Protein AF-A0A2I8A3Y3-F1 (afdb_monomer_lite)

Foldseek 3Di:
DKWADQFQQWIFDDDPPFTETFLDDQDQAPPVNFKGFALGKFFAPVQRDDGQAYEQFADDCSSDPLVRVLPHDQAHAYEYAPAVVSVVSNVVSNRPHYHHDDAQDWDDDDQKIKHWHAAPDPGTGTWIWIDHQQFIETEGRPGQDALVSLVVCCVVHNQHQEYAWEAWQQPQQLVCVVVVVAQDGDLVSNQGGLQSNVSSVYLAYFYDRDRMATDDPNNVSLLRRGADDRVLVLVVNCVLNVHNNRYDYAFRQWMWDTGHPDHIDIDHNPRPRMDGDDDDDGHNNRDDCPPQAADPDPVLLVVLVVLVCCQQVVCLLLVVVLVQLVDPLAPNVCCLVLQAKEWEWECNDPNDIWIWIFGSVDSSSHIDTDDDPNHFKYKYARNVLSSCLLVVVDALCCVPPVVRMDIDGDGWGQDPSGIDDDDADPDPLRGRDDSVSVCSNPANSDGRDDPPDDRDDDDDADPVRQVVCVVVVHHPVNVVVLVVLLVVLVVVCVVVVVDDDPVQLVVLVVVVCVVVVVPDPVSVVVVCVVVVHDPVRSSVVSSSVSSNVVVCVVCVVVCVVVVVVVVVVVVVVVCVVPVPPPDDD

pLDDT: mean 89.08, std 13.19, range [29.06, 98.81]

Radius of gyration: 30.87 Å; chains: 1; bounding box: 95×59×70 Å

Sequence (585 aa):
MRVTICGHAALYIETIDQRILLDPCFADELVGGTLTYYPGRVFNLDKLPDLTAIVVTHGHFDHFHRPTLEKLPRELPVITADEPELLAQLQQMGFADVRVCQPWQAIALGQTHLLPTPSDHEEPEFGLVVRDVTGTFWHMADAEVTVEIGDRLTQAYGAIDLISTKYQPVVRASMGYQHGMGATFDREGVVSWLETACACNPALIFPYASGLCFSGRHAWFNRYAFPLSAEETVRLLQRRLGSPERATTVRPGDVIELQARQHPQRHEQAADFVQVKPSPVLRWQPVDISTLTGLPTPQARRTLQTQLEALLLTGKFVSWLQSIVKHTDTIWAKFPSEQVVWQLVVHAGDGELLNYAIDFRSQDLAVVSGEHPEANFFTHIAGQALAEVMTGAKPGLIFWLAGEVRSYEKVICIRNGRFAAPQWPSIPEDFPSDPLTYYLRHFGAGNIPSEQVETAPNSLASPDDIQILTRLGENTGVISKKVLLAYLAVKEAERLGLNISDAEIQAMSDSFREQFNLQDSQATEQWLKAAGLSLEAYSAVMRDFTAVLKLEQHYTSVIEPWLANHRRVATARYARSHPDSTDNE

Secondary structure (DSSP, 8-state):
-EEEEEETTEEEEE-SS-EEEES----SEETTTTEEESS-EEE-GGGSPPPSEEEE--S-TTT--HHHHTTS-TTS-EEE-S-HHHHHHHHHTT-S-EEE--TT--EEETTEEEEEE---SSS---EEEEE-SS-EEEE-TT----HHHHHHHHHHHSS-SEEEE----HHHHHHHHHTT--S---HHHHHHHHHHHHHT--SEEEE-S--EEE-GGGGGGHHHH----HHHHHHHHHHHHT-GGGB----TT-EEE--TTS--EEETT--SSEEEPP-PPP----S--TTSPPPSSHHHHHHHHHHHHHHHHSSHHHHHHHHHTTSTTSTTTTTTTTT-EEEEEEEEETTEEEEEEEETTSSS-PEEES--TT--EEEEEEHHHHHHHHTTSS-TTHHHHTS-EEEEE---EEETTEEE-----SSGGGS---HHHHHHHHHTTTPPPPS--------S--HHHHHHHHHTT--HHHHHHHHHHHHHHHHHHHHTT----HHHHHHHHHHHHHHTT--SHHHHHHHHHHTT--HHHHHHHHHHHHHHHHHHHHTHHHHHHHHHHHHHHHHHHHHHH-TT-----

Structure (mmCIF, N/CA/C/O backbone):
data_AF-A0A2I8A3Y3-F1
#
_entry.id   AF-A0A2I8A3Y3-F1
#
loop_
_atom_site.group_PDB
_atom_site.id
_atom_site.type_symbol
_atom_site.label_atom_id
_atom_site.label_alt_id
_atom_site.label_comp_id
_atom_site.label_asym_id
_atom_site.label_entity_id
_atom_site.label_seq_id
_atom_site.pdbx_PDB_ins_code
_atom_site.Cartn_x
_atom_site.Cartn_y
_atom_site.Cartn_z
_atom_site.occupancy
_atom_site.B_iso_or_equiv
_atom_site.auth_seq_id
_atom_site.auth_comp_id
_atom_site.auth_asym_id
_atom_site.auth_atom_id
_atom_site.pdbx_PDB_model_num
ATOM 1 N N . MET A 1 1 ? 19.421 -12.262 -14.920 1.00 98.44 1 MET A N 1
ATOM 2 C CA . MET A 1 1 ? 18.933 -10.871 -14.882 1.00 98.44 1 MET A CA 1
ATOM 3 C C . MET A 1 1 ? 19.119 -10.364 -13.466 1.00 98.44 1 MET A C 1
ATOM 5 O O . MET A 1 1 ? 18.943 -11.143 -12.538 1.00 98.44 1 MET A O 1
ATOM 9 N N . ARG A 1 2 ? 19.506 -9.105 -13.278 1.00 98.69 2 ARG A N 1
ATOM 10 C CA . ARG A 1 2 ? 19.653 -8.465 -11.965 1.00 98.69 2 ARG A CA 1
ATOM 11 C C . ARG A 1 2 ? 18.857 -7.169 -11.964 1.00 98.69 2 ARG A C 1
ATOM 13 O O . ARG A 1 2 ? 19.016 -6.358 -12.869 1.00 98.69 2 ARG A O 1
ATOM 20 N N . VAL A 1 3 ? 18.002 -6.985 -10.967 1.00 98.75 3 VAL A N 1
ATOM 21 C CA . VAL A 1 3 ? 17.180 -5.783 -10.789 1.00 98.75 3 VAL A CA 1
ATOM 22 C C . VAL A 1 3 ? 17.681 -5.054 -9.552 1.00 98.75 3 VAL A C 1
ATOM 24 O O . VAL A 1 3 ? 17.505 -5.527 -8.431 1.00 98.75 3 VAL A O 1
ATOM 27 N N . THR A 1 4 ? 18.337 -3.918 -9.757 1.00 98.69 4 THR A N 1
ATOM 28 C CA . THR A 1 4 ? 18.859 -3.064 -8.689 1.00 98.69 4 THR A CA 1
ATOM 29 C C . THR A 1 4 ? 17.853 -1.972 -8.360 1.00 98.69 4 THR A C 1
ATOM 31 O O . THR A 1 4 ? 17.411 -1.232 -9.241 1.00 98.69 4 THR A O 1
ATOM 34 N N . ILE A 1 5 ? 17.524 -1.842 -7.079 1.00 98.00 5 ILE A N 1
ATOM 35 C CA . ILE A 1 5 ? 16.576 -0.846 -6.587 1.00 98.00 5 ILE A CA 1
ATOM 36 C C . ILE A 1 5 ? 17.313 0.474 -6.383 1.00 98.00 5 ILE A C 1
ATOM 38 O O . ILE A 1 5 ? 18.140 0.593 -5.477 1.00 98.00 5 ILE A O 1
ATOM 42 N N . CYS A 1 6 ? 17.016 1.489 -7.196 1.00 96.62 6 CYS A N 1
ATOM 43 C CA . CYS A 1 6 ? 17.648 2.800 -7.043 1.00 96.62 6 CYS A CA 1
ATOM 44 C C . CYS A 1 6 ? 16.855 3.714 -6.099 1.00 96.62 6 CYS A C 1
ATOM 46 O O . CYS A 1 6 ? 17.442 4.609 -5.499 1.00 96.62 6 CYS A O 1
ATOM 48 N N . GLY A 1 7 ? 15.556 3.473 -5.909 1.00 93.44 7 GLY A N 1
ATOM 49 C CA . GLY A 1 7 ? 14.682 4.215 -4.990 1.00 93.44 7 GLY A CA 1
ATOM 50 C C . GLY A 1 7 ? 13.547 4.947 -5.707 1.00 93.44 7 GLY A C 1
ATOM 51 O O . GLY A 1 7 ? 13.701 5.357 -6.850 1.00 93.44 7 GLY A O 1
ATOM 52 N N . HIS A 1 8 ? 12.412 5.095 -5.020 1.00 93.50 8 HIS A N 1
ATOM 53 C CA . HIS A 1 8 ? 11.134 5.540 -5.590 1.00 93.50 8 HIS A CA 1
ATOM 54 C C . HIS A 1 8 ? 10.686 4.734 -6.820 1.00 93.50 8 HIS A C 1
ATOM 56 O O . HIS A 1 8 ? 10.155 3.656 -6.588 1.00 93.50 8 HIS A O 1
ATOM 62 N N . ALA A 1 9 ? 10.891 5.223 -8.046 1.00 93.25 9 ALA A N 1
ATOM 63 C CA . ALA A 1 9 ? 10.527 4.562 -9.305 1.00 93.25 9 ALA A CA 1
ATOM 64 C C . ALA A 1 9 ? 11.749 4.052 -10.090 1.00 93.25 9 ALA A C 1
ATOM 66 O O . ALA A 1 9 ? 11.633 3.162 -10.928 1.00 93.25 9 ALA A O 1
ATOM 67 N N . ALA A 1 10 ? 12.941 4.568 -9.775 1.00 97.06 10 ALA A N 1
ATOM 68 C CA . ALA A 1 10 ? 14.147 4.275 -10.529 1.00 97.06 10 ALA A CA 1
ATOM 69 C C . ALA A 1 10 ? 14.654 2.838 -10.302 1.00 97.06 10 ALA A C 1
ATOM 71 O O . ALA A 1 10 ? 14.988 2.446 -9.173 1.00 97.06 10 ALA A O 1
ATOM 72 N N . LEU A 1 11 ? 14.825 2.095 -11.397 1.00 98.31 11 LEU A N 1
ATOM 73 C CA . LEU A 1 11 ? 15.418 0.756 -11.417 1.00 98.31 11 LEU A CA 1
ATOM 74 C C . LEU A 1 11 ? 16.599 0.697 -12.386 1.00 98.31 11 LEU A C 1
ATOM 76 O O . LEU A 1 11 ? 16.567 1.278 -13.470 1.00 98.31 11 LEU A O 1
ATOM 80 N N . TYR A 1 12 ? 17.625 -0.067 -12.022 1.00 98.62 12 TYR A N 1
ATOM 81 C CA . TYR A 1 12 ? 18.706 -0.438 -12.933 1.00 98.62 12 TYR A CA 1
ATOM 82 C C . TYR A 1 12 ? 18.660 -1.945 -13.188 1.00 98.62 12 TYR A C 1
ATOM 84 O O . TYR A 1 12 ? 18.754 -2.739 -12.250 1.00 98.62 12 TYR A O 1
ATOM 92 N N . ILE A 1 13 ? 18.468 -2.336 -14.447 1.00 98.81 13 ILE A N 1
ATOM 93 C CA . ILE A 1 13 ? 18.180 -3.714 -14.846 1.00 98.81 13 ILE A CA 1
ATOM 94 C C . ILE A 1 13 ? 19.294 -4.229 -15.753 1.00 98.81 13 ILE A C 1
ATOM 96 O O . ILE A 1 13 ? 19.496 -3.739 -16.864 1.00 98.81 13 ILE A O 1
ATOM 100 N N . GLU A 1 14 ? 19.982 -5.265 -15.291 1.00 98.69 14 GLU A N 1
ATOM 101 C CA . GLU A 1 14 ? 20.979 -5.998 -16.061 1.00 98.69 14 GLU A CA 1
ATOM 102 C C . GLU A 1 14 ? 20.359 -7.291 -16.588 1.00 98.69 14 GLU A C 1
ATOM 104 O O . GLU A 1 14 ? 19.845 -8.123 -15.839 1.00 98.69 14 GLU A O 1
ATOM 109 N N . THR A 1 15 ? 20.434 -7.484 -17.891 1.00 98.44 15 THR A N 1
ATOM 110 C CA . THR A 1 15 ? 20.009 -8.705 -18.585 1.00 98.44 15 THR A CA 1
ATOM 111 C C . THR A 1 15 ? 21.230 -9.376 -19.204 1.00 98.44 15 THR A C 1
ATOM 113 O O . THR A 1 15 ? 22.361 -8.948 -18.971 1.00 98.44 15 THR A O 1
ATOM 116 N N . ILE A 1 16 ? 21.026 -10.437 -19.983 1.00 96.69 16 ILE A N 1
ATOM 117 C CA . ILE A 1 16 ? 22.119 -11.145 -20.660 1.00 96.69 16 ILE A CA 1
ATOM 118 C C . ILE A 1 16 ? 23.012 -10.225 -21.516 1.00 96.69 16 ILE A C 1
ATOM 120 O O . ILE A 1 16 ? 24.207 -10.489 -21.647 1.00 96.69 16 ILE A O 1
ATOM 124 N N . ASP A 1 17 ? 22.452 -9.152 -22.084 1.00 97.12 17 ASP A N 1
ATOM 125 C CA . ASP A 1 17 ? 23.158 -8.256 -23.002 1.00 97.12 17 ASP A CA 1
ATOM 126 C C . ASP A 1 17 ? 22.777 -6.767 -22.898 1.00 97.12 17 ASP A C 1
ATOM 128 O O . ASP A 1 17 ? 23.399 -5.942 -23.568 1.00 97.12 17 ASP A O 1
ATOM 132 N N . GLN A 1 18 ? 21.805 -6.398 -22.054 1.00 98.44 18 GLN A N 1
ATOM 133 C CA . GLN A 1 18 ? 21.384 -5.008 -21.837 1.00 98.44 18 GLN A CA 1
ATOM 134 C C . GLN A 1 18 ? 21.597 -4.539 -20.395 1.00 98.44 18 GLN A C 1
ATOM 136 O O . GLN A 1 18 ? 21.462 -5.311 -19.445 1.00 98.44 18 GLN A O 1
ATOM 141 N N . ARG A 1 19 ? 21.860 -3.237 -20.252 1.00 98.50 19 ARG A N 1
ATOM 142 C CA . ARG A 1 19 ? 21.952 -2.489 -18.992 1.00 98.50 19 ARG A CA 1
ATOM 143 C C . ARG A 1 19 ? 20.994 -1.306 -19.083 1.00 98.50 19 ARG A C 1
ATOM 145 O O . ARG A 1 19 ? 21.324 -0.267 -19.655 1.00 98.50 19 ARG A O 1
ATOM 152 N N . ILE A 1 20 ? 19.775 -1.519 -18.604 1.00 98.75 20 ILE A N 1
ATOM 153 C CA . ILE A 1 20 ? 18.636 -0.623 -18.796 1.00 98.75 20 ILE A CA 1
ATOM 154 C C . ILE A 1 20 ? 18.447 0.212 -17.537 1.00 98.75 20 ILE A C 1
ATOM 156 O O . ILE A 1 20 ? 18.351 -0.331 -16.437 1.00 98.75 20 ILE A O 1
ATOM 160 N N . LEU A 1 21 ? 18.357 1.526 -17.706 1.00 98.62 21 LEU A N 1
ATOM 161 C CA . LEU A 1 21 ? 17.988 2.442 -16.635 1.00 98.62 21 LEU A CA 1
ATOM 162 C C . LEU A 1 21 ? 16.535 2.888 -16.829 1.00 98.62 21 LEU A C 1
ATOM 164 O O . LEU A 1 21 ? 16.214 3.509 -17.840 1.00 98.62 21 LEU A O 1
ATOM 168 N N . LEU A 1 22 ? 15.672 2.549 -15.875 1.00 98.50 22 LEU A N 1
ATOM 169 C CA . LEU A 1 22 ? 14.238 2.834 -15.898 1.00 98.50 22 LEU A CA 1
ATOM 170 C C . LEU A 1 22 ? 13.917 3.985 -14.938 1.00 98.50 22 LEU A C 1
ATOM 172 O O . LEU A 1 22 ? 14.429 3.990 -13.818 1.00 98.50 22 LEU A O 1
ATOM 176 N N . ASP A 1 23 ? 13.103 4.937 -15.396 1.00 97.88 23 ASP A N 1
ATOM 177 C CA . ASP A 1 23 ? 12.610 6.121 -14.672 1.00 97.88 23 ASP A CA 1
ATOM 178 C C . ASP A 1 23 ? 13.697 6.848 -13.862 1.00 97.88 23 ASP A C 1
ATOM 180 O O . ASP A 1 23 ? 13.644 6.945 -12.630 1.00 97.88 23 ASP A O 1
ATOM 184 N N . PRO A 1 24 ? 14.769 7.318 -14.529 1.00 96.12 24 PRO A N 1
ATOM 185 C CA . PRO A 1 24 ? 15.936 7.823 -13.836 1.00 96.12 24 PRO A CA 1
ATOM 186 C C . PRO A 1 24 ? 15.680 9.170 -13.164 1.00 96.12 24 PRO A C 1
ATOM 188 O O . PRO A 1 24 ? 15.676 10.226 -13.798 1.00 96.12 24 PRO A O 1
ATOM 191 N N . CYS A 1 25 ? 15.636 9.145 -11.836 1.00 94.56 25 CYS A N 1
ATOM 192 C CA . CYS A 1 25 ? 15.734 10.329 -10.999 1.00 94.56 25 CYS A CA 1
ATOM 193 C C . CYS A 1 25 ? 16.871 10.164 -9.986 1.00 94.56 25 CYS A C 1
ATOM 195 O O . CYS A 1 25 ? 16.859 9.238 -9.178 1.00 94.56 25 CYS A O 1
ATOM 197 N N . PHE A 1 26 ? 17.852 11.072 -10.002 1.00 89.38 26 PHE A N 1
ATOM 198 C CA . PHE A 1 26 ? 19.042 11.055 -9.126 1.00 89.38 26 PHE A CA 1
ATOM 199 C C . PHE A 1 26 ? 19.127 12.267 -8.197 1.00 89.38 26 PHE A C 1
ATOM 201 O O . PHE A 1 26 ? 20.151 12.472 -7.550 1.00 89.38 26 PHE A O 1
ATOM 208 N N . ALA A 1 27 ? 18.082 13.092 -8.142 1.00 90.94 27 ALA A N 1
ATOM 209 C CA . ALA A 1 27 ? 18.003 14.130 -7.128 1.00 90.94 27 ALA A CA 1
ATOM 210 C C . ALA A 1 27 ? 17.853 13.504 -5.732 1.00 90.94 27 ALA A C 1
ATOM 212 O O . ALA A 1 27 ? 17.227 12.449 -5.580 1.00 90.94 27 ALA A O 1
ATOM 213 N N . ASP A 1 28 ? 18.416 14.171 -4.724 1.00 89.25 28 ASP A N 1
ATOM 214 C CA . ASP A 1 28 ? 18.179 13.846 -3.313 1.00 89.25 28 ASP A CA 1
ATOM 215 C C . ASP A 1 28 ? 16.817 14.382 -2.838 1.00 89.25 28 ASP A C 1
ATOM 217 O O . ASP A 1 28 ? 16.172 13.785 -1.972 1.00 89.25 28 ASP A O 1
ATOM 221 N N . GLU A 1 29 ? 16.359 15.481 -3.444 1.00 92.88 29 GLU A N 1
ATOM 222 C CA . GLU A 1 29 ? 15.107 16.158 -3.124 1.00 92.88 29 GLU A CA 1
ATOM 223 C C . GLU A 1 29 ? 14.351 16.549 -4.399 1.00 92.88 29 GLU A C 1
ATOM 225 O O . GLU A 1 29 ? 14.953 16.876 -5.423 1.00 92.88 29 GLU A O 1
ATOM 230 N N . LEU A 1 30 ? 13.023 16.553 -4.323 1.00 93.88 30 LEU A N 1
ATOM 231 C CA . LEU A 1 30 ? 12.109 16.896 -5.408 1.00 93.88 30 LEU A CA 1
ATOM 232 C C . LEU A 1 30 ? 11.217 18.073 -5.007 1.00 93.88 30 LEU A C 1
ATOM 234 O O . LEU A 1 30 ? 11.009 18.351 -3.822 1.00 93.88 30 LEU A O 1
ATOM 238 N N . VAL A 1 31 ? 10.685 18.776 -6.012 1.00 93.75 31 VAL A N 1
ATOM 239 C CA . VAL A 1 31 ? 9.741 19.896 -5.829 1.00 93.75 31 VAL A CA 1
ATOM 240 C C . VAL A 1 31 ? 10.292 20.940 -4.839 1.00 93.75 31 VAL A C 1
ATOM 242 O O . VAL A 1 31 ? 9.671 21.296 -3.835 1.00 93.75 31 VAL A O 1
ATOM 245 N N . GLY A 1 32 ? 11.529 21.386 -5.086 1.00 91.38 32 GLY A N 1
ATOM 246 C CA . GLY A 1 32 ? 12.193 22.421 -4.284 1.00 91.38 32 GLY A CA 1
ATOM 247 C C . GLY A 1 32 ? 12.433 22.039 -2.819 1.00 91.38 32 GLY A C 1
ATOM 248 O O . GLY A 1 32 ? 12.309 22.898 -1.950 1.00 91.38 32 GLY A O 1
ATOM 249 N N . GLY A 1 33 ? 12.712 20.763 -2.537 1.00 92.81 33 GLY A N 1
ATOM 250 C CA . GLY A 1 33 ? 12.935 20.265 -1.175 1.00 92.81 33 GLY A CA 1
ATOM 251 C C . GLY A 1 33 ? 11.675 19.761 -0.472 1.00 92.81 33 GLY A C 1
ATOM 252 O O . GLY A 1 33 ? 11.749 19.244 0.639 1.00 92.81 33 GLY A O 1
ATOM 253 N N . THR A 1 34 ? 10.501 19.886 -1.100 1.00 94.94 34 THR A N 1
ATOM 254 C CA . THR A 1 34 ? 9.220 19.496 -0.489 1.00 94.94 34 THR A CA 1
ATOM 255 C C . THR A 1 34 ? 9.107 17.985 -0.308 1.00 94.94 34 THR A C 1
ATOM 257 O O . THR A 1 34 ? 8.556 17.529 0.696 1.00 94.94 34 THR A O 1
ATOM 260 N N . LEU A 1 35 ? 9.637 17.223 -1.265 1.00 95.38 35 LEU A N 1
ATOM 261 C CA . LEU A 1 35 ? 9.639 15.766 -1.266 1.00 95.38 35 LEU A CA 1
ATOM 262 C C . LEU A 1 35 ? 11.074 15.245 -1.168 1.00 95.38 35 LEU A C 1
ATOM 264 O O . LEU A 1 35 ? 11.970 15.744 -1.847 1.00 95.38 35 LEU A O 1
ATOM 268 N N . THR A 1 36 ? 11.290 14.220 -0.352 1.00 94.94 36 THR A N 1
ATOM 269 C CA . THR A 1 36 ? 12.571 13.510 -0.234 1.00 94.94 36 THR A CA 1
ATOM 270 C C . THR A 1 36 ? 12.351 12.006 -0.314 1.00 94.94 36 THR A C 1
ATOM 272 O O . THR A 1 36 ? 11.235 11.523 -0.139 1.00 94.94 36 THR A O 1
ATOM 275 N N . TYR A 1 37 ? 13.413 11.244 -0.557 1.00 94.31 37 TYR A N 1
ATOM 276 C CA . TYR A 1 37 ? 13.320 9.786 -0.643 1.00 94.31 37 TYR A CA 1
ATOM 277 C C . TYR A 1 37 ? 13.039 9.145 0.720 1.00 94.31 37 TYR A C 1
ATOM 279 O O . TYR A 1 37 ? 13.629 9.531 1.732 1.00 94.31 37 TYR A O 1
ATOM 287 N N . TYR A 1 38 ? 12.165 8.138 0.726 1.00 93.00 38 TYR A N 1
ATOM 288 C CA . TYR A 1 38 ? 11.836 7.324 1.890 1.00 93.00 38 TYR A CA 1
ATOM 289 C C . TYR A 1 38 ? 11.785 5.825 1.532 1.00 93.00 38 TYR A C 1
ATOM 291 O O . TYR A 1 38 ? 10.929 5.414 0.751 1.00 93.00 38 TYR A O 1
ATOM 299 N N . PRO A 1 39 ? 12.665 4.983 2.103 1.00 92.69 39 PRO A N 1
ATOM 300 C CA . PRO A 1 39 ? 13.806 5.376 2.925 1.00 92.69 39 PRO A CA 1
ATOM 301 C C . PRO A 1 39 ? 14.779 6.243 2.114 1.00 92.69 39 PRO A C 1
ATOM 303 O O . PRO A 1 39 ? 14.872 6.130 0.890 1.00 92.69 39 PRO A O 1
ATOM 306 N N . GLY A 1 40 ? 15.493 7.123 2.807 1.00 94.06 40 GLY A N 1
ATOM 307 C CA . GLY A 1 40 ? 16.512 7.969 2.204 1.00 94.06 40 GLY A CA 1
ATOM 308 C C . GLY A 1 40 ? 17.578 7.133 1.501 1.00 94.06 40 GLY A C 1
ATOM 309 O O . GLY A 1 40 ? 17.748 5.943 1.772 1.00 94.06 40 GLY A O 1
ATOM 310 N N . ARG A 1 41 ? 18.333 7.761 0.603 1.00 94.88 41 ARG A N 1
ATOM 311 C CA . ARG A 1 41 ? 19.397 7.088 -0.149 1.00 94.88 41 ARG A CA 1
ATOM 312 C C . ARG A 1 41 ? 20.613 7.981 -0.369 1.00 94.88 41 ARG A C 1
ATOM 314 O O . ARG A 1 41 ? 20.558 9.196 -0.180 1.00 94.88 41 ARG A O 1
ATOM 321 N N . VAL A 1 42 ? 21.726 7.365 -0.740 1.00 94.31 42 VAL A N 1
ATOM 322 C CA . VAL A 1 42 ? 22.877 8.000 -1.389 1.00 94.31 42 VAL A CA 1
ATOM 323 C C . VAL A 1 42 ? 22.961 7.412 -2.781 1.00 94.31 42 VAL A C 1
ATOM 325 O O . VAL A 1 42 ? 22.963 6.191 -2.909 1.00 94.31 42 VAL A O 1
ATOM 328 N N . PHE A 1 43 ? 23.056 8.259 -3.799 1.00 93.50 43 PHE A N 1
ATOM 329 C CA . PHE A 1 43 ? 23.302 7.830 -5.169 1.00 93.50 43 PHE A CA 1
ATOM 330 C C . PHE A 1 43 ? 24.648 8.385 -5.645 1.00 93.50 43 PHE A C 1
ATOM 332 O O . PHE A 1 43 ? 24.931 9.568 -5.466 1.00 93.50 43 PHE A O 1
ATOM 339 N N . ASN A 1 44 ? 25.485 7.538 -6.237 1.00 93.88 44 ASN A N 1
ATOM 340 C CA . ASN A 1 44 ? 26.777 7.905 -6.802 1.00 93.88 44 ASN A CA 1
ATOM 341 C C . ASN A 1 44 ? 26.775 7.617 -8.305 1.00 93.88 44 ASN A C 1
ATOM 343 O O . ASN A 1 44 ? 26.999 6.485 -8.730 1.00 93.88 44 ASN A O 1
ATOM 347 N N . LEU A 1 45 ? 26.538 8.665 -9.095 1.00 91.00 45 LEU A N 1
ATOM 348 C CA . LEU A 1 45 ? 26.452 8.571 -10.550 1.00 91.00 45 LEU A CA 1
ATOM 349 C C . LEU A 1 45 ? 27.749 8.067 -11.197 1.00 91.00 45 LEU A C 1
ATOM 351 O O . LEU A 1 45 ? 27.674 7.310 -12.154 1.00 91.00 45 LEU A O 1
ATOM 355 N N . ASP A 1 46 ? 28.917 8.408 -10.649 1.00 92.19 46 ASP A N 1
ATOM 356 C CA . ASP A 1 46 ? 30.216 8.020 -11.221 1.00 92.19 46 ASP A CA 1
ATOM 357 C C . ASP A 1 46 ? 30.480 6.509 -11.132 1.00 92.19 46 ASP A C 1
ATOM 359 O O . ASP A 1 46 ? 31.370 5.981 -11.795 1.00 92.19 46 ASP A O 1
ATOM 363 N N . LYS A 1 47 ? 29.722 5.808 -10.283 1.00 95.88 47 LYS A N 1
ATOM 364 C CA . LYS A 1 47 ? 29.773 4.351 -10.135 1.00 95.88 47 LYS A CA 1
ATOM 365 C C . LYS A 1 47 ? 28.658 3.629 -10.889 1.00 95.88 47 LYS A C 1
ATOM 367 O O . LYS A 1 47 ? 28.618 2.400 -10.848 1.00 95.88 47 LYS A O 1
ATOM 372 N N . LEU A 1 48 ? 27.734 4.360 -11.517 1.00 95.56 48 LEU A N 1
ATOM 373 C CA . LEU A 1 48 ? 26.682 3.753 -12.324 1.00 95.56 48 LEU A CA 1
ATOM 374 C C . LEU A 1 48 ? 27.344 3.035 -13.513 1.00 95.56 48 LEU A C 1
ATOM 376 O O . LEU A 1 48 ? 28.108 3.676 -14.236 1.00 95.56 48 LEU A O 1
ATOM 380 N N . PRO A 1 49 ? 27.095 1.733 -13.730 1.00 94.69 49 PRO A N 1
ATOM 381 C CA . PRO A 1 49 ? 27.707 1.041 -14.855 1.00 94.69 49 PRO A CA 1
ATOM 382 C C . PRO A 1 49 ? 27.155 1.547 -16.193 1.00 94.69 49 PRO A C 1
ATOM 384 O O . PRO A 1 49 ? 26.058 2.106 -16.254 1.00 94.69 49 PRO A O 1
ATOM 387 N N . ASP A 1 50 ? 27.895 1.292 -17.274 1.00 94.81 50 ASP A N 1
ATOM 388 C CA . ASP A 1 50 ? 27.520 1.733 -18.619 1.00 94.81 50 ASP A CA 1
ATOM 389 C C . ASP A 1 50 ? 26.105 1.290 -19.000 1.00 94.81 50 ASP A C 1
ATOM 391 O O . ASP A 1 50 ? 25.714 0.135 -18.813 1.00 94.81 50 ASP A O 1
ATOM 395 N N . LEU A 1 51 ? 25.351 2.204 -19.598 1.00 98.00 51 LEU A N 1
ATOM 396 C CA . LEU A 1 51 ? 23.976 1.966 -20.018 1.00 98.00 51 LEU A CA 1
ATOM 397 C C . LEU A 1 51 ? 23.928 1.518 -21.478 1.00 98.00 51 LEU A C 1
ATOM 399 O O . LEU A 1 51 ? 24.782 1.883 -22.283 1.00 98.00 51 LEU A O 1
ATOM 403 N N . THR A 1 52 ? 22.902 0.750 -21.829 1.00 98.12 52 THR A N 1
ATOM 404 C CA . THR A 1 52 ? 22.594 0.412 -23.228 1.00 98.12 52 THR A CA 1
ATOM 405 C C . THR A 1 52 ? 21.248 0.962 -23.685 1.00 98.12 52 THR A C 1
ATOM 407 O O . THR A 1 52 ? 21.035 1.106 -24.885 1.00 98.12 52 THR A O 1
ATOM 410 N N . ALA A 1 53 ? 20.353 1.295 -22.752 1.00 98.31 53 ALA A N 1
ATOM 411 C CA . ALA A 1 53 ? 19.073 1.927 -23.035 1.00 98.31 53 ALA A CA 1
ATOM 412 C C . ALA A 1 53 ? 18.536 2.665 -21.803 1.00 98.31 53 ALA A C 1
ATOM 414 O O . ALA A 1 53 ? 18.890 2.350 -20.662 1.00 98.31 53 ALA A O 1
ATOM 415 N N . ILE A 1 54 ? 17.638 3.612 -22.054 1.00 98.62 54 ILE A N 1
ATOM 416 C CA . ILE A 1 54 ? 16.849 4.299 -21.034 1.00 98.62 54 ILE A CA 1
ATOM 417 C C . ILE A 1 54 ? 15.376 3.978 -21.289 1.00 98.62 54 ILE A C 1
ATOM 419 O O . ILE A 1 54 ? 14.933 3.954 -22.438 1.00 98.62 54 ILE A O 1
ATOM 423 N N . VAL A 1 55 ? 14.615 3.742 -20.226 1.00 98.69 55 VAL A N 1
ATOM 424 C CA . VAL A 1 55 ? 13.152 3.664 -20.279 1.00 98.69 55 VAL A CA 1
ATOM 425 C C . VAL A 1 55 ? 12.581 4.772 -19.405 1.00 98.69 55 VAL A C 1
ATOM 427 O O . VAL A 1 55 ? 13.020 4.933 -18.269 1.00 98.69 55 VAL A O 1
ATOM 430 N N . VAL A 1 56 ? 11.620 5.523 -19.936 1.00 98.31 56 VAL A N 1
ATOM 431 C CA . VAL A 1 56 ? 10.811 6.485 -19.180 1.00 98.31 56 VAL A CA 1
ATOM 432 C C . VAL A 1 56 ? 9.351 6.078 -19.333 1.00 98.31 56 VAL A C 1
ATOM 434 O O . VAL A 1 56 ? 8.837 6.051 -20.447 1.00 98.31 56 VAL A O 1
ATOM 437 N N . THR A 1 57 ? 8.692 5.711 -18.241 1.00 97.31 57 THR A N 1
ATOM 438 C CA . THR A 1 57 ? 7.318 5.197 -18.276 1.00 97.31 57 THR A CA 1
ATOM 439 C C . THR A 1 57 ? 6.298 6.279 -18.615 1.00 97.31 57 THR A C 1
ATOM 441 O O . THR A 1 57 ? 5.358 5.988 -19.348 1.00 97.31 57 THR A O 1
ATOM 444 N N . HIS A 1 58 ? 6.495 7.509 -18.127 1.00 95.88 58 HIS A N 1
ATOM 445 C CA . HIS A 1 58 ? 5.646 8.681 -18.385 1.00 95.88 58 HIS A CA 1
ATOM 446 C C . HIS A 1 58 ? 6.312 9.992 -17.905 1.00 95.88 58 HIS A C 1
ATOM 448 O O . HIS A 1 58 ? 7.397 9.969 -17.316 1.00 95.88 58 HIS A O 1
ATOM 454 N N . GLY A 1 59 ? 5.687 11.142 -18.184 1.00 95.06 59 GLY A N 1
ATOM 455 C CA . GLY A 1 59 ? 6.256 12.483 -18.005 1.00 95.06 59 GLY A CA 1
ATOM 456 C C . GLY A 1 59 ? 6.234 13.085 -16.594 1.00 95.06 59 GLY A C 1
ATOM 457 O O . GLY A 1 59 ? 6.696 14.219 -16.428 1.00 95.06 59 GLY A O 1
ATOM 458 N N . HIS A 1 60 ? 5.743 12.383 -15.566 1.00 94.19 60 HIS A N 1
ATOM 459 C CA . HIS A 1 60 ? 5.718 12.930 -14.203 1.00 94.19 60 HIS A CA 1
ATOM 460 C C . HIS A 1 60 ? 7.115 13.180 -13.633 1.00 94.19 60 HIS A C 1
ATOM 462 O O . HIS A 1 60 ? 8.072 12.473 -13.926 1.00 94.19 60 HIS A O 1
ATOM 468 N N . PHE A 1 61 ? 7.243 14.206 -12.790 1.00 93.25 61 PHE A N 1
ATOM 469 C CA . PHE A 1 61 ? 8.532 14.747 -12.336 1.00 93.25 61 PHE A CA 1
ATOM 470 C C . PHE A 1 61 ? 9.411 13.753 -11.554 1.00 93.25 61 PHE A C 1
ATOM 472 O O . PHE A 1 61 ? 10.624 13.954 -11.445 1.00 93.25 61 PHE A O 1
ATOM 479 N N . ASP A 1 62 ? 8.805 12.728 -10.962 1.00 93.38 62 ASP A N 1
ATOM 480 C CA . ASP A 1 62 ? 9.432 11.673 -10.170 1.00 93.38 62 ASP A CA 1
ATOM 481 C C . ASP A 1 62 ? 9.796 10.418 -10.987 1.00 93.38 62 ASP A C 1
ATOM 483 O O . ASP A 1 62 ? 10.593 9.605 -10.507 1.00 93.38 62 ASP A O 1
ATOM 487 N N . HIS A 1 63 ? 9.351 10.344 -12.248 1.00 95.62 63 HIS A N 1
ATOM 488 C CA . HIS A 1 63 ? 9.732 9.329 -13.245 1.00 95.62 63 HIS A CA 1
ATOM 489 C C . HIS A 1 63 ? 10.610 9.910 -14.369 1.00 95.62 63 HIS A C 1
ATOM 491 O O . HIS A 1 63 ? 11.593 9.309 -14.810 1.00 95.62 63 HIS A O 1
ATOM 497 N N . PHE A 1 64 ? 10.301 11.137 -14.781 1.00 96.44 64 PHE A N 1
ATOM 498 C CA . PHE A 1 64 ? 10.990 11.932 -15.781 1.00 96.44 64 PHE A CA 1
ATOM 499 C C . PHE A 1 64 ? 11.699 13.124 -15.123 1.00 96.44 64 PHE A C 1
ATOM 501 O O . PHE A 1 64 ? 11.174 14.231 -14.983 1.00 96.44 64 PHE A O 1
ATOM 508 N N . HIS A 1 65 ? 12.957 12.911 -14.737 1.00 95.44 65 HIS A N 1
ATOM 509 C CA . HIS A 1 65 ? 13.768 13.953 -14.117 1.00 95.44 65 HIS A CA 1
ATOM 510 C C . HIS A 1 65 ? 14.802 14.517 -15.097 1.00 95.44 65 HIS A C 1
ATOM 512 O O . HIS A 1 65 ? 15.919 14.007 -15.242 1.00 95.44 65 HIS A O 1
ATOM 518 N N . ARG A 1 66 ? 14.453 15.631 -15.749 1.00 95.25 66 ARG A N 1
ATOM 519 C CA . ARG A 1 66 ? 15.300 16.303 -16.749 1.00 95.25 66 ARG A CA 1
ATOM 520 C C . ARG A 1 66 ? 16.760 16.527 -16.306 1.00 95.25 66 ARG A C 1
ATOM 522 O O . ARG A 1 66 ? 17.647 16.119 -17.054 1.00 95.25 66 ARG A O 1
ATOM 529 N N . PRO A 1 67 ? 17.072 17.076 -15.111 1.00 94.62 67 PRO A N 1
ATOM 530 C CA . PRO A 1 67 ? 18.467 17.266 -14.690 1.00 94.62 67 PRO A CA 1
ATOM 531 C C . PRO A 1 67 ? 19.265 15.963 -14.551 1.00 94.62 67 PRO A C 1
ATOM 533 O O . PRO A 1 67 ? 20.496 15.984 -14.573 1.00 94.62 67 PRO A O 1
ATOM 536 N N . THR A 1 68 ? 18.586 14.829 -14.359 1.00 95.12 68 THR A N 1
ATOM 537 C CA . THR A 1 68 ? 19.222 13.510 -14.377 1.00 95.12 68 THR A CA 1
ATOM 538 C C . THR A 1 68 ? 19.486 13.064 -15.804 1.00 95.12 68 THR A C 1
ATOM 540 O O . THR A 1 68 ? 20.626 12.735 -16.125 1.00 95.12 68 THR A O 1
ATOM 543 N N . LEU A 1 69 ? 18.464 13.097 -16.660 1.00 96.56 69 LEU A N 1
ATOM 544 C CA . LEU A 1 69 ? 18.582 12.709 -18.064 1.00 96.56 69 LEU A CA 1
ATOM 545 C C . LEU A 1 69 ? 19.656 13.526 -18.785 1.00 96.56 69 LEU A C 1
ATOM 547 O O . LEU A 1 69 ? 20.433 12.973 -19.558 1.00 96.56 69 LEU A O 1
ATOM 551 N N . GLU A 1 70 ? 19.795 14.814 -18.464 1.00 95.81 70 GLU A N 1
ATOM 552 C CA . GLU A 1 70 ? 20.813 15.684 -19.051 1.00 95.81 70 GLU A CA 1
ATOM 553 C C . GLU A 1 70 ? 22.263 15.226 -18.782 1.00 95.81 70 GLU A C 1
ATOM 555 O O . GLU A 1 70 ? 23.168 15.627 -19.513 1.00 95.81 70 GLU A O 1
ATOM 560 N N . LYS A 1 71 ? 22.495 14.347 -17.804 1.00 95.00 71 LYS A N 1
ATOM 561 C CA . LYS A 1 71 ? 23.820 13.788 -17.487 1.00 95.00 71 LYS A CA 1
ATOM 562 C C . LYS A 1 71 ? 24.103 12.452 -18.183 1.00 95.00 71 LYS A C 1
ATOM 564 O O . LYS A 1 71 ? 25.211 11.942 -18.060 1.00 95.00 71 LYS A O 1
ATOM 569 N N . LEU A 1 72 ? 23.118 11.874 -18.873 1.00 95.75 72 LEU A N 1
ATOM 570 C CA . LEU A 1 72 ? 23.232 10.569 -19.528 1.00 95.75 72 LEU A CA 1
ATOM 571 C C . LEU A 1 72 ? 23.673 10.692 -21.002 1.00 95.75 72 LEU A C 1
ATOM 573 O O . LEU A 1 72 ? 23.390 11.713 -21.634 1.00 95.75 72 LEU A O 1
ATOM 577 N N . PRO A 1 73 ? 24.328 9.671 -21.584 1.00 95.62 73 PRO A N 1
ATOM 578 C CA . PRO A 1 73 ? 24.739 9.700 -22.990 1.00 95.62 73 PRO A CA 1
ATOM 579 C C . PRO A 1 73 ? 23.548 9.838 -23.959 1.00 95.62 73 PRO A C 1
ATOM 581 O O . PRO A 1 73 ? 22.490 9.248 -23.746 1.00 95.62 73 PRO A O 1
ATOM 584 N N . ARG A 1 74 ? 23.703 10.642 -25.018 1.00 97.06 74 ARG A N 1
ATOM 585 C CA . ARG A 1 74 ? 22.615 11.067 -25.934 1.00 97.06 74 ARG A CA 1
ATOM 586 C C . ARG A 1 74 ? 22.332 10.091 -27.069 1.00 97.06 74 ARG A C 1
ATOM 588 O O . ARG A 1 74 ? 21.278 10.146 -27.698 1.00 97.06 74 ARG A O 1
ATOM 595 N N . GLU A 1 75 ? 23.292 9.222 -27.328 1.00 96.25 75 GLU A N 1
ATOM 596 C CA . GLU A 1 75 ? 23.250 8.143 -28.302 1.00 96.25 75 GLU A CA 1
ATOM 597 C C . GLU A 1 75 ? 22.451 6.928 -27.815 1.00 96.25 75 GLU A C 1
ATOM 599 O O . GLU A 1 75 ? 22.155 6.038 -28.611 1.00 96.25 75 GLU A O 1
ATOM 604 N N . LEU A 1 76 ? 22.108 6.878 -26.521 1.00 97.19 76 LEU A N 1
ATOM 605 C CA . LEU A 1 76 ? 21.305 5.794 -25.968 1.00 97.19 76 LEU A CA 1
ATOM 606 C C . LEU A 1 76 ? 19.881 5.842 -26.535 1.00 97.19 76 LEU A C 1
ATOM 608 O O . LEU A 1 76 ? 19.277 6.919 -26.557 1.00 97.19 76 LEU A O 1
ATOM 612 N N . PRO A 1 77 ? 19.306 4.690 -26.925 1.00 97.44 77 PRO A N 1
ATOM 613 C CA . PRO A 1 77 ? 17.889 4.615 -27.226 1.00 97.44 77 PRO A CA 1
ATOM 614 C C . PRO A 1 77 ? 17.074 4.906 -25.962 1.00 97.44 77 PRO A C 1
ATOM 616 O O . PRO A 1 77 ? 17.311 4.310 -24.906 1.00 97.44 77 PRO A O 1
ATOM 619 N N . VAL A 1 78 ? 16.090 5.793 -26.091 1.00 98.44 78 VAL A N 1
ATOM 620 C CA . VAL A 1 78 ? 15.106 6.100 -25.050 1.00 98.44 78 VAL A CA 1
ATOM 621 C C . VAL A 1 78 ? 13.767 5.511 -25.459 1.00 98.44 78 VAL A C 1
ATOM 623 O O . VAL A 1 78 ? 13.213 5.885 -26.489 1.00 98.44 78 VAL A O 1
ATOM 626 N N . ILE A 1 79 ? 13.239 4.589 -24.663 1.00 98.12 79 ILE A N 1
ATOM 627 C CA . ILE A 1 79 ? 11.912 4.000 -24.863 1.00 98.12 79 ILE A CA 1
ATOM 628 C C . ILE A 1 79 ? 10.934 4.713 -23.941 1.00 98.12 79 ILE A C 1
ATOM 630 O O . ILE A 1 79 ? 11.209 4.848 -22.750 1.00 98.12 79 ILE A O 1
ATOM 634 N N . THR A 1 80 ? 9.815 5.183 -24.486 1.00 97.94 80 THR A N 1
ATOM 635 C CA . THR A 1 80 ? 8.912 6.067 -23.745 1.00 97.94 80 THR A CA 1
ATOM 636 C C . THR A 1 80 ? 7.452 5.939 -24.172 1.00 97.94 80 THR A C 1
ATOM 638 O O . THR A 1 80 ? 7.148 5.300 -25.186 1.00 97.94 80 THR A O 1
ATOM 641 N N . ALA A 1 81 ? 6.549 6.529 -23.390 1.00 95.31 81 ALA A N 1
ATOM 642 C CA . ALA A 1 81 ? 5.124 6.605 -23.695 1.00 95.31 81 ALA A CA 1
ATOM 643 C C . ALA A 1 81 ? 4.850 7.577 -24.851 1.00 95.31 81 ALA A C 1
ATOM 645 O O . ALA A 1 81 ? 5.674 8.438 -25.175 1.00 95.31 81 ALA A O 1
ATOM 646 N N . ASP A 1 82 ? 3.676 7.441 -25.465 1.00 93.75 82 ASP A N 1
ATOM 647 C CA . ASP A 1 82 ? 3.198 8.340 -26.518 1.00 93.75 82 ASP A CA 1
ATOM 648 C C . ASP A 1 82 ? 2.628 9.639 -25.924 1.00 93.75 82 ASP A C 1
ATOM 650 O O . ASP A 1 82 ? 1.433 9.918 -25.995 1.00 93.75 82 ASP A O 1
ATOM 654 N N . GLU A 1 83 ? 3.493 10.410 -25.264 1.00 93.81 83 GLU A N 1
ATOM 655 C CA . GLU A 1 83 ? 3.135 11.665 -24.605 1.00 93.81 83 GLU A CA 1
ATOM 656 C C . GLU A 1 83 ? 3.859 12.845 -25.290 1.00 93.81 83 GLU A C 1
ATOM 658 O O . GLU A 1 83 ? 5.091 12.942 -25.227 1.00 93.81 83 GLU A O 1
ATOM 663 N N . PRO A 1 84 ? 3.135 13.765 -25.960 1.00 93.50 84 PRO A N 1
ATOM 664 C CA . PRO A 1 84 ? 3.751 14.811 -26.779 1.00 93.50 84 PRO A CA 1
ATOM 665 C C . PRO A 1 84 ? 4.751 15.710 -26.042 1.00 93.50 84 PRO A C 1
ATOM 667 O O . PRO A 1 84 ? 5.787 16.069 -26.610 1.00 93.50 84 PRO A O 1
ATOM 670 N N . GLU A 1 85 ? 4.465 16.080 -24.792 1.00 94.38 85 GLU A N 1
ATOM 671 C CA . GLU A 1 85 ? 5.335 16.960 -24.006 1.00 94.38 85 GLU A CA 1
ATOM 672 C C . GLU A 1 85 ? 6.637 16.258 -23.612 1.00 94.38 85 GLU A C 1
ATOM 674 O O . GLU A 1 85 ? 7.722 16.814 -23.811 1.00 94.38 85 GLU A O 1
ATOM 679 N N . LEU A 1 86 ? 6.548 15.014 -23.141 1.00 95.94 86 LEU A N 1
ATOM 680 C CA . LEU A 1 86 ? 7.698 14.158 -22.858 1.00 95.94 86 LEU A CA 1
ATOM 681 C C . LEU A 1 86 ? 8.589 13.971 -24.094 1.00 95.94 86 LEU A C 1
ATOM 683 O O . LEU A 1 86 ? 9.805 14.173 -24.027 1.00 95.94 86 LEU A O 1
ATOM 687 N N . LEU A 1 87 ? 7.992 13.657 -25.248 1.00 96.69 87 LEU A N 1
ATOM 688 C CA . LEU A 1 87 ? 8.718 13.483 -26.509 1.00 96.69 87 LEU A CA 1
ATOM 689 C C . LEU A 1 87 ? 9.450 14.759 -26.930 1.00 96.69 87 LEU A C 1
ATOM 691 O O . LEU A 1 87 ? 10.636 14.709 -27.274 1.00 96.69 87 LEU A O 1
ATOM 695 N N . ALA A 1 88 ? 8.774 15.908 -26.862 1.00 95.94 88 ALA A N 1
ATOM 696 C CA . ALA A 1 88 ? 9.378 17.195 -27.180 1.00 95.94 88 ALA A CA 1
ATOM 697 C C . ALA A 1 88 ? 10.563 17.503 -26.253 1.00 95.94 88 ALA A C 1
ATOM 699 O O . ALA A 1 88 ? 11.605 17.966 -26.719 1.00 95.94 88 ALA A O 1
ATOM 700 N N . GLN A 1 89 ? 10.447 17.214 -24.955 1.00 97.19 89 GLN A N 1
ATOM 701 C CA . GLN A 1 89 ? 11.531 17.448 -24.002 1.00 97.19 89 GLN A CA 1
ATOM 702 C C . GLN A 1 89 ? 12.726 16.506 -24.214 1.00 97.19 89 GLN A C 1
ATOM 704 O O . GLN A 1 89 ? 13.870 16.962 -24.166 1.00 97.19 89 GLN A O 1
ATOM 709 N N . LEU A 1 90 ? 12.497 15.221 -24.503 1.00 97.44 90 LEU A N 1
ATOM 710 C CA . LEU A 1 90 ? 13.562 14.265 -24.844 1.00 97.44 90 LEU A CA 1
ATOM 711 C C . LEU A 1 90 ? 14.333 14.694 -26.100 1.00 97.44 90 LEU A C 1
ATOM 713 O O . LEU A 1 90 ? 15.567 14.680 -26.111 1.00 97.44 90 LEU A O 1
ATOM 717 N N . GLN A 1 91 ? 13.623 15.163 -27.126 1.00 95.44 91 GLN A N 1
ATOM 718 C CA . GLN A 1 91 ? 14.238 15.714 -28.334 1.00 95.44 91 GLN A CA 1
ATOM 719 C C . GLN A 1 91 ? 15.022 17.002 -28.046 1.00 95.44 91 GLN A C 1
ATOM 721 O O . GLN A 1 91 ? 16.148 17.153 -28.517 1.00 95.44 91 GLN A O 1
ATOM 726 N N . GLN A 1 92 ? 14.474 17.912 -27.233 1.00 96.44 92 GLN A N 1
ATOM 727 C CA . GLN A 1 92 ? 15.164 19.143 -26.821 1.00 96.44 92 GLN A CA 1
ATOM 728 C C . GLN A 1 92 ? 16.449 18.868 -26.028 1.00 96.44 92 GLN A C 1
ATOM 730 O O . GLN A 1 92 ? 17.408 19.631 -26.140 1.00 96.44 92 GLN A O 1
ATOM 735 N N . MET A 1 93 ? 16.495 17.782 -25.252 1.00 96.88 93 MET A N 1
ATOM 736 C CA . MET A 1 93 ? 17.710 17.335 -24.560 1.00 96.88 93 MET A CA 1
ATOM 737 C C . MET A 1 93 ? 18.769 16.753 -25.509 1.00 96.88 93 MET A C 1
ATOM 739 O O . MET A 1 93 ? 19.931 16.623 -25.115 1.00 96.88 93 MET A O 1
ATOM 743 N N . GLY A 1 94 ? 18.401 16.441 -26.755 1.00 97.06 94 GLY A N 1
ATOM 744 C CA . GLY A 1 94 ? 19.302 15.950 -27.795 1.00 97.06 94 GLY A CA 1
ATOM 745 C C . GLY A 1 94 ? 19.407 14.429 -27.887 1.00 97.06 94 GLY A C 1
ATOM 746 O O . GLY A 1 94 ? 20.369 13.945 -28.478 1.00 97.06 94 GLY A O 1
ATOM 747 N N . PHE A 1 95 ? 18.465 13.669 -27.314 1.00 97.88 95 PHE A N 1
ATOM 748 C CA . PHE A 1 95 ? 18.407 12.221 -27.534 1.00 97.88 95 PHE A CA 1
ATOM 749 C C . PHE A 1 95 ? 18.059 11.925 -28.996 1.00 97.88 95 PHE A C 1
ATOM 751 O O . PHE A 1 95 ? 17.041 12.392 -29.508 1.00 97.88 95 PHE A O 1
ATOM 758 N N . ALA A 1 96 ? 18.926 11.171 -29.675 1.00 90.62 96 ALA A N 1
ATOM 759 C CA . ALA A 1 96 ? 18.827 10.952 -31.120 1.00 90.62 96 ALA A CA 1
ATOM 760 C C . ALA A 1 96 ? 17.883 9.799 -31.509 1.00 90.62 96 ALA A C 1
ATOM 762 O O . ALA A 1 96 ? 17.384 9.771 -32.633 1.00 90.62 96 ALA A O 1
ATOM 763 N N . ASP A 1 97 ? 17.642 8.858 -30.594 1.00 95.94 97 ASP A N 1
ATOM 764 C CA . ASP A 1 97 ? 16.823 7.661 -30.807 1.00 95.94 97 ASP A CA 1
ATOM 765 C C . ASP A 1 97 ? 15.754 7.570 -29.710 1.00 95.94 97 ASP A C 1
ATOM 767 O O . ASP A 1 97 ? 15.961 6.958 -28.665 1.00 95.94 97 ASP A O 1
ATOM 771 N N . VAL A 1 98 ? 14.619 8.239 -29.930 1.00 97.38 98 VAL A N 1
ATOM 772 C CA . VAL A 1 98 ? 13.451 8.193 -29.037 1.00 97.38 98 VAL A CA 1
ATOM 773 C C . VAL A 1 98 ? 12.388 7.299 -29.667 1.00 97.38 98 VAL A C 1
ATOM 775 O O . VAL A 1 98 ? 11.891 7.580 -30.758 1.00 97.38 98 VAL A O 1
ATOM 778 N N . ARG A 1 99 ? 12.038 6.215 -28.977 1.00 95.88 99 ARG A N 1
ATOM 779 C CA . ARG A 1 99 ? 11.127 5.172 -29.447 1.00 95.88 99 ARG A CA 1
ATOM 780 C C . ARG A 1 99 ? 9.856 5.185 -28.612 1.00 95.88 99 ARG A C 1
ATOM 782 O O . ARG A 1 99 ? 9.860 4.768 -27.455 1.00 95.88 99 ARG A O 1
ATOM 789 N N . VAL A 1 100 ? 8.765 5.627 -29.225 1.00 96.44 100 VAL A N 1
ATOM 790 C CA . VAL A 1 100 ? 7.426 5.504 -28.644 1.00 96.44 100 VAL A CA 1
ATOM 791 C C . VAL A 1 100 ? 7.038 4.033 -28.610 1.00 96.44 100 VAL A C 1
ATOM 793 O O . VAL A 1 100 ? 7.146 3.328 -29.618 1.00 96.44 100 VAL A O 1
ATOM 796 N N . CYS A 1 101 ? 6.591 3.570 -27.452 1.00 93.44 101 CYS A N 1
ATOM 797 C CA . CYS A 1 101 ? 6.093 2.219 -27.281 1.00 93.44 101 CYS A CA 1
ATOM 798 C C . CYS A 1 101 ? 4.561 2.192 -27.260 1.00 93.44 101 CYS A C 1
ATOM 800 O O . CYS A 1 101 ? 3.907 3.182 -26.944 1.00 93.44 101 CYS A O 1
ATOM 802 N N . GLN A 1 102 ? 3.992 1.050 -27.638 1.00 93.12 102 GLN A N 1
ATOM 803 C CA . GLN A 1 102 ? 2.554 0.812 -27.596 1.00 93.12 102 GLN A CA 1
ATOM 804 C C . GLN A 1 102 ? 2.282 -0.373 -26.667 1.00 93.12 102 GLN A C 1
ATOM 806 O O . GLN A 1 102 ? 3.062 -1.338 -26.675 1.00 93.12 102 GLN A O 1
ATOM 811 N N . PRO A 1 103 ? 1.188 -0.349 -25.886 1.00 94.00 103 PRO A N 1
ATOM 812 C CA . PRO A 1 103 ? 0.813 -1.479 -25.054 1.00 94.00 103 PRO A CA 1
ATOM 813 C C . PRO A 1 103 ? 0.756 -2.774 -25.863 1.00 94.00 103 PRO A C 1
ATOM 815 O O . PRO A 1 103 ? 0.207 -2.825 -26.965 1.00 94.00 103 PRO A O 1
ATOM 818 N N . TRP A 1 104 ? 1.321 -3.837 -25.300 1.00 95.94 104 TRP A N 1
ATOM 819 C CA . TRP A 1 104 ? 1.406 -5.168 -25.901 1.00 95.94 104 TRP A CA 1
ATOM 820 C C . TRP A 1 104 ? 2.282 -5.296 -27.155 1.00 95.94 104 TRP A C 1
ATOM 822 O O . TRP A 1 104 ? 2.344 -6.384 -27.736 1.00 95.94 104 TRP A O 1
ATOM 832 N N . GLN A 1 105 ? 2.991 -4.243 -27.560 1.00 95.62 105 GLN A N 1
ATOM 833 C CA . GLN A 1 105 ? 3.955 -4.306 -28.651 1.00 95.62 105 GLN A CA 1
ATOM 834 C C . GLN A 1 105 ? 5.359 -4.569 -28.101 1.00 95.62 105 GLN A C 1
ATOM 836 O O . GLN A 1 105 ? 5.998 -3.690 -27.527 1.00 95.62 105 GLN A O 1
ATOM 841 N N . ALA A 1 106 ? 5.852 -5.793 -28.292 1.00 94.50 106 ALA A N 1
ATOM 842 C CA . ALA A 1 106 ? 7.183 -6.168 -27.831 1.00 94.50 106 ALA A CA 1
ATOM 843 C C . ALA A 1 106 ? 8.289 -5.413 -28.591 1.00 94.50 106 ALA A C 1
ATOM 845 O O . ALA A 1 106 ? 8.269 -5.312 -29.819 1.00 94.50 106 ALA A O 1
ATOM 846 N N . ILE A 1 107 ? 9.295 -4.955 -27.852 1.00 95.81 107 ILE A N 1
ATOM 847 C CA . ILE A 1 107 ? 10.513 -4.318 -28.346 1.00 95.81 107 ILE A CA 1
ATOM 848 C C . ILE A 1 107 ? 11.679 -5.257 -28.039 1.00 95.81 107 ILE A C 1
ATOM 850 O O . ILE A 1 107 ? 11.876 -5.667 -26.896 1.00 95.81 107 ILE A O 1
ATOM 854 N N . ALA A 1 108 ? 12.459 -5.607 -29.059 1.00 96.12 108 ALA A N 1
ATOM 855 C CA . ALA A 1 108 ? 13.679 -6.387 -28.886 1.00 96.12 108 ALA A CA 1
ATOM 856 C C . ALA A 1 108 ? 14.895 -5.454 -28.798 1.00 96.12 108 ALA A C 1
ATOM 858 O O . ALA A 1 108 ? 15.139 -4.653 -29.703 1.00 96.12 108 ALA A O 1
ATOM 859 N N . LEU A 1 109 ? 15.669 -5.584 -27.722 1.00 94.94 109 LEU A N 1
ATOM 860 C CA . LEU A 1 109 ? 16.984 -4.977 -27.546 1.00 94.94 109 LEU A CA 1
ATOM 861 C C . LEU A 1 109 ? 18.007 -6.109 -27.433 1.00 94.94 109 LEU A C 1
ATOM 863 O O . LEU A 1 109 ? 18.185 -6.696 -26.368 1.00 94.94 109 LEU A O 1
ATOM 867 N N . GLY A 1 110 ? 18.627 -6.465 -28.560 1.00 95.00 110 GLY A N 1
ATOM 868 C CA . GLY A 1 110 ? 19.473 -7.656 -28.635 1.00 95.00 110 GLY A CA 1
ATOM 869 C C . GLY A 1 110 ? 18.683 -8.928 -28.297 1.00 95.00 110 GLY A C 1
ATOM 870 O O . GLY A 1 110 ? 17.725 -9.255 -28.995 1.00 95.00 110 GLY A O 1
ATOM 871 N N . GLN A 1 111 ? 19.080 -9.639 -27.241 1.00 96.88 111 GLN A N 1
ATOM 872 C CA . GLN A 1 111 ? 18.415 -10.844 -26.719 1.00 96.88 111 GLN A CA 1
ATOM 873 C C . GLN A 1 111 ? 17.389 -10.548 -25.614 1.00 96.88 111 GLN A C 1
ATOM 875 O O . GLN A 1 111 ? 16.760 -11.469 -25.087 1.00 96.88 111 GLN A O 1
ATOM 880 N N . THR A 1 112 ? 17.209 -9.276 -25.267 1.00 98.00 112 THR A N 1
ATOM 881 C CA . THR A 1 112 ? 16.267 -8.825 -24.246 1.00 98.00 112 THR A CA 1
ATOM 882 C C . THR A 1 112 ? 14.963 -8.364 -24.883 1.00 98.00 112 THR A C 1
ATOM 884 O O . THR A 1 112 ? 14.956 -7.578 -25.831 1.00 98.00 112 THR A O 1
ATOM 887 N N . HIS A 1 113 ? 13.843 -8.833 -24.343 1.00 97.81 113 HIS A N 1
ATOM 888 C CA . HIS A 1 113 ? 12.503 -8.442 -24.761 1.00 97.81 113 HIS A CA 1
ATOM 889 C C . HIS A 1 113 ? 11.868 -7.525 -23.724 1.00 97.81 113 HIS A C 1
ATOM 891 O O . HIS A 1 113 ? 11.781 -7.866 -22.545 1.00 97.81 113 HIS A O 1
ATOM 897 N N . LEU A 1 114 ? 11.388 -6.383 -24.196 1.00 98.31 114 LEU A N 1
ATOM 898 C CA . LEU A 1 114 ? 10.618 -5.414 -23.435 1.00 98.31 114 LEU A CA 1
ATOM 899 C C . LEU A 1 114 ? 9.179 -5.440 -23.937 1.00 98.31 114 LEU A C 1
ATOM 901 O O . LEU A 1 114 ? 8.954 -5.404 -25.144 1.00 98.31 114 LEU A O 1
ATOM 905 N N . LEU A 1 115 ? 8.205 -5.512 -23.041 1.00 98.19 115 LEU A N 1
ATOM 906 C CA . LEU A 1 115 ? 6.788 -5.476 -23.387 1.00 98.19 115 LEU A CA 1
ATOM 907 C C . LEU A 1 115 ? 6.084 -4.454 -22.485 1.00 98.19 115 LEU A C 1
ATOM 909 O O . LEU A 1 115 ? 5.879 -4.739 -21.304 1.00 98.19 115 LEU A O 1
ATOM 913 N N . PRO A 1 116 ? 5.704 -3.285 -23.023 1.00 98.00 116 PRO A N 1
ATOM 914 C CA . PRO A 1 116 ? 4.848 -2.341 -22.317 1.00 98.00 116 PRO A CA 1
ATOM 915 C C . PRO A 1 116 ? 3.474 -2.964 -22.043 1.00 98.00 116 PRO A C 1
ATOM 917 O O . PRO A 1 116 ? 2.862 -3.563 -22.934 1.00 98.00 116 PRO A O 1
ATOM 920 N N . THR A 1 117 ? 2.978 -2.817 -20.822 1.00 97.44 117 THR A N 1
ATOM 921 C CA . THR A 1 117 ? 1.641 -3.225 -20.382 1.00 97.44 117 THR A CA 1
ATOM 922 C C . THR A 1 117 ? 0.769 -1.984 -20.198 1.00 97.44 117 THR A C 1
ATOM 924 O O . THR A 1 117 ? 1.280 -0.968 -19.730 1.00 97.44 117 THR A O 1
ATOM 927 N N . PRO A 1 118 ? -0.524 -2.040 -20.553 1.00 95.88 118 PRO A N 1
ATOM 928 C CA . PRO A 1 118 ? -1.406 -0.878 -20.492 1.00 95.88 118 PRO A CA 1
ATOM 929 C C . PRO A 1 118 ? -1.648 -0.408 -19.051 1.00 95.88 118 PRO A C 1
ATOM 931 O O . PRO A 1 118 ? -1.494 -1.188 -18.109 1.00 95.88 118 PRO A O 1
ATOM 934 N N . SER A 1 119 ? -2.081 0.846 -18.935 1.00 94.94 119 SER A N 1
ATOM 935 C CA . SER A 1 119 ? -2.659 1.466 -17.742 1.00 94.94 119 SER A CA 1
ATOM 936 C C . SER A 1 119 ? -4.066 1.974 -18.080 1.00 94.94 119 SER A C 1
ATOM 938 O O . SER A 1 119 ? -4.281 2.436 -19.200 1.00 94.94 119 SER A O 1
ATOM 940 N N . ASP A 1 120 ? -5.010 1.883 -17.142 1.00 90.38 120 ASP A N 1
ATOM 941 C CA . ASP A 1 120 ? -6.349 2.503 -17.225 1.00 90.38 120 ASP A CA 1
ATOM 942 C C . ASP A 1 120 ? -6.349 3.977 -16.761 1.00 90.38 120 ASP A C 1
ATOM 944 O O . ASP A 1 120 ? -7.375 4.541 -16.382 1.00 90.38 120 ASP A O 1
ATOM 948 N N . HIS A 1 121 ? -5.175 4.609 -16.740 1.00 88.38 121 HIS A N 1
ATOM 949 C CA . HIS A 1 121 ? -5.017 6.024 -16.430 1.00 88.38 121 HIS A CA 1
ATOM 950 C C . HIS A 1 121 ? -5.261 6.902 -17.672 1.00 88.38 121 HIS A C 1
ATOM 952 O O . HIS A 1 121 ? -5.025 6.481 -18.805 1.00 88.38 121 HIS A O 1
ATOM 958 N N . GLU A 1 122 ? -5.745 8.135 -17.470 1.00 85.50 122 GLU A N 1
ATOM 959 C CA . GLU A 1 122 ? -6.044 9.065 -18.574 1.00 85.50 122 GLU A CA 1
ATOM 960 C C . GLU A 1 122 ? -4.776 9.540 -19.299 1.00 85.50 122 GLU A C 1
ATOM 962 O O . GLU A 1 122 ? -4.791 9.767 -20.511 1.00 85.50 122 GLU A O 1
ATOM 967 N N . GLU A 1 123 ? -3.682 9.700 -18.556 1.00 88.06 123 GLU A N 1
ATOM 968 C CA . GLU A 1 123 ? -2.392 10.109 -19.107 1.00 88.06 123 GLU A CA 1
ATOM 969 C C . GLU A 1 123 ? -1.637 8.905 -19.690 1.00 88.06 123 GLU A C 1
ATOM 971 O O . GLU A 1 123 ? -1.689 7.815 -19.113 1.00 88.06 123 GLU A O 1
ATOM 976 N N . PRO A 1 124 ? -0.908 9.074 -20.813 1.00 92.12 124 PRO A N 1
ATOM 977 C CA . PRO A 1 124 ? -0.125 7.994 -21.397 1.00 92.12 124 PRO A CA 1
ATOM 978 C C . PRO A 1 124 ? 0.979 7.504 -20.451 1.00 92.12 124 PRO A C 1
ATOM 980 O O . PRO A 1 124 ? 2.034 8.120 -20.320 1.00 92.12 124 PRO A O 1
ATOM 983 N N . GLU A 1 125 ? 0.759 6.341 -19.849 1.00 94.75 125 GLU A N 1
ATOM 984 C CA . GLU A 1 125 ? 1.731 5.641 -19.011 1.00 94.75 125 GLU A CA 1
ATOM 985 C C . GLU A 1 125 ? 1.676 4.126 -19.257 1.00 94.75 125 GLU A C 1
ATOM 987 O O . GLU A 1 125 ? 0.718 3.591 -19.829 1.00 94.75 125 GLU A O 1
ATOM 992 N N . PHE A 1 126 ? 2.717 3.406 -18.837 1.00 97.12 126 PHE A N 1
ATOM 993 C CA . PHE A 1 126 ? 2.774 1.954 -18.982 1.00 97.12 126 PHE A CA 1
ATOM 994 C C . PHE A 1 126 ? 3.554 1.279 -17.853 1.00 97.12 126 PHE A C 1
ATOM 996 O O . PHE A 1 126 ? 4.557 1.792 -17.360 1.00 97.12 126 PHE A O 1
ATOM 1003 N N . GLY A 1 127 ? 3.131 0.061 -17.514 1.00 97.69 127 GLY A N 1
ATOM 1004 C CA . GLY A 1 127 ? 3.990 -0.904 -16.825 1.00 97.69 127 GLY A CA 1
ATOM 1005 C C . GLY A 1 127 ? 4.903 -1.613 -17.831 1.00 97.69 127 GLY A C 1
ATOM 1006 O O . GLY A 1 127 ? 4.656 -1.585 -19.033 1.00 97.69 127 GLY A O 1
ATOM 1007 N N . LEU A 1 128 ? 5.958 -2.285 -17.381 1.00 98.38 128 LEU A N 1
ATOM 1008 C CA . LEU A 1 128 ? 6.951 -2.900 -18.259 1.00 98.38 128 LEU A CA 1
ATOM 1009 C C . LEU A 1 128 ? 7.271 -4.333 -17.849 1.00 98.38 128 LEU A C 1
ATOM 1011 O O . LEU A 1 128 ? 7.728 -4.591 -16.737 1.00 98.38 128 LEU A O 1
ATOM 1015 N N . VAL A 1 129 ? 7.120 -5.269 -18.781 1.00 98.62 129 VAL A N 1
ATOM 1016 C CA . VAL A 1 129 ? 7.719 -6.600 -18.665 1.00 98.62 129 VAL A CA 1
ATOM 1017 C C . VAL A 1 129 ? 9.095 -6.596 -19.325 1.00 98.62 129 VAL A C 1
ATOM 1019 O O . VAL A 1 129 ? 9.235 -6.200 -20.481 1.00 98.62 129 VAL A O 1
ATOM 1022 N N . VAL A 1 130 ? 10.102 -7.079 -18.602 1.00 98.69 130 VAL A N 1
ATOM 1023 C CA . VAL A 1 130 ? 11.467 -7.317 -19.080 1.00 98.69 130 VAL A CA 1
ATOM 1024 C C . VAL A 1 130 ? 11.735 -8.814 -19.040 1.00 98.69 130 VAL A C 1
ATOM 1026 O O . VAL A 1 130 ? 11.525 -9.462 -18.014 1.00 98.69 130 VAL A O 1
ATOM 1029 N N . ARG A 1 131 ? 12.199 -9.383 -20.152 1.00 98.06 131 ARG A N 1
ATOM 1030 C CA . ARG A 1 131 ? 12.441 -10.822 -20.267 1.00 98.06 131 ARG A CA 1
ATOM 1031 C C . ARG A 1 131 ? 13.709 -11.127 -21.048 1.00 98.06 131 ARG A C 1
ATOM 1033 O O . ARG A 1 131 ? 13.916 -10.602 -22.138 1.00 98.06 131 ARG A O 1
ATOM 1040 N N . ASP A 1 132 ? 14.493 -12.062 -20.533 1.00 97.75 132 ASP A N 1
ATOM 1041 C CA . ASP A 1 132 ? 15.598 -12.704 -21.245 1.00 97.75 132 ASP A CA 1
ATOM 1042 C C . ASP A 1 132 ? 15.597 -14.222 -20.961 1.00 97.75 132 ASP A C 1
ATOM 1044 O O . ASP A 1 132 ? 14.602 -14.789 -20.503 1.00 97.75 132 ASP A O 1
ATOM 1048 N N . VAL A 1 133 ? 16.701 -14.912 -21.257 1.00 96.88 133 VAL A N 1
ATOM 1049 C CA . VAL A 1 133 ? 16.844 -16.357 -21.001 1.00 96.88 133 VAL A CA 1
ATOM 1050 C C . VAL A 1 133 ? 16.876 -16.729 -19.513 1.00 96.88 133 VAL A C 1
ATOM 1052 O O . VAL A 1 133 ? 16.753 -17.906 -19.179 1.00 96.88 133 VAL A O 1
ATOM 1055 N N . THR A 1 134 ? 17.072 -15.757 -18.622 1.00 97.88 134 THR A N 1
ATOM 1056 C CA . THR A 1 134 ? 17.214 -15.977 -17.179 1.00 97.88 134 THR A CA 1
ATOM 1057 C C . THR A 1 134 ? 15.899 -15.857 -16.417 1.00 97.88 134 THR A C 1
ATOM 1059 O O . THR A 1 134 ? 15.781 -16.478 -15.364 1.00 97.88 134 THR A O 1
ATOM 1062 N N . GLY A 1 135 ? 14.918 -15.113 -16.935 1.00 97.69 135 GLY A N 1
ATOM 1063 C CA . GLY A 1 135 ? 13.605 -14.978 -16.306 1.00 97.69 135 GLY A CA 1
ATOM 1064 C C . GLY A 1 135 ? 12.768 -13.816 -16.842 1.00 97.69 135 GLY A C 1
ATOM 1065 O O . GLY A 1 135 ? 13.160 -13.119 -17.782 1.00 97.69 135 GLY A O 1
ATOM 1066 N N . THR A 1 136 ? 11.602 -13.632 -16.224 1.00 98.50 136 THR A N 1
ATOM 1067 C CA . THR A 1 136 ? 10.599 -12.609 -16.542 1.00 98.50 136 THR A CA 1
ATOM 1068 C C . THR A 1 136 ? 10.353 -11.716 -15.327 1.00 98.50 136 THR A C 1
ATOM 1070 O O . THR A 1 136 ? 9.913 -12.184 -14.276 1.00 98.50 136 THR A O 1
ATOM 1073 N N . PHE A 1 137 ? 10.603 -10.420 -15.484 1.00 98.75 137 PHE A N 1
ATOM 1074 C CA . PHE A 1 137 ? 10.317 -9.390 -14.491 1.00 98.75 137 PHE A CA 1
ATOM 1075 C C . PHE A 1 137 ? 9.186 -8.493 -14.987 1.00 98.75 137 PHE A C 1
ATOM 1077 O O . PHE A 1 137 ? 9.269 -7.971 -16.094 1.00 98.75 137 PHE A O 1
ATOM 1084 N N . TRP A 1 138 ? 8.152 -8.282 -14.175 1.00 98.69 138 TRP A N 1
ATOM 1085 C CA . TRP A 1 138 ? 7.116 -7.289 -14.445 1.00 98.69 138 TRP A CA 1
ATOM 1086 C C . TRP A 1 138 ? 7.183 -6.136 -13.443 1.00 98.69 138 TRP A C 1
ATOM 1088 O O . TRP A 1 138 ? 7.029 -6.318 -12.233 1.00 98.69 138 TRP A O 1
ATOM 1098 N N . HIS A 1 139 ? 7.405 -4.933 -13.957 1.00 98.31 139 HIS A N 1
ATOM 1099 C CA . HIS A 1 139 ? 7.331 -3.689 -13.213 1.00 98.31 139 HIS A CA 1
ATOM 1100 C C . HIS A 1 139 ? 6.018 -2.979 -13.510 1.00 98.31 139 HIS A C 1
ATOM 1102 O O . HIS A 1 139 ? 5.786 -2.585 -14.647 1.00 98.31 139 HIS A O 1
ATOM 1108 N N . MET A 1 140 ? 5.155 -2.820 -12.507 1.00 97.50 140 MET A N 1
ATOM 1109 C CA . MET A 1 140 ? 3.885 -2.115 -12.698 1.00 97.50 140 MET A CA 1
ATOM 1110 C C . MET A 1 140 ? 4.058 -0.599 -12.830 1.00 97.50 140 MET A C 1
ATOM 1112 O O . MET A 1 140 ? 3.193 0.034 -13.421 1.00 97.50 140 MET A O 1
ATOM 1116 N N . ALA A 1 141 ? 5.164 -0.031 -12.330 1.00 95.00 141 ALA A N 1
ATOM 1117 C CA . ALA A 1 141 ? 5.343 1.417 -12.210 1.00 95.00 141 ALA A CA 1
ATOM 1118 C C . ALA A 1 141 ? 4.108 2.055 -11.543 1.00 95.00 141 ALA A C 1
ATOM 1120 O O . ALA A 1 141 ? 3.644 1.549 -10.514 1.00 95.00 141 ALA A O 1
ATOM 1121 N N . ASP A 1 142 ? 3.568 3.104 -12.157 1.00 94.31 142 ASP A N 1
ATOM 1122 C CA . ASP A 1 142 ? 2.360 3.797 -11.714 1.00 94.31 142 ASP A CA 1
ATOM 1123 C C . ASP A 1 142 ? 1.082 3.287 -12.395 1.00 94.31 142 ASP A C 1
ATOM 1125 O O . ASP A 1 142 ? -0.008 3.721 -12.029 1.00 94.31 142 ASP A O 1
ATOM 1129 N N . ALA A 1 143 ? 1.187 2.282 -13.274 1.00 94.75 143 ALA A N 1
ATOM 1130 C CA . ALA A 1 143 ? 0.069 1.804 -14.076 1.00 94.75 143 ALA A CA 1
ATOM 1131 C C . ALA A 1 143 ? -1.137 1.350 -13.234 1.00 94.75 143 ALA A C 1
ATOM 1133 O O . ALA A 1 143 ? -1.030 0.523 -12.320 1.00 94.75 143 ALA A O 1
ATOM 1134 N N . GLU A 1 144 ? -2.312 1.844 -13.612 1.00 94.00 144 GLU A N 1
ATOM 1135 C CA . GLU A 1 144 ? -3.615 1.373 -13.165 1.00 94.00 144 GLU A CA 1
ATOM 1136 C C . GLU A 1 144 ? -3.942 0.052 -13.867 1.00 94.00 144 GLU A C 1
ATOM 1138 O O . GLU A 1 144 ? -4.346 0.011 -15.030 1.00 94.00 144 GLU A O 1
ATOM 1143 N N . VAL A 1 145 ? -3.706 -1.055 -13.164 1.00 94.12 145 VAL A N 1
ATOM 1144 C CA . VAL A 1 145 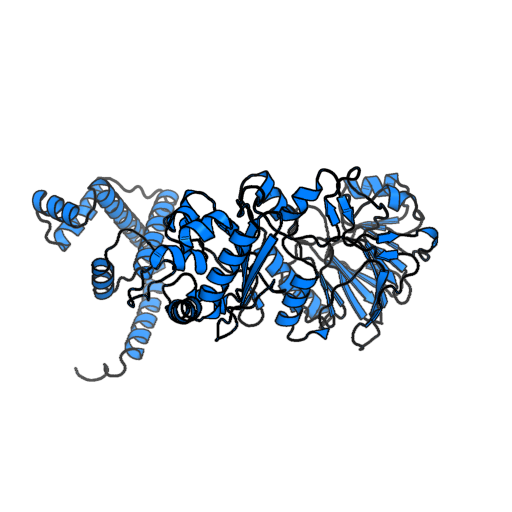? -3.823 -2.407 -13.722 1.00 94.12 145 VAL A CA 1
ATOM 1145 C C . VAL A 1 145 ? -5.086 -3.140 -13.270 1.00 94.12 145 VAL A C 1
ATOM 1147 O O . VAL A 1 145 ? -5.568 -2.970 -12.145 1.00 94.12 145 VAL A O 1
ATOM 1150 N N . THR A 1 146 ? -5.567 -4.030 -14.139 1.00 91.56 146 THR A N 1
ATOM 1151 C CA . THR A 1 146 ? -6.702 -4.924 -13.888 1.00 91.56 146 THR A CA 1
ATOM 1152 C C . THR A 1 146 ? -6.292 -6.394 -13.977 1.00 91.56 146 THR A C 1
ATOM 1154 O O . THR A 1 146 ? -5.274 -6.743 -14.586 1.00 91.56 146 THR A O 1
ATOM 1157 N N . VAL A 1 147 ? -7.113 -7.286 -13.414 1.00 88.88 147 VAL A N 1
ATOM 1158 C CA . VAL A 1 147 ? -6.838 -8.733 -13.385 1.00 88.88 147 VAL A CA 1
ATOM 1159 C C . VAL A 1 147 ? -6.692 -9.309 -14.797 1.00 88.88 147 VAL A C 1
ATOM 1161 O O . VAL A 1 147 ? -5.865 -10.190 -15.008 1.00 88.88 147 VAL A O 1
ATOM 1164 N N . GLU A 1 148 ? -7.396 -8.762 -15.789 1.00 92.06 148 GLU A N 1
ATOM 1165 C CA . GLU A 1 148 ? -7.309 -9.177 -17.193 1.00 92.06 148 GLU A CA 1
ATOM 1166 C C . GLU A 1 148 ? -5.902 -8.980 -17.783 1.00 92.06 148 GLU A C 1
ATOM 1168 O O . GLU A 1 148 ? -5.449 -9.783 -18.606 1.00 92.06 148 GLU A O 1
ATOM 1173 N N . ILE A 1 149 ? -5.180 -7.936 -17.354 1.00 94.19 149 ILE A N 1
ATOM 1174 C CA . ILE A 1 149 ? -3.776 -7.720 -17.732 1.00 94.19 149 ILE A CA 1
ATOM 1175 C C . ILE A 1 149 ? -2.920 -8.853 -17.159 1.00 94.19 149 ILE A C 1
ATOM 1177 O O . ILE A 1 149 ? -2.114 -9.442 -17.885 1.00 94.19 149 ILE A O 1
ATOM 1181 N N . GLY A 1 150 ? -3.127 -9.191 -15.883 1.00 93.31 150 GLY A N 1
ATOM 1182 C CA . GLY A 1 150 ? -2.431 -10.289 -15.214 1.00 93.31 150 GLY A CA 1
ATOM 1183 C C . GLY A 1 150 ? -2.717 -11.653 -15.851 1.00 93.31 150 GLY A C 1
ATOM 1184 O O . GLY A 1 150 ? -1.792 -12.423 -16.121 1.00 93.31 150 GLY A O 1
ATOM 1185 N N . ASP A 1 151 ? -3.976 -11.929 -16.191 1.00 93.38 151 ASP A N 1
ATOM 1186 C CA . ASP A 1 151 ? -4.390 -13.154 -16.881 1.00 93.38 151 ASP A CA 1
ATOM 1187 C C . ASP A 1 151 ? -3.717 -13.275 -18.252 1.00 93.38 151 ASP A C 1
ATOM 1189 O O . ASP A 1 151 ? -3.182 -14.332 -18.600 1.00 93.38 151 ASP A O 1
ATOM 1193 N N . ARG A 1 152 ? -3.663 -12.178 -19.020 1.00 95.62 152 ARG A N 1
ATOM 1194 C CA . ARG A 1 152 ? -2.992 -12.152 -20.325 1.00 95.62 152 ARG A CA 1
ATOM 1195 C C . ARG A 1 152 ? -1.490 -12.402 -20.208 1.00 95.62 152 ARG A C 1
ATOM 1197 O O . ARG A 1 152 ? -0.935 -13.149 -21.017 1.00 95.62 152 ARG A O 1
ATOM 1204 N N . LEU A 1 153 ? -0.828 -11.801 -19.219 1.00 96.12 153 LEU A N 1
ATOM 1205 C CA . LEU A 1 153 ? 0.592 -12.047 -18.954 1.00 96.12 153 LEU A CA 1
ATOM 1206 C C . LEU A 1 153 ? 0.842 -13.505 -18.571 1.00 96.12 153 LEU A C 1
ATOM 1208 O O . LEU A 1 153 ? 1.750 -14.136 -19.112 1.00 96.12 153 LEU A O 1
ATOM 1212 N N . THR A 1 154 ? -0.011 -14.059 -17.715 1.00 95.38 154 THR A N 1
ATOM 1213 C CA . THR A 1 154 ? 0.070 -15.459 -17.287 1.00 95.38 154 THR A CA 1
ATOM 1214 C C . THR A 1 154 ? -0.159 -16.417 -18.450 1.00 95.38 154 THR A C 1
ATOM 1216 O O . THR A 1 154 ? 0.532 -17.425 -18.579 1.00 95.38 154 THR A O 1
ATOM 1219 N N . GLN A 1 155 ? -1.089 -16.100 -19.350 1.00 95.88 155 GLN A N 1
ATOM 1220 C CA . GLN A 1 155 ? -1.319 -16.883 -20.560 1.00 95.88 155 GLN A CA 1
ATOM 1221 C C . GLN A 1 155 ? -0.107 -16.850 -21.504 1.00 95.88 155 GLN A C 1
ATOM 1223 O O . GLN A 1 155 ? 0.205 -17.860 -22.136 1.00 95.88 155 GLN A O 1
ATOM 1228 N N . ALA A 1 156 ? 0.572 -15.705 -21.609 1.00 94.50 156 ALA A N 1
ATOM 1229 C CA . ALA A 1 156 ? 1.717 -15.527 -22.498 1.00 94.50 156 ALA A CA 1
ATOM 1230 C C . ALA A 1 156 ? 3.015 -16.143 -21.949 1.00 94.50 156 ALA A C 1
ATOM 1232 O O . ALA A 1 156 ? 3.810 -16.684 -22.721 1.00 94.50 156 ALA A O 1
ATOM 1233 N N . TYR A 1 157 ? 3.241 -16.058 -20.636 1.00 94.75 157 TYR A N 1
ATOM 1234 C CA . TYR A 1 157 ? 4.538 -16.360 -20.018 1.00 94.75 157 TYR A CA 1
ATOM 1235 C C . TYR A 1 157 ? 4.488 -17.435 -18.928 1.00 94.75 157 TYR A C 1
ATOM 1237 O O . TYR A 1 157 ? 5.538 -17.908 -18.497 1.00 94.75 157 TYR A O 1
ATOM 1245 N N . GLY A 1 158 ? 3.298 -17.871 -18.518 1.00 95.19 158 GLY A N 1
ATOM 1246 C CA . GLY A 1 158 ? 3.116 -18.690 -17.324 1.00 95.19 158 GLY A CA 1
ATOM 1247 C C . GLY A 1 158 ? 3.259 -17.861 -16.047 1.00 95.19 158 GLY A C 1
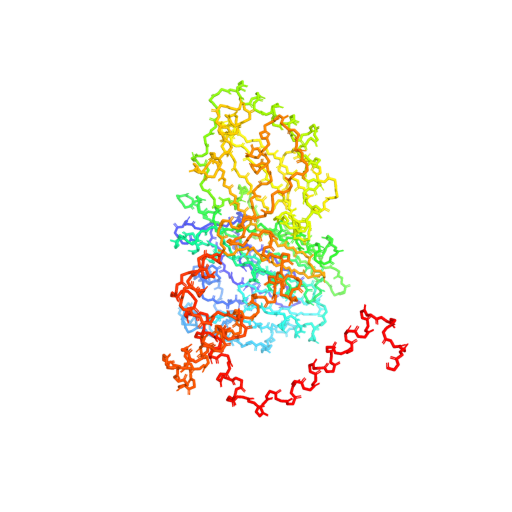ATOM 1248 O O . GLY A 1 158 ? 3.029 -16.655 -16.044 1.00 95.19 158 GLY A O 1
ATOM 1249 N N . ALA A 1 159 ? 3.634 -18.521 -14.951 1.00 95.75 159 ALA A N 1
ATOM 1250 C CA . ALA A 1 159 ? 3.942 -17.834 -13.700 1.00 95.75 159 ALA A CA 1
ATOM 1251 C C . ALA A 1 159 ? 5.108 -16.849 -13.897 1.00 95.75 159 ALA A C 1
ATOM 1253 O O . ALA A 1 159 ? 6.116 -17.202 -14.510 1.00 95.75 159 ALA A O 1
ATOM 1254 N N . ILE A 1 160 ? 4.973 -15.632 -13.371 1.00 98.00 160 ILE A N 1
ATOM 1255 C CA . ILE A 1 160 ? 5.996 -14.586 -13.505 1.00 98.00 160 ILE A CA 1
ATOM 1256 C C . ILE A 1 160 ? 7.071 -14.757 -12.422 1.00 98.00 160 ILE A C 1
ATOM 1258 O O . ILE A 1 160 ? 6.756 -15.012 -11.263 1.00 98.00 160 ILE A O 1
ATOM 1262 N N . ASP A 1 161 ? 8.353 -14.614 -12.760 1.00 98.50 161 ASP A N 1
ATOM 1263 C CA . ASP A 1 161 ? 9.429 -14.844 -11.786 1.00 98.50 161 ASP A CA 1
ATOM 1264 C C . ASP A 1 161 ? 9.494 -13.719 -10.740 1.00 98.50 161 ASP A C 1
ATOM 1266 O O . ASP A 1 161 ? 9.528 -13.980 -9.538 1.00 98.50 161 ASP A O 1
ATOM 1270 N N . LEU A 1 162 ? 9.467 -12.460 -11.182 1.00 98.81 162 LEU A N 1
ATOM 1271 C CA . LEU A 1 162 ? 9.549 -11.293 -10.304 1.00 98.81 162 LEU A CA 1
ATOM 1272 C C . LEU A 1 162 ? 8.482 -10.259 -10.663 1.00 98.81 162 LEU A C 1
ATOM 1274 O O . LEU A 1 162 ? 8.336 -9.903 -11.831 1.00 98.81 162 LEU A O 1
ATOM 1278 N N . ILE A 1 163 ? 7.783 -9.727 -9.661 1.00 98.75 163 ILE A N 1
ATOM 1279 C CA . ILE A 1 163 ? 6.863 -8.597 -9.833 1.00 98.75 163 ILE A CA 1
ATOM 1280 C C . ILE A 1 163 ? 7.212 -7.478 -8.860 1.00 98.75 163 ILE A C 1
ATOM 1282 O O . ILE A 1 163 ? 7.451 -7.714 -7.676 1.00 98.75 163 ILE A O 1
ATOM 1286 N N . SER A 1 164 ? 7.185 -6.246 -9.354 1.00 98.38 164 SER A N 1
ATOM 1287 C CA . SER A 1 164 ? 7.165 -5.054 -8.512 1.00 98.38 164 SER A CA 1
ATOM 1288 C C . SER A 1 164 ? 5.813 -4.360 -8.669 1.00 98.38 164 SER A C 1
ATOM 1290 O O . SER A 1 164 ? 5.428 -4.009 -9.786 1.00 98.38 164 SER A O 1
ATOM 1292 N N . THR A 1 165 ? 5.054 -4.290 -7.573 1.00 97.62 165 THR A N 1
ATOM 1293 C CA . THR A 1 165 ? 3.623 -3.948 -7.586 1.00 97.62 165 THR A CA 1
ATOM 1294 C C . THR A 1 165 ? 3.349 -2.570 -7.014 1.00 97.62 165 THR A C 1
ATOM 1296 O O . THR A 1 165 ? 3.793 -2.259 -5.904 1.00 97.62 165 THR A O 1
ATOM 1299 N N . LYS A 1 166 ? 2.514 -1.792 -7.708 1.00 95.38 166 LYS A N 1
ATOM 1300 C CA . LYS A 1 166 ? 1.908 -0.584 -7.147 1.00 95.38 166 LYS A CA 1
ATOM 1301 C C . LYS A 1 166 ? 1.146 -0.949 -5.872 1.00 95.38 166 LYS A C 1
ATOM 1303 O O . LYS A 1 166 ? 0.542 -2.021 -5.785 1.00 95.38 166 LYS A O 1
ATOM 1308 N N . TYR A 1 167 ? 1.224 -0.088 -4.860 1.00 94.88 167 TYR A N 1
ATOM 1309 C CA . TYR A 1 167 ? 0.602 -0.356 -3.558 1.00 94.88 167 TYR A CA 1
ATOM 1310 C C . TYR A 1 167 ? 0.123 0.884 -2.795 1.00 94.88 167 TYR A C 1
ATOM 1312 O O . TYR A 1 167 ? -0.563 0.739 -1.786 1.00 94.88 167 TYR A O 1
ATOM 1320 N N . GLN A 1 168 ? 0.479 2.093 -3.240 1.00 92.75 168 GLN A N 1
ATOM 1321 C CA . GLN A 1 168 ? 0.202 3.329 -2.507 1.00 92.75 168 GLN A CA 1
ATOM 1322 C C . GLN A 1 168 ? -0.763 4.237 -3.269 1.00 92.75 168 GLN A C 1
ATOM 1324 O O . GLN A 1 168 ? -0.416 4.737 -4.336 1.00 92.75 168 GLN A O 1
ATOM 1329 N N . PRO A 1 169 ? -1.944 4.533 -2.707 1.00 93.50 169 PRO A N 1
ATOM 1330 C CA . PRO A 1 169 ? -2.926 5.430 -3.309 1.00 93.50 169 PRO A CA 1
ATOM 1331 C C . PRO A 1 169 ? -2.714 6.886 -2.850 1.00 93.50 169 PRO A C 1
ATOM 1333 O O . PRO A 1 169 ? -3.630 7.523 -2.319 1.00 93.50 169 PRO A O 1
ATOM 1336 N N . VAL A 1 170 ? -1.491 7.410 -3.018 1.00 91.31 170 VAL A N 1
ATOM 1337 C CA . VAL A 1 170 ? -1.052 8.695 -2.431 1.00 91.31 170 VAL A CA 1
ATOM 1338 C C . VAL A 1 170 ? -1.927 9.863 -2.874 1.00 91.31 170 VAL A C 1
ATOM 1340 O O . VAL A 1 170 ? -2.313 10.692 -2.046 1.00 91.31 170 VAL A O 1
ATOM 1343 N N . VAL A 1 171 ? -2.274 9.920 -4.163 1.00 89.06 171 VAL A N 1
ATOM 1344 C CA . VAL A 1 171 ? -3.067 11.012 -4.744 1.00 89.06 171 VAL A CA 1
ATOM 1345 C C . VAL A 1 171 ? -4.455 11.065 -4.112 1.00 89.06 171 VAL A C 1
ATOM 1347 O O . VAL A 1 171 ? -4.823 12.092 -3.545 1.00 89.06 171 VAL A O 1
ATOM 1350 N N . ARG A 1 172 ? -5.211 9.956 -4.123 1.00 87.88 172 ARG A N 1
ATOM 1351 C CA . ARG A 1 172 ? -6.571 9.930 -3.554 1.00 87.88 172 ARG A CA 1
ATOM 1352 C C . ARG A 1 172 ? -6.574 10.206 -2.049 1.00 87.88 172 ARG A C 1
ATOM 1354 O O . ARG A 1 172 ? -7.426 10.960 -1.584 1.00 87.88 172 ARG A O 1
ATOM 1361 N N . ALA A 1 173 ? -5.604 9.672 -1.304 1.00 91.69 173 ALA A N 1
ATOM 1362 C CA . ALA A 1 173 ? -5.473 9.946 0.129 1.00 91.69 173 ALA A CA 1
ATOM 1363 C C . ALA A 1 173 ? -5.178 11.434 0.411 1.00 91.69 173 ALA A C 1
ATOM 1365 O O . ALA A 1 173 ? -5.809 12.062 1.264 1.00 91.69 173 ALA A O 1
ATOM 1366 N N . SER A 1 174 ? -4.251 12.022 -0.349 1.00 91.75 174 SER A N 1
ATOM 1367 C CA . SER A 1 174 ? -3.846 13.424 -0.206 1.00 91.75 174 SER A CA 1
ATOM 1368 C C . SER A 1 174 ? -4.966 14.395 -0.589 1.00 91.75 174 SER A C 1
ATOM 1370 O O . SER A 1 174 ? -5.256 15.328 0.163 1.00 91.75 174 SER A O 1
ATOM 1372 N N . MET A 1 175 ? -5.628 14.153 -1.723 1.00 90.75 175 MET A N 1
ATOM 1373 C CA . MET A 1 175 ? -6.733 14.979 -2.220 1.00 90.75 175 MET A CA 1
ATOM 1374 C C . MET A 1 175 ? -7.948 14.900 -1.291 1.00 90.75 175 MET A C 1
ATOM 1376 O O . MET A 1 175 ? -8.573 15.923 -1.014 1.00 90.75 175 MET A O 1
ATOM 1380 N N . GLY A 1 176 ? -8.243 13.720 -0.729 1.00 89.75 176 GLY A N 1
ATOM 1381 C CA . GLY A 1 176 ? -9.314 13.553 0.257 1.00 89.75 176 GLY A CA 1
ATOM 1382 C C . GLY A 1 176 ? -9.144 14.477 1.466 1.00 89.75 176 GLY A C 1
ATOM 1383 O O . GLY A 1 176 ? -10.086 15.165 1.862 1.00 89.75 176 GLY A O 1
ATOM 1384 N N . TYR A 1 177 ? -7.920 14.591 1.991 1.00 90.31 177 TYR A N 1
ATOM 1385 C CA . TYR A 1 177 ? -7.615 15.557 3.046 1.00 90.31 177 TYR A CA 1
ATOM 1386 C C . TYR A 1 177 ? -7.751 17.010 2.566 1.00 90.31 177 TYR A C 1
ATOM 1388 O O . TYR A 1 177 ? -8.402 17.818 3.227 1.00 90.31 177 TYR A O 1
ATOM 1396 N N . GLN A 1 178 ? -7.156 17.353 1.419 1.00 91.12 178 GLN A N 1
ATOM 1397 C CA . GLN A 1 178 ? -7.145 18.727 0.897 1.00 91.12 178 GLN A CA 1
ATOM 1398 C C . GLN A 1 178 ? -8.550 19.275 0.617 1.00 91.12 178 GLN A C 1
ATOM 1400 O O . GLN A 1 178 ? -8.796 20.464 0.814 1.00 91.12 178 GLN A O 1
ATOM 1405 N N . HIS A 1 179 ? -9.477 18.410 0.208 1.00 91.94 179 HIS A N 1
ATOM 1406 C CA . HIS A 1 179 ? -10.871 18.762 -0.056 1.00 91.94 179 HIS A CA 1
ATOM 1407 C C . HIS A 1 179 ? -11.797 18.580 1.155 1.00 91.94 179 HIS A C 1
ATOM 1409 O O . HIS A 1 179 ? -13.004 18.779 1.032 1.00 91.94 179 HIS A O 1
ATOM 1415 N N . GLY A 1 180 ? -11.265 18.209 2.325 1.00 87.62 180 GLY A N 1
ATOM 1416 C CA . GLY A 1 180 ? -12.068 18.013 3.534 1.00 87.62 180 GLY A CA 1
ATOM 1417 C C . GLY A 1 180 ? -13.024 16.817 3.460 1.00 87.62 180 GLY A C 1
ATOM 1418 O O . GLY A 1 180 ? -13.998 16.772 4.205 1.00 87.62 180 GLY A O 1
ATOM 1419 N N . MET A 1 181 ? -12.750 15.835 2.597 1.00 84.38 181 MET A N 1
ATOM 1420 C CA . MET A 1 181 ? -13.550 14.611 2.433 1.00 84.38 181 MET A CA 1
ATOM 1421 C C . MET A 1 181 ? -13.257 13.554 3.511 1.00 84.38 181 MET A C 1
ATOM 1423 O O . MET A 1 181 ? -13.771 12.437 3.462 1.00 84.38 181 MET A O 1
ATOM 1427 N N . GLY A 1 182 ? -12.426 13.902 4.493 1.00 78.06 182 GLY A N 1
ATOM 1428 C CA . GLY A 1 182 ? -12.012 13.016 5.568 1.00 78.06 182 GLY A CA 1
ATOM 1429 C C . GLY A 1 182 ? -10.842 12.107 5.192 1.00 78.06 182 GLY A C 1
ATOM 1430 O O . GLY A 1 182 ? -10.271 12.155 4.104 1.00 78.06 182 GLY A O 1
ATOM 1431 N N . ALA A 1 183 ? -10.461 11.286 6.162 1.00 78.19 183 ALA A N 1
ATOM 1432 C CA . ALA A 1 183 ? -9.302 10.414 6.114 1.00 78.19 183 ALA A CA 1
ATOM 1433 C C . ALA A 1 183 ? -9.637 9.057 5.484 1.00 78.19 183 ALA A C 1
ATOM 1435 O O . ALA A 1 183 ? -9.820 8.063 6.185 1.00 78.19 183 ALA A O 1
ATOM 1436 N N . THR A 1 184 ? -9.733 9.010 4.159 1.00 86.25 184 THR A N 1
ATOM 1437 C CA . THR A 1 184 ? -9.930 7.759 3.415 1.00 86.25 184 THR A CA 1
ATOM 1438 C C . THR A 1 184 ? -8.909 7.636 2.292 1.00 86.25 184 THR A C 1
ATOM 1440 O O . THR A 1 184 ? -8.183 8.581 1.987 1.00 86.25 184 THR A O 1
ATOM 1443 N N . PHE A 1 185 ? -8.815 6.450 1.702 1.00 92.06 185 PHE A N 1
ATOM 1444 C CA . PHE A 1 185 ? -7.957 6.194 0.555 1.00 92.06 185 PHE A CA 1
ATOM 1445 C C . PHE A 1 185 ? -8.612 5.196 -0.397 1.00 92.06 185 PHE A C 1
ATOM 1447 O O . PHE A 1 185 ? -9.614 4.560 -0.058 1.00 92.06 185 PHE A O 1
ATOM 1454 N N . ASP A 1 186 ? -8.021 5.054 -1.580 1.00 92.88 186 ASP A N 1
ATOM 1455 C CA . ASP A 1 186 ? -8.504 4.158 -2.626 1.00 92.88 186 ASP A CA 1
ATOM 1456 C C . ASP A 1 186 ? -8.227 2.681 -2.314 1.00 92.88 186 ASP A C 1
ATOM 1458 O O . ASP A 1 186 ? -7.255 2.093 -2.786 1.00 92.88 186 ASP A O 1
ATOM 1462 N N . ARG A 1 187 ? -9.061 2.080 -1.460 1.00 92.81 187 ARG A N 1
ATOM 1463 C CA . ARG A 1 187 ? -8.940 0.658 -1.104 1.00 92.81 187 ARG A CA 1
ATOM 1464 C C . ARG A 1 187 ? -9.182 -0.253 -2.304 1.00 92.81 187 ARG A C 1
ATOM 1466 O O . ARG A 1 187 ? -8.492 -1.258 -2.428 1.00 92.81 187 ARG A O 1
ATOM 1473 N N . GLU A 1 188 ? -10.132 0.097 -3.166 1.00 92.62 188 GLU A N 1
ATOM 1474 C CA . GLU A 1 188 ? -10.479 -0.715 -4.336 1.00 92.62 188 GLU A CA 1
ATOM 1475 C C . GLU A 1 188 ? -9.331 -0.737 -5.349 1.00 92.62 188 GLU A C 1
ATOM 1477 O O . GLU A 1 188 ? -8.956 -1.814 -5.810 1.00 92.62 188 GLU A O 1
ATOM 1482 N N . GLY A 1 189 ? -8.696 0.415 -5.607 1.00 94.25 189 GLY A N 1
ATOM 1483 C CA . GLY A 1 189 ? -7.478 0.485 -6.419 1.00 94.25 189 GLY A CA 1
ATOM 1484 C C . GLY A 1 189 ? -6.365 -0.402 -5.856 1.00 94.25 189 GLY A C 1
ATOM 1485 O O . GLY A 1 189 ? -5.852 -1.273 -6.557 1.00 94.25 189 GLY A O 1
ATOM 1486 N N . VAL A 1 190 ? -6.067 -0.287 -4.554 1.00 96.12 190 VAL A N 1
ATOM 1487 C CA . VAL A 1 190 ? -5.050 -1.133 -3.901 1.00 96.12 190 VAL A CA 1
ATOM 1488 C C . VAL A 1 190 ? -5.372 -2.623 -4.032 1.00 96.12 190 VAL A C 1
ATOM 1490 O O . VAL A 1 190 ? -4.488 -3.414 -4.363 1.00 96.12 190 VAL A O 1
ATOM 1493 N N . VAL A 1 191 ? -6.622 -3.026 -3.786 1.00 96.25 191 VAL A N 1
ATOM 1494 C CA . VAL A 1 191 ? -7.063 -4.419 -3.952 1.00 96.25 191 VAL A CA 1
ATOM 1495 C C . VAL A 1 191 ? -6.865 -4.876 -5.397 1.00 96.25 191 VAL A C 1
ATOM 1497 O O . VAL A 1 191 ? -6.318 -5.959 -5.605 1.00 96.25 191 VAL A O 1
ATOM 1500 N N . SER A 1 192 ? -7.245 -4.054 -6.379 1.00 95.50 192 SER A N 1
ATOM 1501 C CA . SER A 1 192 ? -7.085 -4.362 -7.803 1.00 95.50 192 SER A CA 1
ATOM 1502 C C . SER A 1 192 ? -5.622 -4.598 -8.176 1.00 95.50 192 SER A C 1
ATOM 1504 O O . SER A 1 192 ? -5.296 -5.640 -8.749 1.00 95.50 192 SER A O 1
ATOM 1506 N N . TRP A 1 193 ? -4.715 -3.689 -7.803 1.00 97.06 193 TRP A N 1
ATOM 1507 C CA . TRP A 1 193 ? -3.295 -3.798 -8.155 1.00 97.06 193 TRP A CA 1
ATOM 1508 C C . TRP A 1 193 ? -2.646 -5.035 -7.530 1.00 97.06 193 TRP A C 1
ATOM 1510 O O . TRP A 1 193 ? -2.020 -5.838 -8.228 1.00 97.06 193 TRP A O 1
ATOM 1520 N N . LEU A 1 194 ? -2.848 -5.236 -6.223 1.00 97.56 194 LEU A N 1
ATOM 1521 C CA . LEU A 1 194 ? -2.252 -6.361 -5.504 1.00 97.56 194 LEU A CA 1
ATOM 1522 C C . LEU A 1 194 ? -2.828 -7.706 -5.969 1.00 97.56 194 LEU A C 1
ATOM 1524 O O . LEU A 1 194 ? -2.084 -8.685 -6.071 1.00 97.56 194 LEU A O 1
ATOM 1528 N N . GLU A 1 195 ? -4.131 -7.779 -6.261 1.00 96.38 195 GLU A N 1
ATOM 1529 C CA . GLU A 1 195 ? -4.760 -9.003 -6.769 1.00 96.38 195 GLU A CA 1
ATOM 1530 C C . GLU A 1 195 ? -4.295 -9.309 -8.193 1.00 96.38 195 GLU A C 1
ATOM 1532 O O . GLU A 1 195 ? -3.971 -10.460 -8.479 1.00 96.38 195 GLU A O 1
ATOM 1537 N N . THR A 1 196 ? -4.167 -8.293 -9.049 1.00 97.00 196 THR A N 1
ATOM 1538 C CA . THR A 1 196 ? -3.612 -8.438 -10.401 1.00 97.00 196 THR A CA 1
ATOM 1539 C C . THR A 1 196 ? -2.194 -9.004 -10.355 1.00 97.00 196 THR A C 1
ATOM 1541 O O . THR A 1 196 ? -1.875 -9.960 -11.062 1.00 97.00 196 THR A O 1
ATOM 1544 N N . ALA A 1 197 ? -1.345 -8.471 -9.475 1.00 97.56 197 ALA A N 1
ATOM 1545 C CA . ALA A 1 197 ? 0.006 -8.981 -9.295 1.00 97.56 197 ALA A CA 1
ATOM 1546 C C . ALA A 1 197 ? 0.015 -10.427 -8.762 1.00 97.56 197 ALA A C 1
ATOM 1548 O O . ALA A 1 197 ? 0.801 -11.256 -9.218 1.00 97.56 197 ALA A O 1
ATOM 1549 N N . CYS A 1 198 ? -0.876 -10.766 -7.823 1.00 96.56 198 CYS A N 1
ATOM 1550 C CA . CYS A 1 198 ? -0.992 -12.126 -7.287 1.00 96.56 198 CYS A CA 1
ATOM 1551 C C . CYS A 1 198 ? -1.557 -13.136 -8.297 1.00 96.56 198 CYS A C 1
ATOM 1553 O O . CYS A 1 198 ? -1.173 -14.308 -8.250 1.00 96.56 198 CYS A O 1
ATOM 1555 N N . ALA A 1 199 ? -2.445 -12.710 -9.201 1.00 93.31 199 ALA A N 1
ATOM 1556 C CA . ALA A 1 199 ? -3.036 -13.551 -10.242 1.00 93.31 199 ALA A CA 1
ATOM 1557 C C . ALA A 1 199 ? -1.971 -14.118 -11.196 1.00 93.31 199 ALA A C 1
ATOM 1559 O O . ALA A 1 199 ? -2.075 -15.268 -11.620 1.00 93.31 199 ALA A O 1
ATOM 1560 N N . CYS A 1 200 ? -0.878 -13.375 -11.399 1.00 96.31 200 CYS A N 1
ATOM 1561 C CA . CYS A 1 200 ? 0.310 -13.815 -12.135 1.00 96.31 200 CYS A CA 1
ATOM 1562 C C . CYS A 1 200 ? 1.117 -14.940 -11.460 1.00 96.31 200 CYS A C 1
ATOM 1564 O O . CYS A 1 200 ? 2.148 -15.366 -11.986 1.00 96.31 200 CYS A O 1
ATOM 1566 N N . ASN A 1 201 ? 0.680 -15.406 -10.285 1.00 95.62 201 ASN A N 1
ATOM 1567 C CA . ASN A 1 201 ? 1.321 -16.440 -9.478 1.00 95.62 201 ASN A CA 1
ATOM 1568 C C . ASN A 1 201 ? 2.846 -16.234 -9.318 1.00 95.62 201 ASN A C 1
ATOM 1570 O O . ASN A 1 201 ? 3.615 -17.147 -9.625 1.00 95.62 201 ASN A O 1
ATOM 1574 N N . PRO A 1 202 ? 3.304 -15.063 -8.834 1.00 97.62 202 PRO A N 1
ATOM 1575 C CA . PRO A 1 202 ? 4.715 -14.702 -8.877 1.00 97.62 202 PRO A CA 1
ATOM 1576 C C . PRO A 1 202 ? 5.600 -15.605 -8.015 1.00 97.62 202 PRO A C 1
ATOM 1578 O O . PRO A 1 202 ? 5.174 -16.023 -6.931 1.00 97.62 202 PRO A O 1
ATOM 1581 N N . ALA A 1 203 ? 6.842 -15.866 -8.434 1.00 97.88 203 ALA A N 1
ATOM 1582 C CA . ALA A 1 203 ? 7.817 -16.500 -7.543 1.00 97.88 203 ALA A CA 1
ATOM 1583 C C . ALA A 1 203 ? 8.210 -15.539 -6.408 1.00 97.88 203 ALA A C 1
ATOM 1585 O O . ALA A 1 203 ? 8.144 -15.924 -5.243 1.00 97.88 203 ALA A O 1
ATOM 1586 N N . LEU A 1 204 ? 8.495 -14.271 -6.732 1.00 98.69 204 LEU A N 1
ATOM 1587 C CA . LEU A 1 204 ? 8.723 -13.202 -5.757 1.00 98.69 204 LEU A CA 1
ATOM 1588 C C . LEU A 1 204 ? 7.980 -11.913 -6.148 1.00 98.69 204 LEU A C 1
ATOM 1590 O O . LEU A 1 204 ? 8.003 -11.501 -7.307 1.00 98.69 204 LEU A O 1
ATOM 1594 N N . ILE A 1 205 ? 7.361 -11.243 -5.176 1.00 98.69 205 ILE A N 1
ATOM 1595 C CA . ILE A 1 205 ? 6.741 -9.921 -5.339 1.00 98.69 205 ILE A CA 1
ATOM 1596 C C . ILE A 1 205 ? 7.262 -8.914 -4.304 1.00 98.69 205 ILE A C 1
ATOM 1598 O O . ILE A 1 205 ? 7.530 -9.266 -3.154 1.00 98.69 205 ILE A O 1
ATOM 1602 N N . PHE A 1 206 ? 7.388 -7.644 -4.687 1.00 98.31 206 PHE A N 1
ATOM 1603 C CA . PHE A 1 206 ? 7.684 -6.561 -3.748 1.00 98.31 206 PHE A CA 1
ATOM 1604 C C . PHE A 1 206 ? 6.898 -5.276 -4.072 1.00 98.31 206 PHE A C 1
ATOM 1606 O O . PHE A 1 206 ? 6.682 -4.976 -5.245 1.00 98.31 206 PHE A O 1
ATOM 1613 N N . PRO A 1 207 ? 6.449 -4.510 -3.059 1.00 97.31 207 PRO A N 1
ATOM 1614 C CA . PRO A 1 207 ? 5.728 -3.250 -3.262 1.00 97.31 207 PRO A CA 1
ATOM 1615 C C . PRO A 1 207 ? 6.654 -2.129 -3.766 1.00 97.31 207 PRO A C 1
ATOM 1617 O O . PRO A 1 207 ? 7.681 -1.854 -3.139 1.00 97.31 207 PRO A O 1
ATOM 1620 N N . TYR A 1 208 ? 6.304 -1.511 -4.902 1.00 95.31 208 TYR A N 1
ATOM 1621 C CA . TYR A 1 208 ? 7.083 -0.500 -5.635 1.00 95.31 208 TYR A CA 1
ATOM 1622 C C . TYR A 1 208 ? 6.286 0.034 -6.859 1.00 95.31 208 TYR A C 1
ATOM 1624 O O . TYR A 1 208 ? 5.641 -0.768 -7.522 1.00 95.31 208 TYR A O 1
ATOM 1632 N N . ALA A 1 209 ? 6.325 1.301 -7.283 1.00 82.19 209 ALA A N 1
ATOM 1633 C CA . ALA A 1 209 ? 7.021 2.474 -6.746 1.00 82.19 209 ALA A CA 1
ATOM 1634 C C . ALA A 1 209 ? 6.249 3.121 -5.571 1.00 82.19 209 ALA A C 1
ATOM 1636 O O . ALA A 1 209 ? 5.213 2.603 -5.165 1.00 82.19 209 ALA A O 1
ATOM 1637 N N . SER A 1 210 ? 6.799 4.199 -4.984 1.00 84.38 210 SER A N 1
ATOM 1638 C CA . SER A 1 210 ? 6.262 5.041 -3.872 1.00 84.38 210 SER A CA 1
ATOM 1639 C C . SER A 1 210 ? 7.246 5.243 -2.699 1.00 84.38 210 SER A C 1
ATOM 1641 O O . SER A 1 210 ? 6.865 5.336 -1.530 1.00 84.38 210 SER A O 1
ATOM 1643 N N . GLY A 1 211 ? 8.542 5.347 -3.004 1.00 87.88 211 GLY A N 1
ATOM 1644 C CA . GLY A 1 211 ? 9.609 5.610 -2.028 1.00 87.88 211 GLY A CA 1
ATOM 1645 C C . GLY A 1 211 ? 9.893 7.093 -1.759 1.00 87.88 211 GLY A C 1
ATOM 1646 O O . GLY A 1 211 ? 11.056 7.496 -1.813 1.00 87.88 211 GLY A O 1
ATOM 1647 N N . LEU A 1 212 ? 8.859 7.908 -1.523 1.00 94.00 212 LEU A N 1
ATOM 1648 C CA . LEU A 1 212 ? 8.966 9.348 -1.242 1.00 94.00 212 LEU A CA 1
ATOM 1649 C C . LEU A 1 212 ? 8.230 9.716 0.051 1.00 94.00 212 LEU A C 1
ATOM 1651 O O . LEU A 1 212 ? 7.338 9.000 0.497 1.00 94.00 212 LEU A O 1
ATOM 1655 N N . CYS A 1 213 ? 8.592 10.851 0.640 1.00 95.12 213 CYS A N 1
ATOM 1656 C CA . CYS A 1 213 ? 7.868 11.473 1.740 1.00 95.12 213 CYS A CA 1
ATOM 1657 C C . CYS A 1 213 ? 7.984 12.999 1.698 1.00 95.12 213 CYS A C 1
ATOM 1659 O O . CYS A 1 213 ? 8.891 13.554 1.080 1.00 95.12 213 CYS A O 1
ATOM 1661 N N . PHE A 1 214 ? 7.076 13.687 2.385 1.00 95.75 214 PHE A N 1
ATOM 1662 C CA . PHE A 1 214 ? 7.148 15.130 2.593 1.00 95.75 214 PHE A CA 1
ATOM 1663 C C . PHE A 1 214 ? 8.195 15.479 3.653 1.00 95.75 214 PHE A C 1
ATOM 1665 O O . PHE A 1 214 ? 8.306 14.797 4.675 1.00 95.75 214 PHE A O 1
ATOM 1672 N N . SER A 1 215 ? 8.918 16.580 3.460 1.00 94.88 215 SER A N 1
ATOM 1673 C CA . SER A 1 215 ? 9.978 17.020 4.374 1.00 94.88 215 SER A CA 1
ATOM 1674 C C . SER A 1 215 ? 9.786 18.470 4.855 1.00 94.88 215 SER A C 1
ATOM 1676 O O . SER A 1 215 ? 8.835 19.166 4.477 1.00 94.88 215 SER A O 1
ATOM 1678 N N . GLY A 1 216 ? 10.656 18.923 5.764 1.00 94.31 216 GLY A N 1
ATOM 1679 C CA . GLY A 1 216 ? 10.658 20.295 6.277 1.00 94.31 216 GLY A CA 1
ATOM 1680 C C . GLY A 1 216 ? 9.305 20.724 6.855 1.00 94.31 216 GLY A C 1
ATOM 1681 O O . GLY A 1 216 ? 8.667 19.988 7.609 1.00 94.31 216 GLY A O 1
ATOM 1682 N N . ARG A 1 217 ? 8.824 21.913 6.466 1.00 94.88 217 ARG A N 1
ATOM 1683 C CA . ARG A 1 217 ? 7.518 22.443 6.910 1.00 94.88 217 ARG A CA 1
ATOM 1684 C C . ARG A 1 217 ? 6.310 21.631 6.419 1.00 94.88 217 ARG A C 1
ATOM 1686 O O . ARG A 1 217 ? 5.199 21.891 6.869 1.00 94.88 217 ARG A O 1
ATOM 1693 N N . HIS A 1 218 ? 6.507 20.695 5.490 1.00 95.38 218 HIS A N 1
ATOM 1694 C CA . HIS A 1 218 ? 5.460 19.850 4.912 1.00 95.38 218 HIS A CA 1
ATOM 1695 C C . HIS A 1 218 ? 5.429 18.442 5.525 1.00 95.38 218 HIS A C 1
ATOM 1697 O O . HIS A 1 218 ? 4.497 17.689 5.260 1.00 95.38 218 HIS A O 1
ATOM 1703 N N . ALA A 1 219 ? 6.384 18.093 6.397 1.00 94.44 219 ALA A N 1
ATOM 1704 C CA . ALA A 1 219 ? 6.502 16.757 6.987 1.00 94.44 219 ALA A CA 1
ATOM 1705 C C . ALA A 1 219 ? 5.245 16.287 7.744 1.00 94.44 219 ALA A C 1
ATOM 1707 O O . ALA A 1 219 ? 4.983 15.086 7.826 1.00 94.44 219 ALA A O 1
ATOM 1708 N N . TRP A 1 220 ? 4.437 17.220 8.260 1.00 92.19 220 TRP A N 1
ATOM 1709 C CA . TRP A 1 220 ? 3.160 16.912 8.905 1.00 92.19 220 TRP A CA 1
ATOM 1710 C C . TRP A 1 220 ? 2.178 16.201 7.965 1.00 92.19 220 TRP A C 1
ATOM 1712 O O . TRP A 1 220 ? 1.318 15.473 8.449 1.00 92.19 220 TRP A O 1
ATOM 1722 N N . PHE A 1 221 ? 2.299 16.380 6.645 1.00 94.00 221 PHE A N 1
ATOM 1723 C CA . PHE A 1 221 ? 1.354 15.844 5.667 1.00 94.00 221 PHE A CA 1
ATOM 1724 C C . PHE A 1 221 ? 1.534 14.340 5.410 1.00 94.00 221 PHE A C 1
ATOM 1726 O O . PHE A 1 221 ? 0.589 13.661 5.011 1.00 94.00 221 PHE A O 1
ATOM 1733 N N . ASN A 1 222 ? 2.699 13.777 5.759 1.00 93.88 222 ASN A N 1
ATOM 1734 C CA . ASN A 1 222 ? 2.958 12.334 5.664 1.00 93.88 222 ASN A CA 1
ATOM 1735 C C . ASN A 1 222 ? 1.909 11.486 6.395 1.00 93.88 222 ASN A C 1
ATOM 1737 O O . ASN A 1 222 ? 1.577 10.394 5.940 1.00 93.88 222 ASN A O 1
ATOM 1741 N N . ARG A 1 223 ? 1.350 12.001 7.501 1.00 92.25 223 ARG A N 1
ATOM 1742 C CA . ARG A 1 223 ? 0.325 11.302 8.290 1.00 92.25 223 ARG A CA 1
ATOM 1743 C C . ARG A 1 223 ? -0.999 11.101 7.547 1.00 92.25 223 ARG A C 1
ATOM 1745 O O . ARG A 1 223 ? -1.818 10.323 8.022 1.00 92.25 223 ARG A O 1
ATOM 1752 N N . TYR A 1 224 ? -1.205 11.802 6.431 1.00 93.25 224 TYR A N 1
ATOM 1753 C CA . TYR A 1 224 ? -2.406 11.733 5.597 1.00 93.25 224 TYR A CA 1
ATOM 1754 C C . TYR A 1 224 ? -2.143 11.042 4.255 1.00 93.25 224 TYR A C 1
ATOM 1756 O O . TYR A 1 224 ? -3.011 10.326 3.766 1.00 93.25 224 TYR A O 1
ATOM 1764 N N . ALA A 1 225 ? -0.946 11.219 3.691 1.00 92.94 225 ALA A N 1
ATOM 1765 C CA . ALA A 1 225 ? -0.657 10.882 2.299 1.00 92.94 225 ALA A CA 1
ATOM 1766 C C . ALA A 1 225 ? -0.310 9.407 2.023 1.00 92.94 225 ALA A C 1
ATOM 1768 O O . ALA A 1 225 ? -0.524 8.951 0.907 1.00 92.94 225 ALA A O 1
ATOM 1769 N N . PHE A 1 226 ? 0.215 8.656 3.001 1.00 93.69 226 PHE A N 1
ATOM 1770 C CA . PHE A 1 226 ? 0.768 7.308 2.768 1.00 93.69 226 PHE A CA 1
ATOM 1771 C C . PHE A 1 226 ? 0.077 6.233 3.622 1.00 93.69 226 PHE A C 1
ATOM 1773 O O . PHE A 1 226 ? 0.611 5.882 4.674 1.00 93.69 226 PHE A O 1
ATOM 1780 N N . PRO A 1 227 ? -1.095 5.708 3.211 1.00 93.94 227 PRO A N 1
ATOM 1781 C CA . PRO A 1 227 ? -1.893 4.786 4.024 1.00 93.94 227 PRO A CA 1
ATOM 1782 C C . PRO A 1 227 ? -1.205 3.479 4.426 1.00 93.94 227 PRO A C 1
ATOM 1784 O O . PRO A 1 227 ? -1.426 2.983 5.536 1.00 93.94 227 PRO A O 1
ATOM 1787 N N . LEU A 1 228 ? -0.377 2.920 3.541 1.00 93.75 228 LEU A N 1
ATOM 1788 C CA . LEU A 1 228 ? 0.220 1.594 3.706 1.00 93.75 228 LEU A CA 1
ATOM 1789 C C . LEU A 1 228 ? 1.742 1.683 3.772 1.00 93.75 228 LEU A C 1
ATOM 1791 O O . LEU A 1 228 ? 2.362 2.394 2.992 1.00 93.75 228 LEU A O 1
ATOM 1795 N N . SER A 1 229 ? 2.393 0.934 4.659 1.00 93.19 229 SER A N 1
ATOM 1796 C CA . SER A 1 229 ? 3.846 0.743 4.560 1.00 93.19 229 SER A CA 1
ATOM 1797 C C . SER A 1 229 ? 4.195 -0.406 3.604 1.00 93.19 229 SER A C 1
ATOM 1799 O O . SER A 1 229 ? 3.363 -1.264 3.283 1.00 93.19 229 SER A O 1
ATOM 1801 N N . ALA A 1 230 ? 5.453 -0.456 3.157 1.00 94.31 230 ALA A N 1
ATOM 1802 C CA . ALA A 1 230 ? 5.951 -1.590 2.380 1.00 94.31 230 ALA A CA 1
ATOM 1803 C C . ALA A 1 230 ? 5.875 -2.897 3.194 1.00 94.31 230 ALA A C 1
ATOM 1805 O O . ALA A 1 230 ? 5.491 -3.938 2.673 1.00 94.31 230 ALA A O 1
ATOM 1806 N N . GLU A 1 231 ? 6.185 -2.844 4.490 1.00 94.12 231 GLU A N 1
ATOM 1807 C CA . GLU A 1 231 ? 6.139 -3.987 5.407 1.00 94.12 231 GLU A CA 1
ATOM 1808 C C . GLU A 1 231 ? 4.708 -4.502 5.601 1.00 94.12 231 GLU A C 1
ATOM 1810 O O . GLU A 1 231 ? 4.486 -5.711 5.631 1.00 94.12 231 GLU A O 1
ATOM 1815 N N . GLU A 1 232 ? 3.735 -3.598 5.732 1.00 94.62 232 GLU A N 1
ATOM 1816 C CA . GLU A 1 232 ? 2.314 -3.949 5.834 1.00 94.62 232 GLU A CA 1
ATOM 1817 C C . GLU A 1 232 ? 1.817 -4.621 4.554 1.00 94.62 232 GLU A C 1
ATOM 1819 O O . GLU A 1 232 ? 1.163 -5.665 4.604 1.00 94.62 232 GLU A O 1
ATOM 1824 N N . THR A 1 233 ? 2.198 -4.070 3.403 1.00 96.38 233 THR A N 1
ATOM 1825 C CA . THR A 1 233 ? 1.841 -4.621 2.092 1.00 96.38 233 THR A CA 1
ATOM 1826 C C . THR A 1 233 ? 2.474 -5.990 1.865 1.00 96.38 233 THR A C 1
ATOM 1828 O O . THR A 1 233 ? 1.813 -6.907 1.387 1.00 96.38 233 THR A O 1
ATOM 1831 N N . VAL A 1 234 ? 3.731 -6.184 2.271 1.00 97.62 234 VAL A N 1
ATOM 1832 C CA . VAL A 1 234 ? 4.386 -7.497 2.205 1.00 97.62 234 VAL A CA 1
ATOM 1833 C C . VAL A 1 234 ? 3.647 -8.519 3.061 1.00 97.62 234 VAL A C 1
ATOM 1835 O O . VAL A 1 234 ? 3.382 -9.612 2.573 1.00 97.62 234 VAL A O 1
ATOM 1838 N N . ARG A 1 235 ? 3.220 -8.177 4.284 1.00 96.19 235 ARG A N 1
ATOM 1839 C CA . ARG A 1 235 ? 2.409 -9.095 5.109 1.00 96.19 235 ARG A CA 1
ATOM 1840 C C . ARG A 1 235 ? 1.083 -9.461 4.437 1.00 96.19 235 ARG A C 1
ATOM 1842 O O . ARG A 1 235 ? 0.680 -10.624 4.465 1.00 96.19 235 ARG A O 1
ATOM 1849 N N . LEU A 1 236 ? 0.419 -8.500 3.791 1.00 96.38 236 LEU A N 1
ATOM 1850 C CA . LEU A 1 236 ? -0.779 -8.750 2.980 1.00 96.38 236 LEU A CA 1
ATOM 1851 C C . LEU A 1 236 ? -0.497 -9.746 1.842 1.00 96.38 236 LEU A C 1
ATOM 1853 O O . LEU A 1 236 ? -1.202 -10.749 1.723 1.00 96.38 236 LEU A O 1
ATOM 1857 N N . LEU A 1 237 ? 0.566 -9.516 1.069 1.00 98.00 237 LEU A N 1
ATOM 1858 C CA . LEU A 1 237 ? 0.998 -10.379 -0.033 1.00 98.00 237 LEU A CA 1
ATOM 1859 C C . LEU A 1 237 ? 1.373 -11.791 0.437 1.00 98.00 237 LEU A C 1
ATOM 1861 O O . LEU A 1 237 ? 0.904 -12.768 -0.141 1.00 98.00 237 LEU A O 1
ATOM 1865 N N . GLN A 1 238 ? 2.147 -11.924 1.517 1.00 96.94 238 GLN A N 1
ATOM 1866 C CA . GLN A 1 238 ? 2.545 -13.222 2.080 1.00 96.94 238 GLN A CA 1
ATOM 1867 C C . GLN A 1 238 ? 1.329 -14.057 2.490 1.00 96.94 238 GLN A C 1
ATOM 1869 O O . GLN A 1 238 ? 1.260 -15.247 2.178 1.00 96.94 238 GLN A O 1
ATOM 1874 N N . ARG A 1 239 ? 0.336 -13.433 3.141 1.00 94.62 239 ARG A N 1
ATOM 1875 C CA . ARG A 1 239 ? -0.920 -14.107 3.499 1.00 94.62 239 ARG A CA 1
ATOM 1876 C C . ARG A 1 239 ? -1.713 -14.511 2.255 1.00 94.62 239 ARG A C 1
ATOM 1878 O O . ARG A 1 239 ? -2.207 -15.633 2.197 1.00 94.62 239 ARG A O 1
ATOM 1885 N N . ARG A 1 240 ? -1.809 -13.632 1.249 1.00 96.50 240 ARG A N 1
ATOM 1886 C CA . ARG A 1 240 ? -2.539 -13.894 -0.006 1.00 96.50 240 ARG A CA 1
ATOM 1887 C C . ARG A 1 240 ? -1.901 -15.008 -0.838 1.00 96.50 240 ARG A C 1
ATOM 1889 O O . ARG A 1 240 ? -2.624 -15.779 -1.469 1.00 96.50 240 ARG A O 1
ATOM 1896 N N . LEU A 1 241 ? -0.573 -15.086 -0.852 1.00 96.44 241 LEU A N 1
ATOM 1897 C CA . LEU A 1 241 ? 0.205 -16.081 -1.599 1.00 96.44 241 LEU A CA 1
ATOM 1898 C C . LEU A 1 241 ? 0.444 -17.378 -0.813 1.00 96.44 241 LEU A C 1
ATOM 1900 O O . LEU A 1 241 ? 0.940 -18.348 -1.390 1.00 96.44 241 LEU A O 1
ATOM 1904 N N . GLY A 1 242 ? 0.115 -17.394 0.483 1.00 94.62 242 GLY A N 1
ATOM 1905 C CA . GLY A 1 242 ? 0.284 -18.545 1.368 1.00 94.62 242 GLY A CA 1
ATOM 1906 C C . GLY A 1 242 ? 1.744 -18.910 1.657 1.00 94.62 242 GLY A C 1
ATOM 1907 O O . GLY A 1 242 ? 2.012 -20.051 2.021 1.00 94.62 242 GLY A O 1
ATOM 1908 N N . SER A 1 243 ? 2.693 -17.985 1.464 1.00 94.06 243 SER A N 1
ATOM 1909 C CA . SER A 1 243 ? 4.119 -18.231 1.713 1.00 94.06 243 SER A CA 1
ATOM 1910 C C . SER A 1 243 ? 4.874 -16.944 2.074 1.00 94.06 243 SER A C 1
ATOM 1912 O O . SER A 1 243 ? 4.755 -15.952 1.348 1.00 94.06 243 SER A O 1
ATOM 1914 N N . PRO A 1 244 ? 5.688 -16.950 3.150 1.00 94.44 244 PRO A N 1
ATOM 1915 C CA . PRO A 1 244 ? 6.502 -15.800 3.539 1.00 94.44 244 PRO A CA 1
ATOM 1916 C C . PRO A 1 244 ? 7.649 -15.508 2.558 1.00 94.44 244 PRO A C 1
ATOM 1918 O O . PRO A 1 244 ? 8.059 -14.360 2.432 1.00 94.44 244 PRO A O 1
ATOM 1921 N N . GLU A 1 245 ? 8.145 -16.516 1.836 1.00 96.00 245 GLU A N 1
ATOM 1922 C CA . GLU A 1 245 ? 9.293 -16.380 0.922 1.00 96.00 245 GLU A CA 1
ATOM 1923 C C . GLU A 1 245 ? 8.924 -15.709 -0.407 1.00 96.00 245 GLU A C 1
ATOM 1925 O O . GLU A 1 245 ? 9.792 -15.205 -1.115 1.00 96.00 245 GLU A O 1
ATOM 1930 N N . ARG A 1 246 ? 7.626 -15.664 -0.732 1.00 97.56 246 ARG A N 1
ATOM 1931 C CA . ARG A 1 246 ? 7.128 -15.152 -2.014 1.00 97.56 246 ARG A CA 1
ATOM 1932 C C . ARG A 1 246 ? 6.934 -13.644 -2.047 1.00 97.56 246 ARG A C 1
ATOM 1934 O O . ARG A 1 246 ? 6.631 -13.111 -3.108 1.00 97.56 246 ARG A O 1
ATOM 1941 N N . ALA A 1 247 ? 7.091 -12.941 -0.926 1.00 98.38 247 ALA A N 1
ATOM 1942 C CA . ALA A 1 247 ? 7.043 -11.486 -0.910 1.00 98.38 247 ALA A CA 1
ATOM 1943 C C . ALA A 1 247 ? 8.073 -10.893 0.051 1.00 98.38 247 ALA A C 1
ATOM 1945 O O . ALA A 1 247 ? 8.246 -11.381 1.168 1.00 98.38 247 ALA A O 1
ATOM 1946 N N . THR A 1 248 ? 8.732 -9.815 -0.373 1.00 98.00 248 THR A N 1
ATOM 1947 C CA . THR A 1 248 ? 9.786 -9.148 0.404 1.00 98.00 248 THR A CA 1
ATOM 1948 C C . THR A 1 248 ? 9.678 -7.635 0.307 1.00 98.00 248 THR A C 1
ATOM 1950 O O . THR A 1 248 ? 9.194 -7.087 -0.680 1.00 98.00 248 THR A O 1
ATOM 1953 N N . THR A 1 249 ? 10.180 -6.935 1.321 1.00 96.50 249 THR A N 1
ATOM 1954 C CA . THR A 1 249 ? 10.492 -5.510 1.191 1.00 96.50 249 THR A CA 1
ATOM 1955 C C . THR A 1 249 ? 11.815 -5.338 0.460 1.00 96.50 249 THR A C 1
ATOM 1957 O O . THR A 1 249 ? 12.695 -6.195 0.562 1.00 96.50 249 THR A O 1
ATOM 1960 N N . VAL A 1 250 ? 11.982 -4.196 -0.198 1.00 96.75 250 VAL A N 1
ATOM 1961 C CA . VAL A 1 250 ? 13.250 -3.788 -0.805 1.00 96.75 250 VAL A CA 1
ATOM 1962 C C . VAL A 1 250 ? 13.693 -2.418 -0.300 1.00 96.75 250 VAL A C 1
ATOM 1964 O O . VAL A 1 250 ? 12.887 -1.635 0.220 1.00 96.75 250 VAL A O 1
ATOM 1967 N N . ARG A 1 251 ? 14.987 -2.133 -0.432 1.00 96.38 251 ARG A N 1
ATOM 1968 C CA . ARG A 1 251 ? 15.617 -0.854 -0.091 1.00 96.38 251 ARG A CA 1
ATOM 1969 C C . ARG A 1 251 ? 16.493 -0.367 -1.246 1.00 96.38 251 ARG A C 1
ATOM 1971 O O . ARG A 1 251 ? 17.020 -1.202 -1.977 1.00 96.38 251 ARG A O 1
ATOM 1978 N N . PRO A 1 252 ? 16.695 0.956 -1.401 1.00 96.81 252 PRO A N 1
ATOM 1979 C CA . PRO A 1 252 ? 17.720 1.479 -2.299 1.00 96.81 252 PRO A CA 1
ATOM 1980 C C . PRO A 1 252 ? 19.064 0.782 -2.047 1.00 96.81 252 PRO A C 1
ATOM 1982 O O . PRO A 1 252 ? 19.501 0.717 -0.901 1.00 96.81 252 PRO A O 1
ATOM 1985 N N . GLY A 1 253 ? 19.694 0.234 -3.085 1.00 97.62 253 GLY A N 1
ATOM 1986 C CA . GLY A 1 253 ? 20.931 -0.554 -2.973 1.00 97.62 253 GLY A CA 1
ATOM 1987 C C . GLY A 1 253 ? 20.748 -2.068 -2.988 1.00 97.62 253 GLY A C 1
ATOM 1988 O O . GLY A 1 253 ? 21.712 -2.789 -3.246 1.00 97.62 253 GLY A O 1
ATOM 1989 N N . ASP A 1 254 ? 19.536 -2.567 -2.756 1.00 98.44 254 ASP A N 1
ATOM 1990 C CA . ASP A 1 254 ? 19.258 -3.995 -2.886 1.00 98.44 254 ASP A CA 1
ATOM 1991 C C . ASP A 1 254 ? 19.262 -4.422 -4.358 1.00 98.44 254 ASP A C 1
ATOM 1993 O O . ASP A 1 254 ? 18.856 -3.667 -5.247 1.00 98.44 254 ASP A O 1
ATOM 1997 N N . VAL A 1 255 ? 19.679 -5.665 -4.600 1.00 98.75 255 VAL A N 1
ATOM 1998 C CA . VAL A 1 255 ? 19.680 -6.296 -5.923 1.00 98.75 255 VAL A CA 1
ATOM 1999 C C . VAL A 1 255 ? 18.892 -7.596 -5.854 1.00 98.75 255 VAL A C 1
ATOM 2001 O O . VAL A 1 255 ? 19.166 -8.433 -4.997 1.00 98.75 255 VAL A O 1
ATOM 2004 N N . ILE A 1 256 ? 17.930 -7.787 -6.754 1.00 98.75 256 ILE A N 1
ATOM 2005 C CA . ILE A 1 256 ? 17.239 -9.068 -6.928 1.00 98.75 256 ILE A CA 1
ATOM 2006 C C . ILE A 1 256 ? 17.802 -9.762 -8.165 1.00 98.75 256 ILE A C 1
ATOM 2008 O O . ILE A 1 256 ? 17.731 -9.229 -9.271 1.00 98.75 256 ILE A O 1
ATOM 2012 N N . GLU A 1 257 ? 18.369 -10.948 -7.981 1.00 98.69 257 GLU A N 1
ATOM 2013 C CA . GLU A 1 257 ? 18.938 -11.768 -9.042 1.00 98.69 257 GLU A CA 1
ATOM 2014 C C . GLU A 1 257 ? 17.961 -12.866 -9.479 1.00 98.69 257 GLU A C 1
ATOM 2016 O O . GLU A 1 257 ? 17.411 -13.606 -8.661 1.00 98.69 257 GLU A O 1
ATOM 2021 N N . LEU A 1 258 ? 17.757 -12.969 -10.792 1.00 98.56 258 LEU A N 1
ATOM 2022 C CA . LEU A 1 258 ? 16.988 -14.010 -11.463 1.00 98.56 258 LEU A CA 1
ATOM 2023 C C . LEU A 1 258 ? 17.946 -14.911 -12.241 1.00 98.56 258 LEU A C 1
ATOM 2025 O O . LEU A 1 258 ? 18.717 -14.444 -13.092 1.00 98.56 258 LEU A O 1
ATOM 2029 N N . GLN A 1 259 ? 17.830 -16.210 -11.984 1.00 97.31 259 GLN A N 1
ATOM 2030 C CA . GLN A 1 259 ? 18.495 -17.273 -12.725 1.00 97.31 259 GLN A CA 1
ATOM 2031 C C . GLN A 1 259 ? 17.446 -18.259 -13.237 1.00 97.31 259 GLN A C 1
ATOM 2033 O O . GLN A 1 259 ? 16.458 -18.543 -12.558 1.00 97.31 259 GLN A O 1
ATOM 2038 N N . ALA A 1 260 ? 17.680 -18.815 -14.427 1.00 94.81 260 ALA A N 1
ATOM 2039 C CA . ALA A 1 260 ? 16.706 -19.676 -15.085 1.00 94.81 260 ALA A CA 1
ATOM 2040 C C . ALA A 1 260 ? 16.292 -20.846 -14.178 1.00 94.81 260 ALA A C 1
ATOM 2042 O O . ALA A 1 260 ? 17.133 -21.650 -13.767 1.00 94.81 260 ALA A O 1
ATOM 2043 N N . ARG A 1 261 ? 14.980 -20.968 -13.928 1.00 89.88 261 ARG A N 1
ATOM 2044 C CA . ARG A 1 261 ? 14.363 -22.033 -13.112 1.00 89.88 261 ARG A CA 1
ATOM 2045 C C . ARG A 1 261 ? 14.809 -22.058 -11.645 1.00 89.88 261 ARG A C 1
ATOM 2047 O O . ARG A 1 261 ? 14.702 -23.099 -11.000 1.00 89.88 261 ARG A O 1
ATOM 2054 N N . GLN A 1 262 ? 15.304 -20.943 -11.122 1.00 96.00 262 GLN A N 1
ATOM 2055 C CA . GLN A 1 262 ? 15.606 -20.784 -9.704 1.00 96.00 262 GLN A CA 1
ATOM 2056 C C . GLN A 1 262 ? 14.703 -19.720 -9.090 1.00 96.00 262 GLN A C 1
ATOM 2058 O O . GLN A 1 262 ? 14.231 -18.817 -9.776 1.00 96.00 262 GLN A O 1
ATOM 2063 N N . HIS A 1 263 ? 14.472 -19.829 -7.785 1.00 96.56 263 HIS A N 1
ATOM 2064 C CA . HIS A 1 263 ? 13.772 -18.785 -7.049 1.00 96.56 263 HIS A CA 1
ATOM 2065 C C . HIS A 1 263 ? 14.599 -17.486 -7.072 1.00 96.56 263 HIS A C 1
ATOM 2067 O O . HIS A 1 263 ? 15.816 -17.567 -6.864 1.00 96.56 263 HIS A O 1
ATOM 2073 N N . PRO A 1 264 ? 13.985 -16.304 -7.280 1.00 98.25 264 PRO A N 1
ATOM 2074 C CA . PRO A 1 264 ? 14.702 -15.035 -7.212 1.00 98.25 264 PRO A CA 1
ATOM 2075 C C . PRO A 1 264 ? 15.425 -14.857 -5.872 1.00 98.25 264 PRO A C 1
ATOM 2077 O O . PRO A 1 264 ? 14.870 -15.167 -4.813 1.00 98.25 264 PRO A O 1
ATOM 2080 N N . GLN A 1 265 ? 16.656 -14.349 -5.911 1.00 98.25 265 GLN A N 1
ATOM 2081 C CA . GLN A 1 265 ? 17.476 -14.117 -4.720 1.00 98.25 265 GLN A CA 1
ATOM 2082 C C . GLN A 1 265 ? 17.643 -12.622 -4.471 1.00 98.25 265 GLN A C 1
ATOM 2084 O O . GLN A 1 265 ? 18.053 -11.880 -5.358 1.00 98.25 265 GLN A O 1
ATOM 2089 N N . ARG A 1 266 ? 17.330 -12.166 -3.255 1.00 98.06 266 ARG A N 1
ATOM 2090 C CA . ARG A 1 266 ? 17.580 -10.784 -2.827 1.00 98.06 266 ARG A CA 1
ATOM 2091 C C . ARG A 1 266 ? 18.951 -10.696 -2.161 1.00 98.06 266 ARG A C 1
ATOM 2093 O O . ARG A 1 266 ? 19.210 -11.382 -1.177 1.00 98.06 266 ARG A O 1
ATOM 2100 N N . HIS A 1 267 ? 19.782 -9.793 -2.659 1.00 98.25 267 HIS A N 1
ATOM 2101 C CA . HIS A 1 267 ? 21.076 -9.430 -2.100 1.00 98.25 267 HIS A CA 1
ATOM 2102 C C . HIS A 1 267 ? 20.974 -8.016 -1.528 1.00 98.25 267 HIS A C 1
ATOM 2104 O O . HIS A 1 267 ? 20.793 -7.044 -2.265 1.00 98.25 267 HIS A O 1
ATOM 2110 N N . GLU A 1 268 ? 21.036 -7.904 -0.204 1.00 97.81 268 GLU A N 1
ATOM 2111 C CA . GLU A 1 268 ? 20.913 -6.615 0.476 1.00 97.81 268 GLU A CA 1
ATOM 2112 C C . GLU A 1 268 ? 22.139 -5.744 0.214 1.00 97.81 268 GLU A C 1
ATOM 2114 O O . GLU A 1 268 ? 23.269 -6.207 0.369 1.00 97.81 268 GLU A O 1
ATOM 2119 N N . GLN A 1 269 ? 21.909 -4.481 -0.154 1.00 97.25 269 GLN A N 1
ATOM 2120 C CA . GLN A 1 269 ? 22.968 -3.472 -0.322 1.00 97.25 269 GLN A CA 1
ATOM 2121 C C . GLN A 1 269 ? 24.138 -3.927 -1.219 1.00 97.25 269 GLN A C 1
ATOM 2123 O O . GLN A 1 269 ? 25.295 -3.594 -0.969 1.00 97.25 269 GLN A O 1
ATOM 2128 N N . ALA A 1 270 ? 23.837 -4.706 -2.260 1.00 97.88 270 ALA A N 1
ATOM 2129 C CA . ALA A 1 270 ? 24.831 -5.271 -3.169 1.00 97.88 270 ALA A CA 1
ATOM 2130 C C . ALA A 1 270 ? 25.237 -4.323 -4.313 1.00 97.88 270 ALA A C 1
ATOM 2132 O O . ALA A 1 270 ? 26.139 -4.652 -5.083 1.00 97.88 270 ALA A O 1
ATOM 2133 N N . ALA A 1 271 ? 24.571 -3.174 -4.460 1.00 97.56 271 ALA A N 1
ATOM 2134 C CA . ALA A 1 271 ? 24.930 -2.166 -5.451 1.00 97.56 271 ALA A CA 1
ATOM 2135 C C . ALA A 1 271 ? 25.985 -1.179 -4.922 1.00 97.56 271 ALA A C 1
ATOM 2137 O O . ALA A 1 271 ? 25.868 -0.642 -3.822 1.00 97.56 271 ALA A O 1
ATOM 2138 N N . ASP A 1 272 ? 26.977 -0.855 -5.754 1.00 96.12 272 ASP A N 1
ATOM 2139 C CA . ASP A 1 272 ? 28.061 0.068 -5.385 1.00 96.12 272 ASP A CA 1
ATOM 2140 C C . ASP A 1 272 ? 27.727 1.552 -5.610 1.00 96.12 272 ASP A C 1
ATOM 2142 O O . ASP A 1 272 ? 28.422 2.437 -5.095 1.00 96.12 272 ASP A O 1
ATOM 2146 N N . PHE A 1 273 ? 26.685 1.831 -6.397 1.00 97.00 273 PHE A N 1
ATOM 2147 C CA . PHE A 1 273 ? 26.295 3.175 -6.834 1.00 97.00 273 PHE A CA 1
ATOM 2148 C C . PHE A 1 273 ? 25.047 3.713 -6.126 1.00 97.00 273 PHE A C 1
ATOM 2150 O O . PHE A 1 273 ? 24.702 4.879 -6.301 1.00 97.00 273 PHE A O 1
ATOM 2157 N N . VAL A 1 274 ? 24.371 2.904 -5.309 1.00 96.94 274 VAL A N 1
ATOM 2158 C CA . VAL A 1 274 ? 23.223 3.349 -4.518 1.00 96.94 274 VAL A CA 1
ATOM 2159 C C . VAL A 1 274 ? 23.160 2.609 -3.189 1.00 96.94 274 VAL A C 1
ATOM 2161 O O . VAL A 1 274 ? 23.332 1.397 -3.144 1.00 96.94 274 VAL A O 1
ATOM 2164 N N . GLN A 1 275 ? 22.934 3.347 -2.104 1.00 96.31 275 GLN A N 1
ATOM 2165 C CA . GLN A 1 275 ? 22.868 2.808 -0.743 1.00 96.31 275 GLN A CA 1
ATOM 2166 C C . GLN A 1 275 ? 21.722 3.446 0.032 1.00 96.31 275 GLN A C 1
ATOM 2168 O O . GLN A 1 275 ? 21.436 4.635 -0.138 1.00 96.31 275 GLN A O 1
ATOM 2173 N N . VAL A 1 276 ? 21.084 2.679 0.912 1.00 96.19 276 VAL A N 1
ATOM 2174 C CA . VAL A 1 276 ? 20.025 3.193 1.783 1.00 96.19 276 VAL A CA 1
ATOM 2175 C C . VAL A 1 276 ? 20.608 4.045 2.912 1.00 96.19 276 VAL A C 1
ATOM 2177 O O . VAL A 1 276 ? 21.653 3.743 3.486 1.00 96.19 276 VAL A O 1
ATOM 2180 N N . LYS A 1 277 ? 19.901 5.115 3.271 1.00 94.19 277 LYS A N 1
ATOM 2181 C CA . LYS A 1 277 ? 20.126 5.895 4.487 1.00 94.19 277 LYS A CA 1
ATOM 2182 C C . LYS A 1 277 ? 19.052 5.552 5.522 1.00 94.19 277 LYS A C 1
ATOM 2184 O O . LYS A 1 277 ? 17.887 5.376 5.156 1.00 94.19 277 LYS A O 1
ATOM 2189 N N . PRO A 1 278 ? 19.395 5.540 6.820 1.00 89.62 278 PRO A N 1
ATOM 2190 C CA . PRO A 1 278 ? 18.398 5.499 7.881 1.00 89.62 278 PRO A CA 1
ATOM 2191 C C . PRO A 1 278 ? 17.360 6.613 7.714 1.00 89.62 278 PRO A C 1
ATOM 2193 O O . PRO A 1 278 ? 17.683 7.728 7.304 1.00 89.62 278 PRO A O 1
ATOM 2196 N N . SER A 1 279 ? 16.101 6.317 8.018 1.00 88.12 279 SER A N 1
ATOM 2197 C CA . SER A 1 279 ? 14.998 7.280 7.949 1.00 88.12 279 SER A CA 1
ATOM 2198 C C . SER A 1 279 ? 14.040 7.067 9.118 1.00 88.12 279 SER A C 1
ATOM 2200 O O . SER A 1 279 ? 13.891 5.929 9.570 1.00 88.12 279 SER A O 1
ATOM 2202 N N . PRO A 1 280 ? 13.414 8.136 9.641 1.00 86.12 280 PRO A N 1
ATOM 2203 C CA . PRO A 1 280 ? 12.454 8.017 10.731 1.00 86.12 280 PRO A CA 1
ATOM 2204 C C . PRO A 1 280 ? 11.202 7.281 10.259 1.00 86.12 280 PRO A C 1
ATOM 2206 O O . PRO A 1 280 ? 10.742 7.506 9.146 1.00 86.12 280 PRO A O 1
ATOM 2209 N N . VAL A 1 281 ? 10.616 6.443 11.113 1.00 86.12 281 VAL A N 1
ATOM 2210 C CA . VAL A 1 281 ? 9.393 5.712 10.760 1.00 86.12 281 VAL A CA 1
ATOM 2211 C C . VAL A 1 281 ? 8.245 6.691 10.522 1.00 86.12 281 VAL A C 1
ATOM 2213 O O . VAL A 1 281 ? 7.852 7.430 11.426 1.00 86.12 281 VAL A O 1
ATOM 2216 N N . LEU A 1 282 ? 7.689 6.666 9.314 1.00 88.75 282 LEU A N 1
ATOM 2217 C CA . LEU A 1 282 ? 6.469 7.392 8.975 1.00 88.75 282 LEU A CA 1
ATOM 2218 C C . LEU A 1 282 ? 5.245 6.534 9.289 1.00 88.75 282 LEU A C 1
ATOM 2220 O O . LEU A 1 282 ? 5.235 5.331 9.033 1.00 88.75 282 LEU A O 1
ATOM 2224 N N . ARG A 1 283 ? 4.208 7.163 9.847 1.00 87.88 283 ARG A N 1
ATOM 2225 C CA . ARG A 1 283 ? 2.948 6.505 10.198 1.00 87.88 283 ARG A CA 1
ATOM 2226 C C . ARG A 1 283 ? 1.790 7.246 9.564 1.00 87.88 283 ARG A C 1
ATOM 2228 O O . ARG A 1 283 ? 1.676 8.461 9.720 1.00 87.88 283 ARG A O 1
ATOM 2235 N N . TRP A 1 284 ? 0.909 6.498 8.912 1.00 92.50 284 TRP A N 1
ATOM 2236 C CA . TRP A 1 284 ? -0.403 7.009 8.558 1.00 92.50 284 TRP A CA 1
ATOM 2237 C C . TRP A 1 284 ? -1.238 7.141 9.823 1.00 92.50 284 TRP A C 1
ATOM 2239 O O . TRP A 1 284 ? -1.545 6.152 10.486 1.00 92.50 284 TRP A O 1
ATOM 2249 N N . GLN A 1 285 ? -1.547 8.377 10.181 1.00 93.31 285 GLN A N 1
ATOM 2250 C CA . GLN A 1 285 ? -2.306 8.718 11.373 1.00 93.31 285 GLN A CA 1
ATOM 2251 C C . GLN A 1 285 ? -3.174 9.924 11.024 1.00 93.31 285 GLN A C 1
ATOM 2253 O O . GLN A 1 285 ? -2.863 11.045 11.440 1.00 93.31 285 GLN A O 1
ATOM 2258 N N . PRO A 1 286 ? -4.229 9.732 10.221 1.00 93.62 286 PRO A N 1
ATOM 2259 C CA . PRO A 1 286 ? -4.916 10.809 9.522 1.00 93.62 286 PRO A CA 1
ATOM 2260 C C . PRO A 1 286 ? -5.964 11.509 10.407 1.00 93.62 286 PRO A C 1
ATOM 2262 O O . PRO A 1 286 ? -7.077 11.809 9.991 1.00 93.62 286 PRO A O 1
ATOM 2265 N N . VAL A 1 287 ? -5.600 11.774 11.656 1.00 91.56 287 VAL A N 1
ATOM 2266 C CA . VAL A 1 287 ? -6.383 12.514 12.648 1.00 91.56 287 VAL A CA 1
ATOM 2267 C C . VAL A 1 287 ? -5.460 13.526 13.297 1.00 91.56 287 VAL A C 1
ATOM 2269 O O . VAL A 1 287 ? -4.301 13.208 13.522 1.00 91.56 287 VAL A O 1
ATOM 2272 N N . ASP A 1 288 ? -5.920 14.720 13.652 1.00 89.12 288 ASP A N 1
ATOM 2273 C CA . ASP A 1 288 ? -5.134 15.543 14.572 1.00 89.12 288 ASP A CA 1
ATOM 2274 C C . ASP A 1 288 ? -5.057 14.813 15.926 1.00 89.12 288 ASP A C 1
ATOM 2276 O O . ASP A 1 288 ? -6.010 14.155 16.325 1.00 89.12 288 ASP A O 1
ATOM 2280 N N . ILE A 1 289 ? -3.931 14.874 16.627 1.00 91.19 289 ILE A N 1
ATOM 2281 C CA . ILE A 1 289 ? -3.787 14.313 17.984 1.00 91.19 289 ILE A CA 1
ATOM 2282 C C . ILE A 1 289 ? -3.388 15.369 19.005 1.00 91.19 289 ILE A C 1
ATOM 2284 O O . ILE A 1 289 ? -3.445 15.110 20.199 1.00 91.19 289 ILE A O 1
ATOM 2288 N N . SER A 1 290 ? -3.013 16.565 18.547 1.00 90.19 290 SER A N 1
ATOM 2289 C CA . SER A 1 290 ? -2.547 17.646 19.417 1.00 90.19 290 SER A CA 1
ATOM 2290 C C . SER A 1 290 ? -3.635 18.150 20.368 1.00 90.19 290 SER A C 1
ATOM 2292 O O . SER A 1 290 ? -3.338 18.710 21.418 1.00 90.19 290 SER A O 1
ATOM 2294 N N . THR A 1 291 ? -4.896 17.904 20.018 1.00 91.75 291 THR A N 1
ATOM 2295 C CA . THR A 1 291 ? -6.082 18.268 20.795 1.00 91.75 291 THR A CA 1
ATOM 2296 C C . THR A 1 291 ? -6.597 17.144 21.702 1.00 91.75 291 THR A C 1
ATOM 2298 O O . THR A 1 291 ? -7.604 17.338 22.374 1.00 91.75 291 THR A O 1
ATOM 2301 N N . LEU A 1 292 ? -5.939 15.977 21.746 1.00 95.62 292 LEU A N 1
ATOM 2302 C CA . LEU A 1 292 ? -6.282 14.911 22.695 1.00 95.62 292 LEU A CA 1
ATOM 2303 C C . LEU A 1 292 ? -5.577 15.165 24.029 1.00 95.62 292 LEU A C 1
ATOM 2305 O O . LEU A 1 292 ? -4.359 15.025 24.148 1.00 95.62 292 LEU A O 1
ATOM 2309 N N . THR A 1 293 ? -6.352 15.556 25.040 1.00 96.50 293 THR A N 1
ATOM 2310 C CA . THR A 1 293 ? -5.804 16.026 26.316 1.00 96.50 293 THR A CA 1
ATOM 2311 C C . THR A 1 293 ? -5.369 14.864 27.211 1.00 96.50 293 THR A C 1
ATOM 2313 O O . THR A 1 293 ? -6.146 13.960 27.526 1.00 96.50 293 THR A O 1
ATOM 2316 N N . GLY A 1 294 ? -4.112 14.899 27.653 1.00 97.38 294 GLY A N 1
ATOM 2317 C CA . GLY A 1 294 ? -3.565 13.957 28.628 1.00 97.38 294 GLY A CA 1
ATOM 2318 C C . GLY A 1 294 ? -3.658 14.444 30.075 1.00 97.38 294 GLY A C 1
ATOM 2319 O O . GLY A 1 294 ? -4.000 15.588 30.361 1.00 97.38 294 GLY A O 1
ATOM 2320 N N . LEU A 1 295 ? -3.304 13.567 31.009 1.00 98.19 295 LEU A N 1
ATOM 2321 C CA . LEU A 1 295 ? -3.248 13.853 32.437 1.00 98.19 295 LEU A CA 1
ATOM 2322 C C . LEU A 1 295 ? -1.957 14.611 32.811 1.00 98.19 295 LEU A C 1
ATOM 2324 O O . LEU A 1 295 ? -0.861 14.264 32.349 1.00 98.19 295 LEU A O 1
ATOM 2328 N N . PRO A 1 296 ? -2.045 15.610 33.709 1.00 95.81 296 PRO A N 1
ATOM 2329 C CA . PRO A 1 296 ? -0.933 16.518 33.984 1.00 95.81 296 PRO A CA 1
ATOM 2330 C C . PRO A 1 296 ? 0.167 15.905 34.858 1.00 95.81 296 PRO A C 1
ATOM 2332 O O . PRO A 1 296 ? 1.298 16.377 34.818 1.00 95.81 296 PRO A O 1
ATOM 2335 N N . THR A 1 297 ? -0.133 14.873 35.657 1.00 97.62 297 THR A N 1
ATOM 2336 C CA . THR A 1 297 ? 0.829 14.307 36.615 1.00 97.62 297 THR A CA 1
ATOM 2337 C C . THR A 1 297 ? 1.187 12.854 36.291 1.00 97.62 297 THR A C 1
ATOM 2339 O O . THR A 1 297 ? 0.294 12.064 35.972 1.00 97.62 297 THR A O 1
ATOM 2342 N N . PRO A 1 298 ? 2.459 12.441 36.466 1.00 97.75 298 PRO A N 1
ATOM 2343 C CA . PRO A 1 298 ? 2.867 11.043 36.296 1.00 97.75 298 PRO A CA 1
ATOM 2344 C C . PRO A 1 298 ? 2.119 10.061 37.208 1.00 97.75 298 PRO A C 1
ATOM 2346 O O . PRO A 1 298 ? 1.983 8.885 36.881 1.00 97.75 298 PRO A O 1
ATOM 2349 N N . GLN A 1 299 ? 1.646 10.521 38.373 1.00 97.75 299 GLN A N 1
ATOM 2350 C CA . GLN A 1 299 ? 0.845 9.689 39.270 1.00 97.75 299 GLN A CA 1
ATOM 2351 C C . GLN A 1 299 ? -0.544 9.422 38.685 1.00 97.75 299 GLN A C 1
ATOM 2353 O O . GLN A 1 299 ? -0.993 8.282 38.700 1.00 97.75 299 GLN A O 1
ATOM 2358 N N . ALA A 1 300 ? -1.208 10.445 38.137 1.00 97.50 300 ALA A N 1
ATOM 2359 C CA . ALA A 1 300 ? -2.508 10.273 37.497 1.00 97.50 300 ALA A CA 1
ATOM 2360 C C . ALA A 1 300 ? -2.414 9.343 36.276 1.00 97.50 300 ALA A C 1
ATOM 2362 O O . ALA A 1 300 ? -3.270 8.478 36.114 1.00 97.50 300 ALA A O 1
ATOM 2363 N N . ARG A 1 301 ? -1.347 9.456 35.471 1.00 98.12 301 ARG A N 1
ATOM 2364 C CA . ARG A 1 301 ? -1.095 8.564 34.322 1.00 98.12 301 ARG A CA 1
ATOM 2365 C C . ARG A 1 301 ? -0.934 7.105 34.735 1.00 98.12 301 ARG A C 1
ATOM 2367 O O . ARG A 1 301 ? -1.604 6.240 34.183 1.00 98.12 301 ARG A O 1
ATOM 2374 N N . ARG A 1 302 ? -0.135 6.841 35.775 1.00 97.81 302 ARG A N 1
ATOM 2375 C CA . ARG A 1 302 ? 0.020 5.491 36.345 1.00 97.81 302 ARG A CA 1
ATOM 2376 C C . ARG A 1 302 ? -1.284 4.934 36.913 1.00 97.81 302 ARG A C 1
ATOM 2378 O O . ARG A 1 302 ? -1.571 3.751 36.733 1.00 97.81 302 ARG A O 1
ATOM 2385 N N . THR A 1 303 ? -2.085 5.771 37.575 1.00 97.12 303 THR A N 1
ATOM 2386 C CA . THR A 1 303 ? -3.417 5.375 38.052 1.00 97.12 303 THR A CA 1
ATOM 2387 C C . THR A 1 303 ? -4.324 4.992 36.883 1.00 97.12 303 THR A C 1
ATOM 2389 O O . THR A 1 303 ? -4.922 3.919 36.926 1.00 97.12 303 THR A O 1
ATOM 2392 N N . LEU A 1 304 ? -4.382 5.816 35.829 1.00 97.06 304 LEU A N 1
ATOM 2393 C CA . LEU A 1 304 ? -5.151 5.520 34.619 1.00 97.06 304 LEU A CA 1
ATOM 2394 C C . LEU A 1 304 ? -4.704 4.201 33.983 1.00 97.06 304 LEU A C 1
ATOM 2396 O O . LEU A 1 304 ? -5.546 3.355 33.703 1.00 97.06 304 LEU A O 1
ATOM 2400 N N . GLN A 1 305 ? -3.395 4.003 33.800 1.00 96.94 305 GLN A N 1
ATOM 2401 C CA . GLN A 1 305 ? -2.853 2.762 33.250 1.00 96.94 305 GLN A CA 1
ATOM 2402 C C . GLN A 1 305 ? -3.292 1.550 34.076 1.00 96.94 305 GLN A C 1
ATOM 2404 O O . GLN A 1 305 ? -3.851 0.613 33.521 1.00 96.94 305 GLN A O 1
ATOM 2409 N N . THR A 1 306 ? -3.121 1.598 35.399 1.00 95.06 306 THR A N 1
ATOM 2410 C CA . THR A 1 306 ? -3.501 0.491 36.293 1.00 95.06 306 THR A CA 1
ATOM 2411 C C . THR A 1 306 ? -4.994 0.166 36.188 1.00 95.06 306 THR A C 1
ATOM 2413 O O . THR A 1 306 ? -5.381 -0.999 36.144 1.00 95.06 306 THR A O 1
ATOM 2416 N N . GLN A 1 307 ? -5.852 1.189 36.142 1.00 92.56 307 GLN A N 1
ATOM 2417 C CA . GLN A 1 307 ? -7.298 0.997 36.010 1.00 92.56 307 GLN A CA 1
ATOM 2418 C C . GLN A 1 307 ? -7.677 0.438 34.633 1.00 92.56 307 GLN A C 1
ATOM 2420 O O . GLN A 1 307 ? -8.559 -0.415 34.536 1.00 92.56 307 GLN A O 1
ATOM 2425 N N . LEU A 1 308 ? -7.029 0.918 33.570 1.00 94.00 308 LEU A N 1
ATOM 2426 C CA . LEU A 1 308 ? -7.269 0.464 32.206 1.00 94.00 308 LEU A CA 1
ATOM 2427 C C . LEU A 1 308 ? -6.812 -0.984 32.018 1.00 94.00 308 LEU A C 1
ATOM 2429 O O . LEU A 1 308 ? -7.570 -1.795 31.498 1.00 94.00 308 LEU A O 1
ATOM 2433 N N . GLU A 1 309 ? -5.621 -1.332 32.500 1.00 93.62 309 GLU A N 1
ATOM 2434 C CA . GLU A 1 309 ? -5.114 -2.705 32.509 1.00 93.62 309 GLU A CA 1
ATOM 2435 C C . GLU A 1 309 ? -6.014 -3.613 33.343 1.00 93.62 309 GLU A C 1
ATOM 2437 O O . GLU A 1 309 ? -6.317 -4.724 32.919 1.00 93.62 309 GLU A O 1
ATOM 2442 N N . ALA A 1 310 ? -6.529 -3.136 34.481 1.00 90.31 310 ALA A N 1
ATOM 2443 C CA . ALA A 1 310 ? -7.527 -3.886 35.226 1.00 90.31 310 ALA A CA 1
ATOM 2444 C C . ALA A 1 310 ? -8.766 -4.158 34.355 1.00 90.31 310 ALA A C 1
ATOM 2446 O O . ALA A 1 310 ? -9.184 -5.302 34.246 1.00 90.31 310 ALA A O 1
ATOM 2447 N N . LEU A 1 311 ? -9.332 -3.167 33.665 1.00 89.69 311 LEU A N 1
ATOM 2448 C CA . LEU A 1 311 ? -10.503 -3.379 32.805 1.00 89.69 311 LEU A CA 1
ATOM 2449 C C . LEU A 1 311 ? -10.225 -4.332 31.627 1.00 89.69 311 LEU A C 1
ATOM 2451 O O . LEU A 1 311 ? -11.010 -5.250 31.376 1.00 89.69 311 LEU A O 1
ATOM 2455 N N . LEU A 1 312 ? -9.121 -4.107 30.913 1.00 90.25 312 LEU A N 1
ATOM 2456 C CA . LEU A 1 312 ? -8.777 -4.828 29.689 1.00 90.25 312 LEU A CA 1
ATOM 2457 C C . LEU A 1 312 ? -8.266 -6.248 29.969 1.00 90.25 312 LEU A C 1
ATOM 2459 O O . LEU A 1 312 ? -8.620 -7.172 29.244 1.00 90.25 312 LEU A O 1
ATOM 2463 N N . LEU A 1 313 ? -7.465 -6.438 31.023 1.00 84.06 313 LEU A N 1
ATOM 2464 C CA . LEU A 1 313 ? -6.754 -7.694 31.294 1.00 84.06 313 LEU A CA 1
ATOM 2465 C C . LEU A 1 313 ? -7.435 -8.572 32.353 1.00 84.06 313 LEU A C 1
ATOM 2467 O O . LEU A 1 313 ? -7.191 -9.775 32.378 1.00 84.06 313 LEU A O 1
ATOM 2471 N N . THR A 1 314 ? -8.318 -8.029 33.205 1.00 72.12 314 THR A N 1
ATOM 2472 C CA . THR A 1 314 ? -9.067 -8.848 34.193 1.00 72.12 314 THR A CA 1
ATOM 2473 C C . THR A 1 314 ? -10.341 -9.484 33.622 1.00 72.12 314 THR A C 1
ATOM 2475 O O . THR A 1 314 ? -11.107 -10.119 34.345 1.00 72.12 314 THR A O 1
ATOM 2478 N N . GLY A 1 315 ? -10.558 -9.360 32.308 1.00 69.19 315 GLY A N 1
ATOM 2479 C CA . GLY A 1 315 ? -11.426 -10.245 31.532 1.00 69.19 315 GLY A CA 1
ATOM 2480 C C . GLY A 1 315 ? -12.890 -9.831 31.392 1.00 69.19 315 GLY A C 1
ATOM 2481 O O . GLY A 1 315 ? -13.560 -10.398 30.537 1.00 69.19 315 GLY A O 1
ATOM 2482 N N . LYS A 1 316 ? -13.419 -8.850 32.141 1.00 81.38 316 LYS A N 1
ATOM 2483 C CA . LYS A 1 316 ? -14.840 -8.443 32.002 1.00 81.38 316 LYS A CA 1
ATOM 2484 C C . LYS A 1 316 ? -15.150 -7.860 30.624 1.00 81.38 316 LYS A C 1
ATOM 2486 O O . LYS A 1 316 ? -16.081 -8.311 29.963 1.00 81.38 316 LYS A O 1
ATOM 2491 N N . PHE A 1 317 ? -14.337 -6.899 30.189 1.00 88.50 317 PHE A N 1
ATOM 2492 C CA . PHE A 1 317 ? -14.452 -6.294 28.865 1.00 88.50 317 PHE A CA 1
ATOM 2493 C C . PHE A 1 317 ? -14.285 -7.340 27.755 1.00 88.50 317 PHE A C 1
ATOM 2495 O O . PHE A 1 317 ? -15.116 -7.424 26.859 1.00 88.50 317 PHE A O 1
ATOM 2502 N N . VAL A 1 318 ? -13.260 -8.191 27.860 1.00 88.50 318 VAL A N 1
ATOM 2503 C CA . VAL A 1 318 ? -12.993 -9.252 26.876 1.00 88.50 318 VAL A CA 1
ATOM 2504 C C . VAL A 1 318 ? -14.127 -10.277 26.836 1.00 88.50 318 VAL A C 1
ATOM 2506 O O . VAL A 1 318 ? -14.566 -10.643 25.755 1.00 88.50 318 VAL A O 1
ATOM 2509 N N . SER A 1 319 ? -14.665 -10.693 27.986 1.00 88.25 319 SER A N 1
ATOM 2510 C CA . SER A 1 319 ? -15.793 -11.638 28.053 1.00 88.25 319 SER A CA 1
ATOM 2511 C C . SER A 1 319 ? -17.048 -11.059 27.401 1.00 88.25 319 SER A C 1
ATOM 2513 O O . SER A 1 319 ? -17.748 -11.751 26.663 1.00 88.25 319 SER A O 1
ATOM 2515 N N . TRP A 1 320 ? -17.323 -9.773 27.642 1.00 89.75 320 TRP A N 1
ATOM 2516 C CA . TRP A 1 320 ? -18.396 -9.064 26.952 1.00 89.75 320 TRP A CA 1
ATOM 2517 C C . TRP A 1 320 ? -18.151 -9.016 25.440 1.00 89.75 320 TRP A C 1
ATOM 2519 O O . TRP A 1 320 ? -19.043 -9.364 24.669 1.00 89.75 320 TRP A O 1
ATOM 2529 N N . LEU A 1 321 ? -16.936 -8.661 25.015 1.00 91.38 321 LEU A N 1
ATOM 2530 C CA . LEU A 1 321 ? -16.576 -8.561 23.603 1.00 91.38 321 LEU A CA 1
ATOM 2531 C C . LEU A 1 321 ? -16.691 -9.919 22.886 1.00 91.38 321 LEU A C 1
ATOM 2533 O O . LEU A 1 321 ? -17.255 -10.012 21.800 1.00 91.38 321 LEU A O 1
ATOM 2537 N N . GLN A 1 322 ? -16.233 -10.997 23.523 1.00 90.06 322 GLN A N 1
ATOM 2538 C CA . GLN A 1 322 ? -16.375 -12.369 23.027 1.00 90.06 322 GLN A CA 1
ATOM 2539 C C . GLN A 1 322 ? -17.839 -12.801 22.881 1.00 90.06 322 GLN A C 1
ATOM 2541 O O . GLN A 1 322 ? -18.144 -13.635 22.028 1.00 90.06 322 GLN A O 1
ATOM 2546 N N . SER A 1 323 ? -18.735 -12.281 23.724 1.00 88.38 323 SER A N 1
ATOM 2547 C CA . SER A 1 323 ? -20.172 -12.527 23.606 1.00 88.38 323 SER A CA 1
ATOM 2548 C C . SER A 1 323 ? -20.761 -11.725 22.445 1.00 88.38 323 SER A C 1
ATOM 2550 O O . SER A 1 323 ? -21.338 -12.300 21.525 1.00 88.38 323 SER A O 1
ATOM 2552 N N . ILE A 1 324 ? -20.532 -10.406 22.424 1.00 86.38 324 ILE A N 1
ATOM 2553 C CA . ILE A 1 324 ? -21.165 -9.489 21.469 1.00 86.38 324 ILE A CA 1
ATOM 2554 C C . ILE A 1 324 ? -20.758 -9.788 20.017 1.00 86.38 324 ILE A C 1
ATOM 2556 O O . ILE A 1 324 ? -21.611 -9.795 19.136 1.00 86.38 324 ILE A O 1
ATOM 2560 N N . VAL A 1 325 ? -19.497 -10.160 19.769 1.00 88.88 325 VAL A N 1
ATOM 2561 C CA . VAL A 1 325 ? -18.987 -10.500 18.424 1.00 88.88 325 VAL A CA 1
ATOM 2562 C C . VAL A 1 325 ? -19.675 -11.737 17.826 1.00 88.88 325 VAL A C 1
ATOM 2564 O O . VAL A 1 325 ? -19.700 -11.897 16.608 1.00 88.88 325 VAL A O 1
ATOM 2567 N N . LYS A 1 326 ? -20.275 -12.609 18.649 1.00 85.44 326 LYS A N 1
ATOM 2568 C CA . LYS A 1 326 ? -21.025 -13.784 18.168 1.00 85.44 326 LYS A CA 1
ATOM 2569 C C . LYS A 1 326 ? -22.438 -13.441 17.692 1.00 85.44 326 LYS A C 1
ATOM 2571 O O . LYS A 1 326 ? -23.039 -14.244 16.980 1.00 85.44 326 LYS A O 1
ATOM 2576 N N . HIS A 1 327 ? -22.977 -12.286 18.075 1.00 82.12 327 HIS A N 1
ATOM 2577 C CA . HIS A 1 327 ? -24.310 -11.853 17.669 1.00 82.12 327 HIS A CA 1
ATOM 2578 C C . HIS A 1 327 ? -24.247 -11.147 16.312 1.00 82.12 327 HIS A C 1
ATOM 2580 O O . HIS A 1 327 ? -23.563 -10.134 16.172 1.00 82.12 327 HIS A O 1
ATOM 2586 N N . THR A 1 328 ? -24.990 -11.659 15.325 1.00 70.62 328 THR A N 1
ATOM 2587 C CA . THR A 1 328 ? -24.978 -11.193 13.923 1.00 70.62 328 THR A CA 1
ATOM 2588 C C . THR A 1 328 ? -25.398 -9.741 13.736 1.00 70.62 328 THR A C 1
ATOM 2590 O O . THR A 1 328 ? -25.031 -9.126 12.738 1.00 70.62 328 THR A O 1
ATOM 2593 N N . ASP A 1 329 ? -26.144 -9.200 14.694 1.00 73.50 329 ASP A N 1
ATOM 2594 C CA . ASP A 1 329 ? -26.767 -7.878 14.598 1.00 73.50 329 ASP A CA 1
ATOM 2595 C C . ASP A 1 329 ? -25.853 -6.767 15.136 1.00 73.50 329 ASP A C 1
ATOM 2597 O O . ASP A 1 329 ? -26.225 -5.595 15.174 1.00 73.50 329 ASP A O 1
ATOM 2601 N N . THR A 1 330 ? -24.644 -7.131 15.567 1.00 77.38 330 THR A N 1
ATOM 2602 C CA . THR A 1 330 ? -23.673 -6.198 16.131 1.00 77.38 330 THR A CA 1
ATOM 2603 C C . THR A 1 330 ? -22.696 -5.737 15.058 1.00 77.38 330 THR A C 1
ATOM 2605 O O . THR A 1 330 ? -22.287 -6.495 14.176 1.00 77.38 330 THR A O 1
ATOM 2608 N N . ILE A 1 331 ? -22.259 -4.484 15.155 1.00 77.88 331 ILE A N 1
ATOM 2609 C CA . ILE A 1 331 ? -21.283 -3.897 14.226 1.00 77.88 331 ILE A CA 1
ATOM 2610 C C . ILE A 1 331 ? -19.932 -4.640 14.219 1.00 77.88 331 ILE A C 1
ATOM 2612 O O . ILE A 1 331 ? -19.235 -4.639 13.204 1.00 77.88 331 ILE A O 1
ATOM 2616 N N . TRP A 1 332 ? -19.576 -5.322 15.316 1.00 89.12 332 TRP A N 1
ATOM 2617 C CA . TRP A 1 332 ? -18.326 -6.080 15.442 1.00 89.12 332 TRP A CA 1
ATOM 2618 C C . TRP A 1 332 ? -18.431 -7.523 14.944 1.00 89.12 332 TRP A C 1
ATOM 2620 O O . TRP A 1 332 ? -17.402 -8.178 14.798 1.00 89.12 332 TRP A O 1
ATOM 2630 N N . ALA A 1 333 ? -19.628 -8.020 14.615 1.00 87.44 333 ALA A N 1
ATOM 2631 C CA . ALA A 1 333 ? -19.816 -9.380 14.101 1.00 87.44 333 ALA A CA 1
ATOM 2632 C C . ALA A 1 333 ? -19.000 -9.650 12.826 1.00 87.44 333 ALA A C 1
ATOM 2634 O O . ALA A 1 333 ? -18.566 -10.772 12.566 1.00 87.44 333 ALA A O 1
ATOM 2635 N N . LYS A 1 334 ? -18.757 -8.600 12.032 1.00 89.19 334 LYS A N 1
ATOM 2636 C CA . LYS A 1 334 ? -17.955 -8.677 10.808 1.00 89.19 334 LYS A CA 1
ATOM 2637 C C . LYS A 1 334 ? -16.449 -8.623 11.064 1.00 89.19 334 LYS A C 1
ATOM 2639 O O . LYS A 1 334 ? -15.703 -9.100 10.213 1.00 89.19 334 LYS A O 1
ATOM 2644 N N . PHE A 1 335 ? -15.987 -8.102 12.205 1.00 93.69 335 PHE A N 1
ATOM 2645 C CA . PHE A 1 335 ? -14.560 -7.847 12.463 1.00 93.69 335 PHE A CA 1
ATOM 2646 C C . PHE A 1 335 ? -13.672 -9.087 12.267 1.00 93.69 335 PHE A C 1
ATOM 2648 O O . PHE A 1 335 ? -12.643 -8.953 11.601 1.00 93.69 335 PHE A O 1
ATOM 2655 N N . PRO A 1 336 ? -14.057 -10.297 12.731 1.00 93.00 336 PRO A N 1
ATOM 2656 C CA . PRO A 1 336 ? -13.279 -11.504 12.458 1.00 93.00 336 PRO A CA 1
ATOM 2657 C C . PRO A 1 336 ? -13.169 -11.823 10.962 1.00 93.00 336 PRO A C 1
ATOM 2659 O O . PRO A 1 336 ? -12.081 -12.088 10.454 1.00 93.00 336 PRO A O 1
ATOM 2662 N N . SER A 1 337 ? -14.288 -11.754 10.230 1.00 90.38 337 SER A N 1
ATOM 2663 C CA . SER A 1 337 ? -14.320 -12.040 8.788 1.00 90.38 337 SER A CA 1
ATOM 2664 C C . SER A 1 337 ? -13.615 -10.978 7.940 1.00 90.38 337 SER A C 1
ATOM 2666 O O . SER A 1 337 ? -13.070 -11.301 6.887 1.00 90.38 337 SER A O 1
ATOM 2668 N N . GLU A 1 338 ? -13.585 -9.734 8.421 1.00 92.75 338 GLU A N 1
ATOM 2669 C CA . GLU A 1 338 ? -12.849 -8.620 7.820 1.00 92.75 338 GLU A CA 1
ATOM 2670 C C . GLU A 1 338 ? -11.393 -8.553 8.302 1.00 92.75 338 GLU A C 1
ATOM 2672 O O . GLU A 1 338 ? -10.658 -7.651 7.916 1.00 92.75 338 GLU A O 1
ATOM 2677 N N . GLN A 1 339 ? -10.948 -9.521 9.116 1.00 94.75 339 GLN A N 1
ATOM 2678 C CA . GLN A 1 339 ? -9.574 -9.621 9.616 1.00 94.75 339 GLN A CA 1
ATOM 2679 C C . GLN A 1 339 ? -9.098 -8.331 10.302 1.00 94.75 339 GLN A C 1
ATOM 2681 O O . GLN A 1 339 ? -7.968 -7.870 10.104 1.00 94.75 339 GLN A O 1
ATOM 2686 N N . VAL A 1 340 ? -9.982 -7.735 11.103 1.00 95.88 340 VAL A N 1
ATOM 2687 C CA . VAL A 1 340 ? -9.677 -6.521 11.857 1.00 95.88 340 VAL A CA 1
ATOM 2688 C C . VAL A 1 340 ? -8.670 -6.833 12.961 1.00 95.88 340 VAL A C 1
ATOM 2690 O O . VAL A 1 340 ? -8.840 -7.752 13.758 1.00 95.88 340 VAL A O 1
ATOM 2693 N N . VAL A 1 341 ? -7.633 -6.012 13.040 1.00 96.75 341 VAL A N 1
ATOM 2694 C CA . VAL A 1 341 ? -6.737 -5.929 14.185 1.00 96.75 341 VAL A CA 1
ATOM 2695 C C . VAL A 1 341 ? -6.884 -4.527 14.751 1.00 96.75 341 VAL A C 1
ATOM 2697 O O . VAL A 1 341 ? -6.427 -3.541 14.162 1.00 96.75 341 VAL A O 1
ATOM 2700 N N . TRP A 1 342 ? -7.577 -4.458 15.881 1.00 97.62 342 TRP A N 1
ATOM 2701 C CA . TRP A 1 342 ? -7.910 -3.218 16.560 1.00 97.62 342 TRP A CA 1
ATOM 2702 C C . TRP A 1 342 ? -6.739 -2.756 17.425 1.00 97.62 342 TRP A C 1
ATOM 2704 O O . TRP A 1 342 ? -6.193 -3.541 18.198 1.00 97.62 342 TRP A O 1
ATOM 2714 N N . GLN A 1 343 ? -6.380 -1.482 17.307 1.00 97.75 343 GLN A N 1
ATOM 2715 C CA . GLN A 1 343 ? -5.329 -0.817 18.064 1.00 97.75 343 GLN A CA 1
ATOM 2716 C C . GLN A 1 343 ? -5.915 0.354 18.849 1.00 97.75 343 GLN A C 1
ATOM 2718 O O . GLN A 1 343 ? -6.336 1.363 18.280 1.00 97.75 343 GLN A O 1
ATOM 2723 N N . LEU A 1 344 ? -5.856 0.247 20.170 1.00 97.94 344 LEU A N 1
ATOM 2724 C CA . LEU A 1 344 ? -6.116 1.329 21.102 1.00 97.94 344 LEU A CA 1
ATOM 2725 C C . LEU A 1 344 ? -4.837 2.126 21.362 1.00 97.94 344 LEU A C 1
ATOM 2727 O O . LEU A 1 344 ? -3.781 1.546 21.631 1.00 97.94 344 LEU A O 1
ATOM 2731 N N . VAL A 1 345 ? -4.960 3.452 21.341 1.00 97.88 345 VAL A N 1
ATOM 2732 C CA . VAL A 1 345 ? -3.893 4.402 21.666 1.00 97.88 345 VAL A CA 1
ATOM 2733 C C . VAL A 1 345 ? -4.437 5.472 22.613 1.00 97.88 345 VAL A C 1
ATOM 2735 O O . VAL A 1 345 ? -5.166 6.381 22.208 1.00 97.88 345 VAL A O 1
ATOM 2738 N N . VAL A 1 346 ? -4.066 5.393 23.887 1.00 98.25 346 VAL A N 1
ATOM 2739 C CA . VAL A 1 346 ? -4.461 6.382 24.897 1.00 98.25 346 VAL A CA 1
ATOM 2740 C C . VAL A 1 346 ? -3.365 7.428 25.050 1.00 98.25 346 VAL A C 1
ATOM 2742 O O . VAL A 1 346 ? -2.233 7.102 25.403 1.00 98.25 346 VAL A O 1
ATOM 2745 N N . HIS A 1 347 ? -3.714 8.695 24.836 1.00 98.06 347 HIS A N 1
ATOM 2746 C CA . HIS A 1 347 ? -2.819 9.840 25.020 1.00 98.06 347 HIS A CA 1
ATOM 2747 C C . HIS A 1 347 ? -2.766 10.219 26.501 1.00 98.06 347 HIS A C 1
ATOM 2749 O O . HIS A 1 347 ? -3.528 11.067 26.965 1.00 98.06 347 HIS A O 1
ATOM 2755 N N . ALA A 1 348 ? -1.899 9.554 27.267 1.00 97.81 348 ALA A N 1
ATOM 2756 C CA . ALA A 1 348 ? -1.832 9.693 28.722 1.00 97.81 348 ALA A CA 1
ATOM 2757 C C . ALA A 1 348 ? -1.292 11.059 29.174 1.00 97.81 348 ALA A C 1
ATOM 2759 O O . ALA A 1 348 ? -1.667 11.520 30.249 1.00 97.81 348 ALA A O 1
ATOM 2760 N N . GLY A 1 349 ? -0.479 11.735 28.358 1.00 96.75 349 GLY A N 1
ATOM 2761 C CA . GLY A 1 349 ? 0.009 13.104 28.585 1.00 96.75 349 GLY A CA 1
ATOM 2762 C C . GLY A 1 349 ? 1.531 13.215 28.544 1.00 96.75 349 GLY A C 1
ATOM 2763 O O . GLY A 1 349 ? 2.223 12.246 28.827 1.00 96.75 349 GLY A O 1
ATOM 2764 N N . ASP A 1 350 ? 2.051 14.402 28.196 1.00 94.12 350 ASP A N 1
ATOM 2765 C CA . ASP A 1 350 ? 3.503 14.668 28.056 1.00 94.12 350 ASP A CA 1
ATOM 2766 C C . ASP A 1 350 ? 4.206 13.669 27.114 1.00 94.12 350 ASP A C 1
ATOM 2768 O O . ASP A 1 350 ? 5.263 13.121 27.408 1.00 94.12 350 ASP A O 1
ATOM 2772 N N . GLY A 1 351 ? 3.550 13.370 25.987 1.00 93.88 351 GLY A N 1
ATOM 2773 C CA . GLY A 1 351 ? 4.038 12.428 24.975 1.00 93.88 351 GLY A CA 1
ATOM 2774 C C . GLY A 1 351 ? 3.882 10.943 25.326 1.00 93.88 351 GLY A C 1
ATOM 2775 O O . GLY A 1 351 ? 4.154 10.101 24.476 1.00 93.88 351 GLY A O 1
ATOM 2776 N N . GLU A 1 352 ? 3.425 10.601 26.533 1.00 97.00 352 GLU A N 1
ATOM 2777 C CA . GLU A 1 352 ? 3.204 9.214 26.945 1.00 97.00 352 GLU A CA 1
ATOM 2778 C C . GLU A 1 352 ? 1.959 8.619 26.267 1.00 97.00 352 GLU A C 1
ATOM 2780 O O . GLU A 1 352 ? 0.865 9.194 26.329 1.00 97.00 352 GLU A O 1
ATOM 2785 N N . LEU A 1 353 ? 2.131 7.448 25.645 1.00 97.06 353 LEU A N 1
ATOM 2786 C CA . LEU A 1 353 ? 1.074 6.684 24.983 1.00 97.06 353 LEU A CA 1
ATOM 2787 C C . LEU A 1 353 ? 0.920 5.314 25.643 1.00 97.06 353 LEU A C 1
ATOM 2789 O O . LEU A 1 353 ? 1.902 4.585 25.789 1.00 97.06 353 LEU A O 1
ATOM 2793 N N . LEU A 1 354 ? -0.314 4.940 25.982 1.00 98.06 354 LEU A N 1
ATOM 2794 C CA . LEU A 1 354 ? -0.646 3.573 26.390 1.00 98.06 354 LEU A CA 1
ATOM 2795 C C . LEU A 1 354 ? -1.265 2.855 25.192 1.00 98.06 354 LEU A C 1
ATOM 2797 O O . LEU A 1 354 ? -2.325 3.256 24.708 1.00 98.06 354 LEU A O 1
ATOM 2801 N N . ASN A 1 355 ? -0.593 1.812 24.714 1.00 97.94 355 ASN A N 1
ATOM 2802 C CA . ASN A 1 355 ? -0.985 1.077 23.517 1.00 97.94 355 ASN A CA 1
ATOM 2803 C C . ASN A 1 355 ? -1.482 -0.317 23.892 1.00 97.94 355 ASN A C 1
ATOM 2805 O O . ASN A 1 355 ? -0.832 -1.010 24.674 1.00 97.94 355 ASN A O 1
ATOM 2809 N N . TYR A 1 356 ? -2.606 -0.722 23.309 1.00 97.62 356 TYR A N 1
ATOM 2810 C CA . TYR A 1 356 ? -3.151 -2.071 23.442 1.00 97.62 356 TYR A CA 1
ATOM 2811 C C . TYR A 1 356 ? -3.764 -2.512 22.122 1.00 97.62 356 TYR A C 1
ATOM 2813 O O . TYR A 1 356 ? -4.269 -1.679 21.374 1.00 97.62 356 TYR A O 1
ATOM 2821 N N . ALA A 1 357 ? -3.774 -3.810 21.851 1.00 97.38 357 ALA A N 1
ATOM 2822 C CA . ALA A 1 357 ? -4.366 -4.346 20.638 1.00 97.38 357 ALA A CA 1
ATOM 2823 C C . ALA A 1 357 ? -5.198 -5.601 20.896 1.00 97.38 357 ALA A C 1
ATOM 2825 O O . ALA A 1 357 ? -4.919 -6.361 21.822 1.00 97.38 357 ALA A O 1
ATOM 2826 N N . ILE A 1 358 ? -6.200 -5.817 20.044 1.00 96.75 358 ILE A N 1
ATOM 2827 C CA . ILE A 1 358 ? -6.965 -7.064 19.956 1.00 96.75 358 ILE A CA 1
ATOM 2828 C C . ILE A 1 358 ? -6.955 -7.516 18.502 1.00 96.75 358 ILE A C 1
ATOM 2830 O O . ILE A 1 358 ? -7.366 -6.783 17.599 1.00 96.75 358 ILE A O 1
ATOM 2834 N N . ASP A 1 359 ? -6.513 -8.747 18.289 1.00 96.44 359 ASP A N 1
ATOM 2835 C CA . ASP A 1 359 ? -6.597 -9.406 16.997 1.00 96.44 359 ASP A CA 1
ATOM 2836 C C . ASP A 1 359 ? -7.931 -10.156 16.881 1.00 96.44 359 ASP A C 1
ATOM 2838 O O . ASP A 1 359 ? -8.102 -11.221 17.477 1.00 96.44 359 ASP A O 1
ATOM 2842 N N . PHE A 1 360 ? -8.879 -9.627 16.097 1.00 95.50 360 PHE A N 1
ATOM 2843 C CA . PHE A 1 360 ? -10.185 -10.270 15.903 1.00 95.50 360 PHE A CA 1
ATOM 2844 C C . PHE A 1 360 ? -10.114 -11.534 15.038 1.00 95.50 360 PHE A C 1
ATOM 2846 O O . PHE A 1 360 ? -11.110 -12.245 14.910 1.00 95.50 360 PHE A O 1
ATOM 2853 N N . ARG A 1 361 ? -8.948 -11.850 14.460 1.00 93.00 361 ARG A N 1
ATOM 2854 C CA . ARG A 1 361 ? -8.696 -13.148 13.820 1.00 93.00 361 ARG A CA 1
ATOM 2855 C C . ARG A 1 361 ? -8.532 -14.254 14.866 1.00 93.00 361 ARG A C 1
ATOM 2857 O O . ARG A 1 361 ? -8.753 -15.422 14.547 1.00 93.00 361 ARG A O 1
ATOM 2864 N N . SER A 1 362 ? -8.142 -13.902 16.095 1.00 92.38 362 SER A N 1
ATOM 2865 C CA . SER A 1 362 ? -8.030 -14.846 17.205 1.00 92.38 362 SER A CA 1
ATOM 2866 C C . SER A 1 362 ? -9.394 -15.133 17.829 1.00 92.38 362 SER A C 1
ATOM 2868 O O . SER A 1 362 ? -10.225 -14.243 17.991 1.00 92.38 362 SER A O 1
ATOM 2870 N N . GLN A 1 363 ? -9.620 -16.381 18.242 1.00 83.38 363 GLN A N 1
ATOM 2871 C CA . GLN A 1 363 ? -10.861 -16.769 18.921 1.00 83.38 363 GLN A CA 1
ATOM 2872 C C . GLN A 1 363 ? -10.945 -16.250 20.362 1.00 83.38 363 GLN A C 1
ATOM 2874 O O . GLN A 1 363 ? -12.044 -16.079 20.885 1.00 83.38 363 GLN A O 1
ATOM 2879 N N . ASP A 1 364 ? -9.803 -16.027 21.016 1.00 86.94 364 ASP A N 1
ATOM 2880 C CA . ASP A 1 364 ? -9.750 -15.603 22.417 1.00 86.94 364 ASP A CA 1
ATOM 2881 C C . ASP A 1 364 ? -9.892 -14.086 22.601 1.00 86.94 364 ASP A C 1
ATOM 2883 O O . ASP A 1 364 ? -10.173 -13.643 23.713 1.00 86.94 364 ASP A O 1
ATOM 2887 N N . LEU A 1 365 ? -9.738 -13.294 21.533 1.00 91.94 365 LEU A N 1
ATOM 2888 C CA . LEU A 1 365 ? -9.728 -11.829 21.584 1.00 91.94 365 LEU A CA 1
ATOM 2889 C C . LEU A 1 365 ? -8.827 -11.288 22.710 1.00 91.94 365 LEU A C 1
ATOM 2891 O O . LEU A 1 365 ? -9.169 -10.308 23.378 1.00 91.94 365 LEU A O 1
ATOM 2895 N N . ALA A 1 366 ? -7.694 -11.955 22.952 1.00 91.12 366 ALA A N 1
ATOM 2896 C CA . ALA A 1 366 ? -6.772 -11.570 24.007 1.00 91.12 366 ALA A CA 1
ATOM 2897 C C . ALA A 1 366 ? -6.219 -10.160 23.760 1.00 91.12 366 ALA A C 1
ATOM 2899 O O . ALA A 1 366 ? -5.836 -9.801 22.644 1.00 91.12 366 ALA A O 1
ATOM 2900 N N . VAL A 1 367 ? -6.154 -9.367 24.829 1.00 94.19 367 VAL A N 1
ATOM 2901 C CA . VAL A 1 367 ? -5.560 -8.031 24.776 1.00 94.19 367 VAL A CA 1
ATOM 2902 C C . VAL A 1 367 ? -4.044 -8.155 24.864 1.00 94.19 367 VAL A C 1
ATOM 2904 O O . VAL A 1 367 ? -3.504 -8.693 25.831 1.00 94.19 367 VAL A O 1
ATOM 2907 N N . VAL A 1 368 ? -3.358 -7.603 23.870 1.00 93.50 368 VAL A N 1
ATOM 2908 C CA . VAL A 1 368 ? -1.899 -7.492 23.827 1.00 93.50 368 VAL A CA 1
ATOM 2909 C C . VAL A 1 368 ? -1.505 -6.076 24.235 1.00 93.50 368 VAL A C 1
ATOM 2911 O O . VAL A 1 368 ? -2.061 -5.109 23.723 1.00 93.50 368 VAL A O 1
ATOM 2914 N N . SER A 1 369 ? -0.549 -5.942 25.157 1.00 95.12 369 SER A N 1
ATOM 2915 C CA . SER A 1 369 ? 0.046 -4.642 25.490 1.00 95.12 369 SER A CA 1
ATOM 2916 C C . SER A 1 369 ? 1.080 -4.247 24.435 1.00 95.12 369 SER A C 1
ATOM 2918 O O . SER A 1 369 ? 1.894 -5.073 24.017 1.00 95.12 369 SER A O 1
ATOM 2920 N N . GLY A 1 370 ? 1.055 -2.984 24.018 1.00 95.94 370 GLY A N 1
ATOM 2921 C CA . GLY A 1 370 ? 1.906 -2.435 22.969 1.00 95.94 370 GLY A CA 1
ATOM 2922 C C . GLY A 1 370 ? 1.192 -2.231 21.632 1.00 95.94 370 GLY A C 1
ATOM 2923 O O . GLY A 1 370 ? -0.034 -2.281 21.517 1.00 95.94 370 GLY A O 1
ATOM 2924 N N . GLU A 1 371 ? 1.992 -1.931 20.613 1.00 95.12 371 GLU A N 1
ATOM 2925 C CA . GLU A 1 371 ? 1.521 -1.794 19.237 1.00 95.12 371 GLU A CA 1
ATOM 2926 C C . GLU A 1 371 ? 1.506 -3.152 18.533 1.00 95.12 371 GLU A C 1
ATOM 2928 O O . GLU A 1 371 ? 2.452 -3.933 18.657 1.00 95.12 371 GLU A O 1
ATOM 2933 N N . HIS A 1 372 ? 0.467 -3.414 17.743 1.00 95.62 372 HIS A N 1
ATOM 2934 C CA . HIS A 1 372 ? 0.404 -4.596 16.897 1.00 95.62 372 HIS A CA 1
ATOM 2935 C C . HIS A 1 372 ? 0.915 -4.279 15.480 1.00 95.62 372 HIS A C 1
ATOM 2937 O O . HIS A 1 372 ? 0.401 -3.363 14.835 1.00 95.62 372 HIS A O 1
ATOM 2943 N N . PRO A 1 373 ? 1.870 -5.050 14.926 1.00 91.94 373 PRO A N 1
ATOM 2944 C CA . PRO A 1 373 ? 2.454 -4.773 13.606 1.00 91.94 373 PRO A CA 1
ATOM 2945 C C . PRO A 1 373 ? 1.460 -4.917 12.442 1.00 91.94 373 PRO A C 1
ATOM 2947 O O . PRO A 1 373 ? 1.710 -4.436 11.339 1.00 91.94 373 PRO A O 1
ATOM 2950 N N . GLU A 1 374 ? 0.345 -5.610 12.663 1.00 93.75 374 GLU A N 1
ATOM 2951 C CA . GLU A 1 374 ? -0.740 -5.772 11.684 1.00 93.75 374 GLU A CA 1
ATOM 2952 C C . GLU A 1 374 ? -1.999 -4.964 12.021 1.00 93.75 374 GLU A C 1
ATOM 2954 O O . GLU A 1 374 ? -3.051 -5.235 11.448 1.00 93.75 374 GLU A O 1
ATOM 2959 N N . ALA A 1 375 ? -1.910 -4.005 12.950 1.00 95.75 375 ALA A N 1
ATOM 2960 C CA . ALA A 1 375 ? -3.017 -3.108 13.262 1.00 95.75 375 ALA A CA 1
ATOM 2961 C C . ALA A 1 375 ? -3.544 -2.416 11.996 1.00 95.75 375 ALA A C 1
ATOM 2963 O O . ALA A 1 375 ? -2.787 -1.824 11.223 1.00 95.75 375 ALA A O 1
ATOM 2964 N N . ASN A 1 376 ? -4.855 -2.489 11.789 1.00 95.50 376 ASN A N 1
ATOM 2965 C CA . ASN A 1 376 ? -5.524 -1.913 10.622 1.00 95.50 376 ASN A CA 1
ATOM 2966 C C . ASN A 1 376 ? -6.798 -1.136 10.982 1.00 95.50 376 ASN A C 1
ATOM 2968 O O . ASN A 1 376 ? -7.364 -0.480 10.113 1.00 95.50 376 ASN A O 1
ATOM 2972 N N . PHE A 1 377 ? -7.201 -1.136 12.252 1.00 95.94 377 PHE A N 1
ATOM 2973 C CA . PHE A 1 377 ? -8.287 -0.323 12.783 1.00 95.94 377 PHE A CA 1
ATOM 2974 C C . PHE A 1 377 ? -7.800 0.360 14.058 1.00 95.94 377 PHE A C 1
ATOM 2976 O O . PHE A 1 377 ? -7.387 -0.312 14.998 1.00 95.94 377 PHE A O 1
ATOM 2983 N N . PHE A 1 378 ? -7.824 1.687 14.103 1.00 96.25 378 PHE A N 1
ATOM 2984 C CA . PHE A 1 378 ? -7.178 2.466 15.155 1.00 96.25 378 PHE A CA 1
ATOM 2985 C C . PHE A 1 378 ? -8.194 3.308 15.908 1.00 96.25 378 PHE A C 1
ATOM 2987 O O . PHE A 1 378 ? -9.067 3.925 15.300 1.00 96.25 378 PHE A O 1
ATOM 2994 N N . THR A 1 379 ? -8.025 3.393 17.223 1.00 96.38 379 THR A N 1
ATOM 2995 C CA . THR A 1 379 ? -8.788 4.276 18.102 1.00 96.38 379 THR A CA 1
ATOM 2996 C C . THR A 1 379 ? -7.833 5.053 18.995 1.00 96.38 379 THR A C 1
ATOM 2998 O O . THR A 1 379 ? -7.100 4.480 19.801 1.00 96.38 379 THR A O 1
ATOM 3001 N N . HIS A 1 380 ? -7.866 6.377 18.879 1.00 97.12 380 HIS A N 1
ATOM 3002 C CA . HIS A 1 380 ? -7.157 7.296 19.757 1.00 97.12 380 HIS A CA 1
ATOM 3003 C C . HIS A 1 380 ? -8.111 7.891 20.789 1.00 97.12 380 HIS A C 1
ATOM 3005 O O . HIS A 1 380 ? -9.183 8.361 20.417 1.00 97.12 380 HIS A O 1
ATOM 3011 N N . ILE A 1 381 ? -7.701 7.914 22.059 1.00 97.31 381 ILE A N 1
ATOM 3012 C CA . ILE A 1 381 ? -8.501 8.454 23.169 1.00 97.31 381 ILE A CA 1
ATOM 3013 C C . ILE A 1 381 ? -7.673 9.454 23.979 1.00 97.31 381 ILE A C 1
ATOM 3015 O O . ILE A 1 381 ? -6.514 9.185 24.308 1.00 97.31 381 ILE A O 1
ATOM 3019 N N . ALA A 1 382 ? -8.266 10.592 24.337 1.00 97.94 382 ALA A N 1
ATOM 3020 C CA . ALA A 1 382 ? -7.693 11.522 25.304 1.00 97.94 382 ALA A CA 1
ATOM 3021 C C . ALA A 1 382 ? -7.609 10.877 26.699 1.00 97.94 382 ALA A C 1
ATOM 3023 O O . ALA A 1 382 ? -8.617 10.439 27.263 1.00 97.94 382 ALA A O 1
ATOM 3024 N N . GLY A 1 383 ? -6.409 10.829 27.286 1.00 98.00 383 GLY A N 1
ATOM 3025 C CA . GLY A 1 383 ? -6.193 10.203 28.592 1.00 98.00 383 GLY A CA 1
ATOM 3026 C C . GLY A 1 383 ? -6.995 10.865 29.713 1.00 98.00 383 GLY A C 1
ATOM 3027 O O . GLY A 1 383 ? -7.480 10.170 30.605 1.00 98.00 383 GLY A O 1
ATOM 3028 N N . GLN A 1 384 ? -7.200 12.185 29.648 1.00 97.62 384 GLN A N 1
ATOM 3029 C CA . GLN A 1 384 ? -8.042 12.887 30.615 1.00 97.62 384 GLN A CA 1
ATOM 3030 C C . GLN A 1 384 ? -9.505 12.427 30.535 1.00 97.62 384 GLN A C 1
ATOM 3032 O O . GLN A 1 384 ? -10.076 12.058 31.560 1.00 97.62 384 GLN A O 1
ATOM 3037 N N . ALA A 1 385 ? -10.093 12.396 29.336 1.00 96.94 385 ALA A N 1
ATOM 3038 C CA . ALA A 1 385 ? -11.480 11.973 29.152 1.00 96.94 385 ALA A CA 1
ATOM 3039 C C . ALA A 1 385 ? -11.688 10.516 29.584 1.00 96.94 385 ALA A C 1
ATOM 3041 O O . ALA A 1 385 ? -12.663 10.203 30.267 1.00 96.94 385 ALA A O 1
ATOM 3042 N N . LEU A 1 386 ? -10.744 9.629 29.249 1.00 97.25 386 LEU A N 1
ATOM 3043 C CA . LEU A 1 386 ? -10.797 8.234 29.678 1.00 97.25 386 LEU A CA 1
ATOM 3044 C C . LEU A 1 386 ? -10.789 8.116 31.208 1.00 97.25 386 LEU A C 1
ATOM 3046 O O . LEU A 1 386 ? -11.634 7.421 31.767 1.00 97.25 386 LEU A O 1
ATOM 3050 N N . ALA A 1 387 ? -9.897 8.835 31.895 1.00 96.88 387 ALA A N 1
ATOM 3051 C CA . ALA A 1 387 ? -9.837 8.833 33.356 1.00 96.88 387 ALA A CA 1
ATOM 3052 C C . ALA A 1 387 ? -11.125 9.369 34.004 1.00 96.88 387 ALA A C 1
ATOM 3054 O O . ALA A 1 387 ? -11.634 8.786 34.963 1.00 96.88 387 ALA A O 1
ATOM 3055 N N . GLU A 1 388 ? -11.682 10.460 33.476 1.00 95.56 388 GLU A N 1
ATOM 3056 C CA . GLU A 1 388 ? -12.931 11.050 33.970 1.00 95.56 388 GLU A CA 1
ATOM 3057 C C . GLU A 1 388 ? -14.125 10.100 33.792 1.00 95.56 388 GLU A C 1
ATOM 3059 O O . GLU A 1 388 ? -14.952 9.982 34.695 1.00 95.56 388 GLU A O 1
ATOM 3064 N N . VAL A 1 389 ? -14.201 9.373 32.674 1.00 94.12 389 VAL A N 1
ATOM 3065 C CA . VAL A 1 389 ? -15.257 8.374 32.443 1.00 94.12 389 VAL A CA 1
ATOM 3066 C C . VAL A 1 389 ? -15.066 7.146 33.330 1.00 94.12 389 VAL A C 1
ATOM 3068 O O . VAL A 1 389 ? -16.020 6.682 33.953 1.00 94.12 389 VAL A O 1
ATOM 3071 N N . MET A 1 390 ? -13.839 6.635 33.452 1.00 90.81 390 MET A N 1
ATOM 3072 C CA . MET A 1 390 ? -13.553 5.454 34.274 1.00 90.81 390 MET A CA 1
ATOM 3073 C C . MET A 1 390 ? -13.793 5.698 35.769 1.00 90.81 390 MET A C 1
ATOM 3075 O O . MET A 1 390 ? -14.161 4.774 36.492 1.00 90.81 390 MET A O 1
ATOM 3079 N N . THR A 1 391 ? -13.627 6.939 36.232 1.00 90.44 391 THR A N 1
ATOM 3080 C CA . THR A 1 391 ? -13.926 7.347 37.616 1.00 90.44 391 THR A CA 1
ATOM 3081 C C . THR A 1 391 ? -15.383 7.767 37.831 1.00 90.44 391 THR A C 1
ATOM 3083 O O . THR A 1 391 ? -15.780 8.009 38.969 1.00 90.44 391 THR A O 1
ATOM 3086 N N . GLY A 1 392 ? -16.187 7.856 36.765 1.00 89.31 392 GLY A N 1
ATOM 3087 C CA . GLY A 1 392 ? -17.570 8.335 36.815 1.00 89.31 392 GLY A CA 1
ATOM 3088 C C . GLY A 1 392 ? -17.711 9.852 36.987 1.00 89.31 392 GLY A C 1
ATOM 3089 O O . GLY A 1 392 ? -18.821 10.337 37.193 1.00 89.31 392 GLY A O 1
ATOM 3090 N N . ALA A 1 393 ? -16.617 10.615 36.890 1.00 90.62 393 ALA A N 1
ATOM 3091 C CA . ALA A 1 393 ? -16.638 12.076 36.947 1.00 90.62 393 ALA A CA 1
ATOM 3092 C C . ALA A 1 393 ? -17.335 12.705 35.727 1.00 90.62 393 ALA A C 1
ATOM 3094 O O . ALA A 1 393 ? -17.892 13.798 35.831 1.00 90.62 393 ALA A O 1
ATOM 3095 N N . LYS A 1 394 ? -17.321 12.018 34.576 1.00 91.19 394 LYS A N 1
ATOM 3096 C CA . LYS A 1 394 ? -18.069 12.398 33.370 1.00 91.19 394 LYS A CA 1
ATOM 3097 C C . LYS A 1 394 ? -18.783 11.192 32.749 1.00 91.19 394 LYS A C 1
ATOM 3099 O O . LYS A 1 394 ? -18.304 10.067 32.883 1.00 91.19 394 LYS A O 1
ATOM 3104 N N . PRO A 1 395 ? -19.911 11.401 32.044 1.00 90.31 395 PRO A N 1
ATOM 3105 C CA . PRO A 1 395 ? -20.573 10.326 31.314 1.00 90.31 395 PRO A CA 1
ATOM 3106 C C . PRO A 1 395 ? -19.749 9.907 30.091 1.00 90.31 395 PRO A C 1
ATOM 3108 O O . PRO A 1 395 ? -19.138 10.750 29.433 1.00 90.31 395 PRO A O 1
ATOM 3111 N N . GLY A 1 396 ? -19.816 8.627 29.710 1.00 88.00 396 GLY A N 1
ATOM 3112 C CA . GLY A 1 396 ? -19.132 8.115 28.513 1.00 88.00 396 GLY A CA 1
ATOM 3113 C C . GLY A 1 396 ? -19.565 8.791 27.205 1.00 88.00 396 GLY A C 1
ATOM 3114 O O . GLY A 1 396 ? -18.850 8.727 26.210 1.00 88.00 396 GLY A O 1
ATOM 3115 N N . LEU A 1 397 ? -20.711 9.483 27.194 1.00 87.56 397 LEU A N 1
ATOM 3116 C CA . LEU A 1 397 ? -21.201 10.241 26.039 1.00 87.56 397 LEU A CA 1
ATOM 3117 C C . LEU A 1 397 ? -20.202 11.315 25.558 1.00 87.56 397 LEU A C 1
ATOM 3119 O O . LEU A 1 397 ? -20.220 11.686 24.384 1.00 87.56 397 LEU A O 1
ATOM 3123 N N . ILE A 1 398 ? -19.287 11.763 26.430 1.00 89.31 398 ILE A N 1
ATOM 3124 C CA . ILE A 1 398 ? -18.218 12.702 26.068 1.00 89.31 398 ILE A CA 1
ATOM 3125 C C . ILE A 1 398 ? -17.310 12.176 24.947 1.00 89.31 398 ILE A C 1
ATOM 3127 O O . ILE A 1 398 ? -16.833 12.968 24.137 1.00 89.31 398 ILE A O 1
ATOM 3131 N N . PHE A 1 399 ? -17.131 10.854 24.844 1.00 89.81 399 PHE A N 1
ATOM 3132 C CA . PHE A 1 399 ? -16.341 10.242 23.776 1.00 89.81 399 PHE A CA 1
ATOM 3133 C C . PHE A 1 399 ? -16.848 10.623 22.384 1.00 89.81 399 PHE A C 1
ATOM 3135 O O . PHE A 1 399 ? -16.044 10.825 21.480 1.00 89.81 399 PHE A O 1
ATOM 3142 N N . TRP A 1 400 ? -18.168 10.765 22.230 1.00 80.94 400 TRP A N 1
ATOM 3143 C CA . TRP A 1 400 ? -18.789 11.126 20.960 1.00 80.94 400 TRP A CA 1
ATOM 3144 C C . TRP A 1 400 ? -18.995 12.637 20.824 1.00 80.94 400 TRP A C 1
ATOM 3146 O O . TRP A 1 400 ? -18.614 13.223 19.816 1.00 80.94 400 TRP A O 1
ATOM 3156 N N . LEU A 1 401 ? -19.549 13.286 21.853 1.00 85.75 401 LEU A N 1
ATOM 3157 C CA . LEU A 1 401 ? -19.984 14.683 21.748 1.00 85.75 401 LEU A CA 1
ATOM 3158 C C . LEU A 1 401 ? -18.848 15.712 21.782 1.00 85.75 401 LEU A C 1
ATOM 3160 O O . LEU A 1 401 ? -19.053 16.840 21.343 1.00 85.75 401 LEU A O 1
ATOM 3164 N N . ALA A 1 402 ? -17.680 15.360 22.326 1.00 87.94 402 ALA A N 1
ATOM 3165 C CA . ALA A 1 402 ? -16.581 16.307 22.530 1.00 87.94 402 ALA A CA 1
ATOM 3166 C C . ALA A 1 402 ? -15.320 15.988 21.707 1.00 87.94 402 ALA A C 1
ATOM 3168 O O . ALA A 1 402 ? -14.301 16.651 21.872 1.00 87.94 402 ALA A O 1
ATOM 3169 N N . GLY A 1 403 ? -15.363 14.989 20.816 1.00 87.62 403 GLY A N 1
ATOM 3170 C CA . GLY A 1 403 ? -14.215 14.642 19.967 1.00 87.62 403 GLY A CA 1
ATOM 3171 C C . GLY A 1 403 ? -12.992 14.117 20.735 1.00 87.62 403 GLY A C 1
ATOM 3172 O O . GLY A 1 403 ? -11.867 14.205 20.229 1.00 87.62 403 GLY A O 1
ATOM 3173 N N . GLU A 1 404 ? -13.218 13.578 21.940 1.00 94.12 404 GLU A N 1
ATOM 3174 C CA . GLU A 1 404 ? -12.203 12.971 22.820 1.00 94.12 404 GLU A CA 1
ATOM 3175 C C . GLU A 1 404 ? -11.739 11.591 22.329 1.00 94.12 404 GLU A C 1
ATOM 3177 O O . GLU A 1 404 ? -10.772 11.030 22.850 1.00 94.12 404 GLU A O 1
ATOM 3182 N N . VAL A 1 405 ? -12.441 11.040 21.335 1.00 94.19 405 VAL A N 1
ATOM 3183 C CA . VAL A 1 405 ? -12.134 9.774 20.670 1.00 94.19 405 VAL A CA 1
ATOM 3184 C C . VAL A 1 405 ? -12.116 9.987 19.166 1.00 94.19 405 VAL A C 1
ATOM 3186 O O . VAL A 1 405 ? -12.985 10.662 18.615 1.00 94.19 405 VAL A O 1
ATOM 3189 N N . ARG A 1 406 ? -11.114 9.417 18.492 1.00 92.50 406 ARG A N 1
ATOM 3190 C CA . ARG A 1 406 ? -10.950 9.497 17.034 1.00 92.50 406 ARG A CA 1
ATOM 3191 C C . ARG A 1 406 ? -10.536 8.141 16.505 1.00 92.50 406 ARG A C 1
ATOM 3193 O O . ARG A 1 406 ? -9.566 7.571 17.002 1.00 92.50 406 ARG A O 1
ATOM 3200 N N . SER A 1 407 ? -11.231 7.665 15.482 1.00 92.12 407 SER A N 1
ATOM 3201 C CA . SER A 1 407 ? -10.944 6.374 14.867 1.00 92.12 407 SER A CA 1
ATOM 3202 C C . SER A 1 407 ? -10.702 6.521 13.372 1.00 92.12 407 SER A C 1
ATOM 3204 O O . SER A 1 407 ? -11.268 7.401 12.728 1.00 92.12 407 SER A O 1
ATOM 3206 N N . TYR A 1 408 ? -9.845 5.661 12.836 1.00 92.62 408 TYR A N 1
ATOM 3207 C CA . TYR A 1 408 ? -9.605 5.510 11.402 1.00 92.62 408 TYR A CA 1
ATOM 3208 C C . TYR A 1 408 ? -9.208 4.066 11.108 1.00 92.62 408 TYR A C 1
ATOM 3210 O O . TYR A 1 408 ? -8.783 3.331 12.001 1.00 92.62 408 TYR A O 1
ATOM 3218 N N . GLU A 1 409 ? -9.329 3.651 9.853 1.00 93.25 409 GLU A N 1
ATOM 3219 C CA . GLU A 1 409 ? -9.018 2.286 9.449 1.00 93.25 409 GLU A CA 1
ATOM 3220 C C . GLU A 1 409 ? -8.380 2.221 8.058 1.00 93.25 409 GLU A C 1
ATOM 3222 O O . GLU A 1 409 ? -8.541 3.116 7.229 1.00 93.25 409 GLU A O 1
ATOM 3227 N N . LYS A 1 410 ? -7.620 1.151 7.840 1.00 93.50 410 LYS A N 1
ATOM 3228 C CA . LYS A 1 410 ? -6.972 0.767 6.581 1.00 93.50 410 LYS A CA 1
ATOM 3229 C C . LYS A 1 410 ? -7.112 -0.730 6.335 1.00 93.50 410 LYS A C 1
ATOM 3231 O O . LYS A 1 410 ? -6.162 -1.409 5.949 1.00 93.50 410 LYS A O 1
ATOM 3236 N N . VAL A 1 411 ? -8.284 -1.267 6.645 1.00 94.38 411 VAL A N 1
ATOM 3237 C CA . VAL A 1 411 ? -8.554 -2.696 6.577 1.00 94.38 411 VAL A CA 1
ATOM 3238 C C . VAL A 1 411 ? -8.564 -3.133 5.113 1.00 94.38 411 VAL A C 1
ATOM 3240 O O . VAL A 1 411 ? -9.343 -2.653 4.295 1.00 94.38 411 VAL A O 1
ATOM 3243 N N . ILE A 1 412 ? -7.677 -4.076 4.807 1.00 95.50 412 ILE A N 1
ATOM 3244 C CA . ILE A 1 412 ? -7.680 -4.891 3.595 1.00 95.50 412 ILE A CA 1
ATOM 3245 C C . ILE A 1 412 ? -7.593 -6.330 4.088 1.00 95.50 412 ILE A C 1
ATOM 3247 O O . ILE A 1 412 ? -6.678 -6.676 4.844 1.00 95.50 412 ILE A O 1
ATOM 3251 N N . CYS A 1 413 ? -8.558 -7.155 3.701 1.00 93.81 413 CYS A N 1
ATOM 3252 C CA . CYS A 1 413 ? -8.680 -8.525 4.174 1.00 93.81 413 CYS A CA 1
ATOM 3253 C C . CYS A 1 413 ? -8.450 -9.523 3.037 1.00 93.81 413 CYS A C 1
ATOM 3255 O O . CYS A 1 413 ? -8.388 -9.162 1.860 1.00 93.81 413 CYS A O 1
ATOM 3257 N N . ILE A 1 414 ? -8.286 -10.796 3.396 1.00 94.00 414 ILE A N 1
ATOM 3258 C CA . ILE A 1 414 ? -8.242 -11.896 2.433 1.00 94.00 414 ILE A CA 1
ATOM 3259 C C . ILE A 1 414 ? -9.490 -12.750 2.617 1.00 94.00 414 ILE A C 1
ATOM 3261 O O . ILE A 1 414 ? -9.635 -13.445 3.625 1.00 94.00 414 ILE A O 1
ATOM 3265 N N . ARG A 1 415 ? -10.374 -12.730 1.619 1.00 89.94 415 ARG A N 1
ATOM 3266 C CA . ARG A 1 415 ? -11.635 -13.475 1.597 1.00 89.94 415 ARG A CA 1
ATOM 3267 C C . ARG A 1 415 ? -11.624 -14.456 0.438 1.00 89.94 415 ARG A C 1
ATOM 3269 O O . ARG A 1 415 ? -11.351 -14.079 -0.696 1.00 89.94 415 ARG A O 1
ATOM 3276 N N . ASN A 1 416 ? -11.912 -15.728 0.716 1.00 89.75 416 ASN A N 1
ATOM 3277 C CA . ASN A 1 416 ? -11.886 -16.801 -0.288 1.00 89.75 416 ASN A CA 1
ATOM 3278 C C . ASN A 1 416 ? -10.566 -16.846 -1.084 1.00 89.75 416 ASN A C 1
ATOM 3280 O O . ASN A 1 416 ? -10.558 -17.079 -2.290 1.00 89.75 416 ASN A O 1
ATOM 3284 N N . GLY A 1 417 ? -9.449 -16.580 -0.399 1.00 91.25 417 GLY A N 1
ATOM 3285 C CA . GLY A 1 417 ? -8.121 -16.573 -1.003 1.00 91.25 417 GLY A CA 1
ATOM 3286 C C . GLY A 1 417 ? -7.840 -15.396 -1.937 1.00 91.25 417 GLY A C 1
ATOM 3287 O O . GLY A 1 417 ? -6.871 -15.487 -2.673 1.00 91.25 417 GLY A O 1
ATOM 3288 N N . ARG A 1 418 ? -8.640 -14.320 -1.923 1.00 94.38 418 ARG A N 1
ATOM 3289 C CA . ARG A 1 418 ? -8.415 -13.081 -2.690 1.00 94.38 418 ARG A CA 1
ATOM 3290 C C . ARG A 1 418 ? -8.399 -11.860 -1.787 1.00 94.38 418 ARG A C 1
ATOM 3292 O O . ARG A 1 418 ? -9.006 -11.901 -0.716 1.00 94.38 418 ARG A O 1
ATOM 3299 N N . PHE A 1 419 ? -7.726 -10.792 -2.205 1.00 96.38 419 PHE A N 1
ATOM 3300 C CA . PHE A 1 419 ? -7.860 -9.513 -1.511 1.00 96.38 419 PHE A CA 1
ATOM 3301 C C . PHE A 1 419 ? -9.299 -8.996 -1.590 1.00 96.38 419 PHE A C 1
ATOM 3303 O O . PHE A 1 419 ? -9.994 -9.207 -2.583 1.00 96.38 419 PHE A O 1
ATOM 3310 N N . ALA A 1 420 ? -9.747 -8.332 -0.530 1.00 94.19 420 ALA A N 1
ATOM 3311 C CA . ALA A 1 420 ? -11.036 -7.667 -0.476 1.00 94.19 420 ALA A CA 1
ATOM 3312 C C . ALA A 1 420 ? -10.962 -6.429 0.423 1.00 94.19 420 ALA A C 1
ATOM 3314 O O . ALA A 1 420 ? -10.244 -6.410 1.428 1.00 94.19 420 ALA A O 1
ATOM 3315 N N . ALA A 1 421 ? -11.736 -5.409 0.063 1.00 91.31 421 ALA A N 1
ATOM 3316 C CA . ALA A 1 421 ? -11.996 -4.264 0.916 1.00 91.31 421 ALA A CA 1
ATOM 3317 C C . ALA A 1 421 ? -13.312 -4.489 1.687 1.00 91.31 421 ALA A C 1
ATOM 3319 O O . ALA A 1 421 ? -14.299 -4.953 1.102 1.00 91.31 421 ALA A O 1
ATOM 3320 N N . PRO A 1 422 ? -13.359 -4.189 2.995 1.00 87.31 422 PRO A N 1
ATOM 3321 C CA . PRO A 1 422 ? -14.611 -4.197 3.735 1.00 87.31 422 PRO A CA 1
ATOM 3322 C C . PRO A 1 422 ? -15.535 -3.086 3.231 1.00 87.31 422 PRO A C 1
ATOM 3324 O O . PRO A 1 422 ? -15.106 -1.968 2.943 1.00 87.31 422 PRO A O 1
ATOM 3327 N N . GLN A 1 423 ? -16.831 -3.383 3.186 1.00 83.81 423 GLN A N 1
ATOM 3328 C CA . GLN A 1 423 ? -17.859 -2.387 2.895 1.00 83.81 423 GLN A CA 1
ATOM 3329 C C . GLN A 1 423 ? -18.383 -1.811 4.206 1.00 83.81 423 GLN A C 1
ATOM 3331 O O . GLN A 1 423 ? -19.282 -2.374 4.842 1.00 83.81 423 GLN A O 1
ATOM 3336 N N . TRP A 1 424 ? -17.783 -0.697 4.617 1.00 83.38 424 TRP A N 1
ATOM 3337 C CA . TRP A 1 424 ? -18.268 0.084 5.746 1.00 83.38 424 TRP A CA 1
ATOM 3338 C C . TRP A 1 424 ? -19.511 0.897 5.356 1.00 83.38 424 TRP A C 1
ATOM 3340 O O . TRP A 1 424 ? -19.652 1.271 4.188 1.00 83.38 424 TRP A O 1
ATOM 3350 N N . PRO A 1 425 ? -20.424 1.173 6.303 1.00 76.50 425 PRO A N 1
ATOM 3351 C CA . PRO A 1 425 ? -21.559 2.054 6.055 1.00 76.50 425 PRO A CA 1
ATOM 3352 C C . PRO A 1 425 ? -21.112 3.432 5.555 1.00 76.50 425 PRO A C 1
ATOM 3354 O O . PRO A 1 425 ? -20.111 3.976 6.017 1.00 76.50 425 PRO A O 1
ATOM 3357 N N . SER A 1 426 ? -21.867 4.006 4.615 1.00 71.75 426 SER A N 1
ATOM 3358 C CA . SER A 1 426 ? -21.605 5.352 4.085 1.00 71.75 426 SER A CA 1
ATOM 3359 C C . SER A 1 426 ? -22.061 6.468 5.028 1.00 71.75 426 SER A C 1
ATOM 3361 O O . SER A 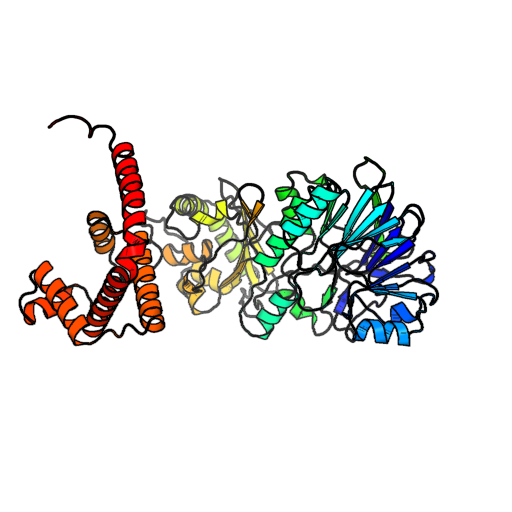1 426 ? -21.677 7.620 4.845 1.00 71.75 426 SER A O 1
ATOM 3363 N N . ILE A 1 427 ? -22.911 6.133 6.000 1.00 75.88 427 ILE A N 1
ATOM 3364 C CA . ILE A 1 427 ? -23.419 7.041 7.025 1.00 75.88 427 ILE A CA 1
ATOM 3365 C C . ILE A 1 427 ? -22.412 7.036 8.188 1.00 75.88 427 ILE A C 1
ATOM 3367 O O . ILE A 1 427 ? -22.162 5.967 8.750 1.00 75.88 427 ILE A O 1
ATOM 3371 N N . PRO A 1 428 ? -21.807 8.184 8.552 1.00 76.19 428 PRO A N 1
ATOM 3372 C CA . PRO A 1 428 ? -20.790 8.245 9.605 1.00 76.19 428 PRO A CA 1
ATOM 3373 C C . PRO A 1 428 ? -21.246 7.692 10.961 1.00 76.19 428 PRO A C 1
ATOM 3375 O O . PRO A 1 428 ? -20.444 7.104 11.681 1.00 76.19 428 PRO A O 1
ATOM 3378 N N . GLU A 1 429 ? -22.520 7.857 11.307 1.00 73.69 429 GLU A N 1
ATOM 3379 C CA . GLU A 1 429 ? -23.126 7.366 12.548 1.00 73.69 429 GLU A CA 1
ATOM 3380 C C . GLU A 1 429 ? -23.171 5.833 12.624 1.00 73.69 429 GLU A C 1
ATOM 3382 O O . GLU A 1 429 ? -23.103 5.273 13.718 1.00 73.69 429 GLU A O 1
ATOM 3387 N N . ASP A 1 430 ? -23.233 5.170 11.467 1.00 75.44 430 ASP A N 1
ATOM 3388 C CA . ASP A 1 430 ? -23.254 3.712 11.344 1.00 75.44 430 ASP A CA 1
ATOM 3389 C C . ASP A 1 430 ? -21.840 3.113 11.272 1.00 75.44 430 ASP A C 1
ATOM 3391 O O . ASP A 1 430 ? -21.673 1.889 11.299 1.00 75.44 430 ASP A O 1
ATOM 3395 N N . PHE A 1 431 ? -20.802 3.953 11.164 1.00 79.69 431 PHE A N 1
ATOM 3396 C CA . PHE A 1 431 ? -19.422 3.485 11.150 1.00 79.69 431 PHE A CA 1
ATOM 3397 C C . PHE A 1 431 ? -19.122 2.700 12.439 1.00 79.69 431 PHE A C 1
ATOM 3399 O O . PHE A 1 431 ? -19.529 3.135 13.521 1.00 79.69 431 PHE A O 1
ATOM 3406 N N . PRO A 1 432 ? -18.403 1.558 12.373 1.00 78.31 432 PRO A N 1
ATOM 3407 C CA . PRO A 1 432 ? -18.191 0.725 13.547 1.00 78.31 432 PRO A CA 1
ATOM 3408 C C . PRO A 1 432 ? -17.585 1.513 14.712 1.00 78.31 432 PRO A C 1
ATOM 3410 O O . PRO A 1 432 ? -16.440 1.965 14.657 1.00 78.31 432 PRO A O 1
ATOM 3413 N N . SER A 1 433 ? -18.358 1.672 15.787 1.00 77.19 433 SER A N 1
ATOM 3414 C CA . SER A 1 433 ? -17.864 2.290 17.009 1.00 77.19 433 SER A CA 1
ATOM 3415 C C . SER A 1 433 ? -16.755 1.445 17.631 1.00 77.19 433 SER A C 1
ATOM 3417 O O . SER A 1 433 ? -16.772 0.214 17.568 1.00 77.19 433 SER A O 1
ATOM 3419 N N . ASP A 1 434 ? -15.810 2.115 18.276 1.00 88.62 434 ASP A N 1
ATOM 3420 C CA . ASP A 1 434 ? -14.770 1.465 19.060 1.00 88.62 434 ASP A CA 1
ATOM 3421 C C . ASP A 1 434 ? -15.378 0.591 20.190 1.00 88.62 434 ASP A C 1
ATOM 3423 O O . ASP A 1 434 ? -16.208 1.093 20.960 1.00 88.62 434 ASP A O 1
ATOM 3427 N N . PRO A 1 435 ? -14.966 -0.689 20.331 1.00 91.19 435 PRO A N 1
ATOM 3428 C CA . PRO A 1 435 ? -15.476 -1.575 21.375 1.00 91.19 435 PRO A CA 1
ATOM 3429 C C . PRO A 1 435 ? -15.341 -1.021 22.800 1.00 91.19 435 PRO A C 1
ATOM 3431 O O . PRO A 1 435 ? -16.258 -1.180 23.608 1.00 91.19 435 PRO A O 1
ATOM 3434 N N . LEU A 1 436 ? -14.216 -0.375 23.136 1.00 93.19 436 LEU A N 1
ATOM 3435 C CA . LEU A 1 436 ? -13.945 0.071 24.509 1.00 93.19 436 LEU A CA 1
ATOM 3436 C C . LEU A 1 436 ? -14.842 1.242 24.917 1.00 93.19 436 LEU A C 1
ATOM 3438 O O . LEU A 1 436 ? -15.460 1.229 25.982 1.00 93.19 436 LEU A O 1
ATOM 3442 N N . THR A 1 437 ? -14.920 2.268 24.081 1.00 91.44 437 THR A N 1
ATOM 3443 C CA . THR A 1 437 ? -15.737 3.456 24.344 1.00 91.44 437 THR A CA 1
ATOM 3444 C C . THR A 1 437 ? -17.216 3.123 24.300 1.00 91.44 437 THR A C 1
ATOM 3446 O O . THR A 1 437 ? -17.970 3.659 25.115 1.00 91.44 437 THR A O 1
ATOM 3449 N N . TYR A 1 438 ? -17.635 2.187 23.441 1.00 89.94 438 TYR A N 1
ATOM 3450 C CA . TYR A 1 438 ? -18.981 1.632 23.506 1.00 89.94 438 TYR A CA 1
ATOM 3451 C C . TYR A 1 438 ? -19.233 0.956 24.856 1.00 89.94 438 TYR A C 1
ATOM 3453 O O . TYR A 1 438 ? -20.212 1.289 25.526 1.00 89.94 438 TYR A O 1
ATOM 3461 N N . TYR A 1 439 ? -18.347 0.059 25.298 1.00 90.44 439 TYR A N 1
ATOM 3462 C CA . TYR A 1 439 ? -18.493 -0.621 26.585 1.00 90.44 439 TYR A CA 1
ATOM 3463 C C . TYR A 1 439 ? -18.624 0.380 27.742 1.00 90.44 439 TYR A C 1
ATOM 3465 O O . TYR A 1 439 ? -19.559 0.316 28.539 1.00 90.44 439 TYR A O 1
ATOM 3473 N N . LEU A 1 440 ? -17.727 1.364 27.802 1.00 90.38 440 LEU A N 1
ATOM 3474 C CA . LEU A 1 440 ? -17.716 2.375 28.858 1.00 90.38 440 LEU A CA 1
ATOM 3475 C C . LEU A 1 440 ? -18.944 3.298 28.824 1.00 90.38 440 LEU A C 1
ATOM 3477 O O . LEU A 1 440 ? -19.388 3.746 29.880 1.00 90.38 440 LEU A O 1
ATOM 3481 N N . ARG A 1 441 ? -19.519 3.569 27.646 1.00 87.38 441 ARG A N 1
ATOM 3482 C CA . ARG A 1 441 ? -20.758 4.353 27.508 1.00 87.38 441 ARG A CA 1
ATOM 3483 C C . ARG A 1 441 ? -21.976 3.658 28.105 1.00 87.38 441 ARG A C 1
ATOM 3485 O O . ARG A 1 441 ? -22.795 4.342 28.711 1.00 87.38 441 ARG A O 1
ATOM 3492 N N . HIS A 1 442 ? -22.086 2.344 27.930 1.00 83.88 442 HIS A N 1
ATOM 3493 C CA . HIS A 1 442 ? -23.288 1.593 28.305 1.00 83.88 442 HIS A CA 1
ATOM 3494 C C . HIS A 1 442 ? -23.170 0.946 29.689 1.00 83.88 442 HIS A C 1
ATOM 3496 O O . HIS A 1 442 ? -24.153 0.868 30.421 1.00 83.88 442 HIS A O 1
ATOM 3502 N N . PHE A 1 443 ? -21.966 0.526 30.087 1.00 81.94 443 PHE A N 1
ATOM 3503 C CA . PHE A 1 443 ? -21.753 -0.246 31.318 1.00 81.94 443 PHE A CA 1
ATOM 3504 C C . PHE A 1 443 ? -20.889 0.484 32.357 1.00 81.94 443 PHE A C 1
ATOM 3506 O O . PHE A 1 443 ? -20.856 0.097 33.530 1.00 81.94 443 PHE A O 1
ATOM 3513 N N . GLY A 1 444 ? -20.191 1.552 31.961 1.00 77.75 444 GLY A N 1
ATOM 3514 C CA . GLY A 1 444 ? -19.182 2.196 32.801 1.00 77.75 444 GLY A CA 1
ATOM 3515 C C . GLY A 1 444 ? -18.016 1.257 33.140 1.00 77.75 444 GLY A C 1
ATOM 3516 O O . GLY A 1 444 ? -17.821 0.214 32.521 1.00 77.75 444 GLY A O 1
ATOM 3517 N N . ALA A 1 445 ? -17.220 1.617 34.150 1.00 66.94 445 ALA A N 1
ATOM 3518 C CA . ALA A 1 445 ? -16.049 0.830 34.557 1.00 66.94 445 ALA A CA 1
ATOM 3519 C C . ALA A 1 445 ? -16.365 -0.345 35.514 1.00 66.94 445 ALA A C 1
ATOM 3521 O O . ALA A 1 445 ? -15.469 -1.130 35.825 1.00 66.94 445 ALA A O 1
ATOM 3522 N N . GLY A 1 446 ? -17.606 -0.468 36.012 1.00 56.72 446 GLY A N 1
ATOM 3523 C CA . GLY A 1 446 ? -17.938 -1.338 37.153 1.00 56.72 446 GLY A CA 1
ATOM 3524 C C . GLY A 1 446 ? -19.095 -2.329 36.976 1.00 56.72 446 GLY A C 1
ATOM 3525 O O . GLY A 1 446 ? -19.125 -3.319 37.712 1.00 56.72 446 GLY A O 1
ATO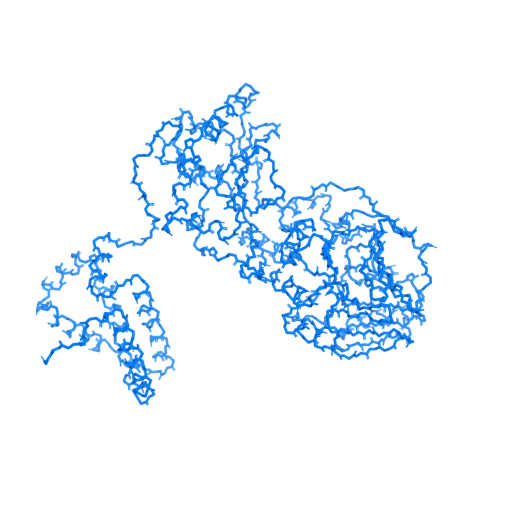M 3526 N N . ASN A 1 447 ? -20.019 -2.123 36.030 1.00 48.53 447 ASN A N 1
ATOM 3527 C CA . ASN A 1 447 ? -21.220 -2.959 35.927 1.00 48.53 447 ASN A CA 1
ATOM 3528 C C . ASN A 1 447 ? -21.010 -4.186 35.029 1.00 48.53 447 ASN A C 1
ATOM 3530 O O . ASN A 1 447 ? -20.302 -4.138 34.027 1.00 48.53 447 ASN A O 1
ATOM 3534 N N . ILE A 1 448 ? -21.642 -5.296 35.415 1.00 45.81 448 ILE A N 1
ATOM 3535 C CA . ILE A 1 448 ? -21.831 -6.478 34.567 1.00 45.81 448 ILE A CA 1
ATOM 3536 C C . ILE A 1 448 ? -23.085 -6.209 33.722 1.00 45.81 448 ILE A C 1
ATOM 3538 O O . ILE A 1 448 ? -24.101 -5.823 34.306 1.00 45.81 448 ILE A O 1
ATOM 3542 N N . PRO A 1 449 ? -23.067 -6.410 32.394 1.00 45.53 449 PRO A N 1
ATOM 3543 C CA . PRO A 1 449 ? -24.291 -6.373 31.606 1.00 45.53 449 PRO A CA 1
ATOM 3544 C C . PRO A 1 449 ? -25.231 -7.499 32.061 1.00 45.53 449 PRO A C 1
ATOM 3546 O O . PRO A 1 449 ? -24.845 -8.667 32.046 1.00 45.53 449 PRO A O 1
ATOM 3549 N N . SER A 1 450 ? -26.482 -7.189 32.411 1.00 42.66 450 SER A N 1
ATOM 3550 C CA . SER A 1 450 ? -27.564 -8.119 32.068 1.00 42.66 450 SER A CA 1
ATOM 3551 C C . SER A 1 450 ? -27.567 -8.258 30.544 1.00 42.66 450 SER A C 1
ATOM 3553 O O . SER A 1 450 ? -27.287 -7.265 29.878 1.00 42.66 450 SER A O 1
ATOM 3555 N N . GLU A 1 451 ? -27.854 -9.442 29.998 1.00 41.12 451 GLU A N 1
ATOM 3556 C CA . GLU A 1 451 ? -27.887 -9.771 28.556 1.00 41.12 451 GLU A CA 1
ATOM 3557 C C . GLU A 1 451 ? -28.942 -8.969 27.753 1.00 41.12 451 GLU A C 1
ATOM 3559 O O . GLU A 1 451 ? -29.784 -9.522 27.055 1.00 41.12 451 GLU A O 1
ATOM 3564 N N . GLN A 1 452 ? -28.942 -7.645 27.855 1.00 39.88 452 GLN A N 1
ATOM 3565 C CA . GLN A 1 452 ? -29.716 -6.751 27.014 1.00 39.88 452 GLN A CA 1
ATOM 3566 C C . GLN A 1 452 ? -28.769 -6.212 25.951 1.00 39.88 452 GLN A C 1
ATOM 3568 O O . GLN A 1 452 ? -28.023 -5.257 26.152 1.00 39.88 452 GLN A O 1
ATOM 3573 N N . VAL A 1 453 ? -28.761 -6.933 24.834 1.00 38.81 453 VAL A N 1
ATOM 3574 C CA . VAL A 1 453 ? -28.164 -6.519 23.570 1.00 38.81 453 VAL A CA 1
ATOM 3575 C C . VAL A 1 453 ? -29.025 -5.379 23.027 1.00 38.81 453 VAL A C 1
ATOM 3577 O O . VAL A 1 453 ? -30.174 -5.606 22.653 1.00 38.81 453 VAL A O 1
ATOM 3580 N N . GLU A 1 454 ? -28.498 -4.156 22.993 1.00 37.50 454 GLU A N 1
ATOM 3581 C CA . GLU A 1 454 ? -29.084 -3.111 22.155 1.00 37.50 454 GLU A CA 1
ATOM 3582 C C . GLU A 1 454 ? -28.699 -3.393 20.702 1.00 37.50 454 GLU A C 1
ATOM 3584 O O . GLU A 1 454 ? -27.529 -3.365 20.315 1.00 37.50 454 GLU A O 1
ATOM 3589 N N . THR A 1 455 ? -29.714 -3.703 19.902 1.00 32.12 455 THR A N 1
ATOM 3590 C CA . THR A 1 455 ? -29.659 -3.674 18.443 1.00 32.12 455 THR A CA 1
ATOM 3591 C C . THR A 1 455 ? -29.223 -2.285 17.981 1.00 32.12 455 THR A C 1
ATOM 3593 O O . THR A 1 455 ? -29.665 -1.288 18.552 1.00 32.12 455 THR A O 1
ATOM 3596 N N . ALA A 1 456 ? -28.375 -2.221 16.950 1.00 29.06 456 ALA A N 1
ATOM 3597 C CA . ALA A 1 456 ? -27.942 -0.969 16.329 1.00 29.06 456 ALA A CA 1
ATOM 3598 C C . ALA A 1 456 ? -29.127 -0.002 16.119 1.00 29.06 456 ALA A C 1
ATOM 3600 O O . ALA A 1 456 ? -30.222 -0.462 15.777 1.00 29.06 456 ALA A O 1
ATOM 3601 N N . PRO A 1 457 ? -28.945 1.319 16.303 1.00 32.97 457 PRO A N 1
ATOM 3602 C CA . PRO A 1 457 ? -30.011 2.274 16.066 1.00 32.97 457 PRO A CA 1
ATOM 3603 C C . PRO A 1 457 ? -30.252 2.347 14.561 1.00 32.97 457 PRO A C 1
ATOM 3605 O O . PRO A 1 457 ? -29.602 3.110 13.860 1.00 32.97 457 PRO A O 1
ATOM 3608 N N . ASN A 1 458 ? -31.182 1.542 14.056 1.00 32.44 458 ASN A N 1
ATOM 3609 C CA . ASN A 1 458 ? -31.671 1.695 12.702 1.00 32.44 458 ASN A CA 1
ATOM 3610 C C . ASN A 1 458 ? -33.178 1.919 12.713 1.00 32.44 458 ASN A C 1
ATOM 3612 O O . ASN A 1 458 ? -33.950 1.073 13.154 1.00 32.44 458 ASN A O 1
ATOM 3616 N N . SER A 1 459 ? -33.540 3.100 12.209 1.00 36.94 459 SER A N 1
ATOM 3617 C CA . SER A 1 459 ? -34.802 3.440 11.555 1.00 36.94 459 SER A CA 1
ATOM 3618 C C . SER A 1 459 ? -36.098 3.012 12.254 1.00 36.94 459 SER A C 1
ATOM 3620 O O . SER A 1 459 ? -36.509 1.872 12.103 1.00 36.94 459 SER A O 1
ATOM 3622 N N . LEU A 1 460 ? -36.769 3.972 12.906 1.00 40.47 460 LEU A N 1
ATOM 3623 C CA . LEU A 1 460 ? -38.228 4.245 12.937 1.00 40.47 460 LEU A CA 1
ATOM 3624 C C . LEU A 1 460 ? -39.282 3.107 12.987 1.00 40.47 460 LEU A C 1
ATOM 3626 O O . LEU A 1 460 ? -40.467 3.419 12.963 1.00 40.47 460 LEU A O 1
ATOM 3630 N N . ALA A 1 461 ? -38.927 1.834 13.102 1.00 46.19 461 ALA A N 1
ATOM 3631 C CA . ALA A 1 461 ? -39.848 0.708 13.147 1.00 46.19 461 ALA A CA 1
ATOM 3632 C C . ALA A 1 461 ? -39.673 -0.017 14.479 1.00 46.19 461 ALA A C 1
ATOM 3634 O O . ALA A 1 461 ? -38.562 -0.371 14.879 1.00 46.19 461 ALA A O 1
ATOM 3635 N N . SER A 1 462 ? -40.777 -0.207 15.191 1.00 48.69 462 SER A N 1
ATOM 3636 C CA . SER A 1 462 ? -40.772 -0.923 16.457 1.00 48.69 462 SER A CA 1
ATOM 3637 C C . SER A 1 462 ? -40.438 -2.412 16.239 1.00 48.69 462 SER A C 1
ATOM 3639 O O . SER A 1 462 ? -40.683 -2.960 15.160 1.00 48.69 462 SER A O 1
ATOM 3641 N N . PRO A 1 463 ? -39.908 -3.121 17.252 1.00 46.97 463 PRO A N 1
ATOM 3642 C CA . PRO A 1 463 ? -39.702 -4.572 17.188 1.00 46.97 463 PRO A CA 1
ATOM 3643 C C . PRO A 1 463 ? -40.979 -5.360 16.846 1.00 46.97 463 PRO A C 1
ATOM 3645 O O . PRO A 1 463 ? -40.899 -6.427 16.231 1.00 46.97 463 PRO A O 1
ATOM 3648 N N . ASP A 1 464 ? -42.147 -4.816 17.201 1.00 52.31 464 ASP A N 1
ATOM 3649 C CA . ASP A 1 464 ? -43.454 -5.372 16.844 1.00 52.31 464 ASP A CA 1
ATOM 3650 C C . ASP A 1 464 ? -43.728 -5.256 15.338 1.00 52.31 464 ASP A C 1
ATOM 3652 O O . ASP A 1 464 ? -44.213 -6.215 14.734 1.00 52.31 464 ASP A O 1
ATOM 3656 N N . ASP A 1 465 ? -43.326 -4.153 14.700 1.00 50.16 465 ASP A N 1
ATOM 3657 C CA . ASP A 1 465 ? -43.465 -3.964 13.252 1.00 50.16 465 ASP A CA 1
ATOM 3658 C C . ASP A 1 465 ? -42.651 -5.014 12.489 1.00 50.16 465 ASP A C 1
ATOM 3660 O O . ASP A 1 465 ? -43.168 -5.659 11.582 1.00 50.16 465 ASP A O 1
ATOM 3664 N N . ILE A 1 466 ? -41.408 -5.283 12.901 1.00 48.78 466 ILE A N 1
ATOM 3665 C CA . ILE A 1 466 ? -40.548 -6.289 12.252 1.00 48.78 466 ILE A CA 1
ATOM 3666 C C . ILE A 1 466 ? -41.146 -7.700 12.381 1.00 48.78 466 ILE A C 1
ATOM 3668 O O . ILE A 1 466 ? -41.112 -8.480 11.423 1.00 48.78 466 ILE A O 1
ATOM 3672 N N . GLN A 1 467 ? -41.728 -8.042 13.534 1.00 48.25 467 GLN A N 1
ATOM 3673 C CA . GLN A 1 467 ? -42.386 -9.338 13.728 1.00 48.25 467 GLN A CA 1
ATOM 3674 C C . GLN A 1 467 ? -43.674 -9.471 12.906 1.00 48.25 467 GLN A C 1
ATOM 3676 O O . GLN A 1 467 ? -43.931 -10.539 12.344 1.00 48.25 467 GLN A O 1
ATOM 3681 N N . ILE A 1 468 ? -44.473 -8.406 12.812 1.00 55.03 468 ILE A N 1
ATOM 3682 C CA . ILE A 1 468 ? -45.704 -8.372 12.012 1.00 55.03 468 ILE A CA 1
ATOM 3683 C C . ILE A 1 468 ? -45.373 -8.469 10.521 1.00 55.03 468 ILE A C 1
ATOM 3685 O O . ILE A 1 468 ? -45.936 -9.315 9.826 1.00 55.03 468 ILE A O 1
ATOM 3689 N N . LEU A 1 469 ? -44.408 -7.681 10.048 1.00 43.53 469 LEU A N 1
ATOM 3690 C CA . LEU A 1 469 ? -43.928 -7.708 8.669 1.00 43.53 469 LEU A CA 1
ATOM 3691 C C . LEU A 1 469 ? -43.413 -9.113 8.315 1.00 43.53 469 LEU A C 1
ATOM 3693 O O . LEU A 1 469 ? -43.812 -9.688 7.301 1.00 43.53 469 LEU A O 1
ATOM 3697 N N . THR A 1 470 ? -42.642 -9.746 9.207 1.00 45.81 470 THR A N 1
ATOM 3698 C CA . THR A 1 470 ? -42.139 -11.115 8.996 1.00 45.81 470 THR A CA 1
ATOM 3699 C C . THR A 1 470 ? -43.276 -12.140 8.865 1.00 45.81 470 THR A C 1
ATOM 3701 O O . THR A 1 470 ? -43.188 -13.042 8.031 1.00 45.81 470 THR A O 1
ATOM 3704 N N . ARG A 1 471 ? -44.377 -11.992 9.622 1.00 52.31 471 ARG A N 1
ATOM 3705 C CA . ARG A 1 471 ? -45.582 -12.841 9.493 1.00 52.31 471 ARG A CA 1
ATOM 3706 C C . ARG A 1 471 ? -46.337 -12.620 8.179 1.00 52.31 471 ARG A C 1
ATOM 3708 O O . ARG A 1 471 ? -46.988 -13.546 7.706 1.00 52.31 471 ARG A O 1
ATOM 3715 N N . LEU A 1 472 ? -46.220 -11.437 7.578 1.00 52.62 472 LEU A N 1
ATOM 3716 C CA . LEU A 1 472 ? -46.754 -11.111 6.249 1.00 52.62 472 LEU A CA 1
ATOM 3717 C C . LEU A 1 472 ? -45.803 -11.516 5.103 1.00 52.62 472 LEU A C 1
ATOM 3719 O O . LEU A 1 472 ? -46.101 -11.270 3.937 1.00 52.62 472 LEU A O 1
ATOM 3723 N N . GLY A 1 473 ? -44.665 -12.155 5.411 1.00 56.16 473 GLY A N 1
ATOM 3724 C CA . GLY A 1 473 ? -43.641 -12.521 4.426 1.00 56.16 473 GLY A CA 1
ATOM 3725 C C . GLY A 1 473 ? -42.744 -11.352 3.999 1.00 56.16 473 GLY A C 1
ATOM 3726 O O . GLY A 1 473 ? -41.984 -11.468 3.036 1.00 56.16 473 GLY A O 1
ATOM 3727 N N . GLU A 1 474 ? -42.806 -10.233 4.715 1.00 59.66 474 GLU A N 1
ATOM 3728 C CA . GLU A 1 474 ? -42.046 -9.016 4.465 1.00 59.66 474 GLU A CA 1
ATOM 3729 C C . GLU A 1 474 ? -40.973 -8.866 5.550 1.00 59.66 474 GLU A C 1
ATOM 3731 O O . GLU A 1 474 ? -41.251 -8.513 6.680 1.00 59.66 474 GLU A O 1
ATOM 3736 N N . ASN A 1 475 ? -39.710 -9.156 5.254 1.00 69.06 475 ASN A N 1
ATOM 3737 C CA . ASN A 1 475 ? -38.619 -8.740 6.146 1.00 69.06 475 ASN A CA 1
ATOM 3738 C C . ASN A 1 475 ? -37.979 -7.453 5.619 1.00 69.06 475 ASN A C 1
ATOM 3740 O O . ASN A 1 475 ? -38.244 -7.047 4.485 1.00 69.06 475 ASN A O 1
ATOM 3744 N N . THR A 1 476 ? -37.090 -6.840 6.401 1.00 62.41 476 THR A N 1
ATOM 3745 C CA . THR A 1 476 ? -36.376 -5.613 6.011 1.00 62.41 476 THR A CA 1
ATOM 3746 C C . THR A 1 476 ? -35.751 -5.732 4.617 1.00 62.41 476 THR A C 1
ATOM 3748 O O . THR A 1 476 ? -35.887 -4.828 3.802 1.00 62.41 476 THR A O 1
ATOM 3751 N N . GLY A 1 477 ? -35.174 -6.889 4.272 1.00 64.50 477 GLY A N 1
ATOM 3752 C CA . GLY A 1 477 ? -34.606 -7.137 2.944 1.00 64.50 477 GLY A CA 1
ATOM 3753 C C . GLY A 1 477 ? -35.636 -7.223 1.807 1.00 64.50 477 GLY A C 1
ATOM 3754 O O . GLY A 1 477 ? -35.320 -6.865 0.672 1.00 64.50 477 GLY A O 1
ATOM 3755 N N . VAL A 1 478 ? -36.861 -7.682 2.072 1.00 71.25 478 VAL A N 1
ATOM 3756 C CA . VAL A 1 478 ? -37.974 -7.664 1.104 1.00 71.25 478 VAL A CA 1
ATOM 3757 C C . VAL A 1 478 ? -38.494 -6.239 0.924 1.00 71.25 478 VAL A C 1
ATOM 3759 O O . VAL A 1 478 ? -38.685 -5.805 -0.211 1.00 71.25 478 VAL A O 1
ATOM 3762 N N . ILE A 1 479 ? -38.655 -5.494 2.018 1.00 72.81 479 ILE A N 1
ATOM 3763 C CA . ILE A 1 479 ? -39.135 -4.107 1.996 1.00 72.81 479 ILE A CA 1
ATOM 3764 C C . ILE A 1 479 ? -38.138 -3.206 1.266 1.00 72.81 479 ILE A C 1
ATOM 3766 O O . ILE A 1 479 ? -38.537 -2.495 0.348 1.00 72.81 479 ILE A O 1
ATOM 3770 N N . SER A 1 480 ? -36.835 -3.305 1.556 1.00 68.88 480 SER A N 1
ATOM 3771 C CA . SER A 1 480 ? -35.803 -2.548 0.831 1.00 68.88 480 SER A CA 1
ATOM 3772 C C . SER A 1 480 ? -35.836 -2.812 -0.676 1.00 68.88 480 SER A C 1
ATOM 3774 O O . SER A 1 480 ? -35.673 -1.888 -1.468 1.00 68.88 480 SER A O 1
ATOM 3776 N N . LYS A 1 481 ? -36.098 -4.058 -1.098 1.00 78.31 481 LYS A N 1
ATOM 3777 C CA . LYS A 1 481 ? -36.244 -4.396 -2.524 1.00 78.31 481 LYS A CA 1
ATOM 3778 C C . LYS A 1 481 ? -37.517 -3.816 -3.136 1.00 78.31 481 LYS A C 1
ATOM 3780 O O . LYS A 1 481 ? -37.463 -3.368 -4.277 1.00 78.31 481 LYS A O 1
ATOM 3785 N N . LYS A 1 482 ? -38.639 -3.804 -2.406 1.00 82.50 482 LYS A N 1
ATOM 3786 C CA . LYS A 1 482 ? -39.890 -3.168 -2.857 1.00 82.50 482 LYS A CA 1
ATOM 3787 C C . LYS A 1 482 ? -39.726 -1.656 -3.012 1.00 82.50 482 LYS A C 1
ATOM 3789 O O . LYS A 1 482 ? -40.154 -1.113 -4.022 1.00 82.50 482 LYS A O 1
ATOM 3794 N N . VAL A 1 483 ? -39.049 -1.003 -2.069 1.00 83.06 483 VAL A N 1
ATOM 3795 C CA . VAL A 1 483 ? -38.740 0.434 -2.141 1.00 83.06 483 VAL A CA 1
ATOM 3796 C C . VAL A 1 483 ? -37.787 0.735 -3.301 1.00 83.06 483 VAL A C 1
ATOM 3798 O O . VAL A 1 483 ? -38.029 1.668 -4.058 1.00 83.06 483 VAL A O 1
ATOM 3801 N N . LEU A 1 484 ? -36.747 -0.083 -3.510 1.00 85.69 484 LEU A N 1
ATOM 3802 C CA . LEU A 1 484 ? -35.863 0.058 -4.673 1.00 85.69 484 LEU A CA 1
ATOM 3803 C C . LEU A 1 484 ? -36.630 -0.109 -5.993 1.00 85.69 484 LEU A C 1
ATOM 3805 O O . LEU A 1 484 ? -36.435 0.680 -6.915 1.00 85.69 484 LEU A O 1
ATOM 3809 N N . LEU A 1 485 ? -37.511 -1.111 -6.082 1.00 89.56 485 LEU A N 1
ATOM 3810 C CA . LEU A 1 485 ? -38.372 -1.312 -7.246 1.00 89.56 485 LEU A CA 1
ATOM 3811 C C . LEU A 1 485 ? -39.268 -0.093 -7.487 1.00 89.56 485 LEU A C 1
ATOM 3813 O O . LEU A 1 485 ? -39.341 0.368 -8.618 1.00 89.56 485 LEU A O 1
ATOM 3817 N N . ALA A 1 486 ? -39.906 0.441 -6.445 1.00 90.06 486 ALA A N 1
ATOM 3818 C CA . ALA A 1 486 ? -40.733 1.640 -6.534 1.00 90.06 486 ALA A CA 1
ATOM 3819 C C . ALA A 1 486 ? -39.937 2.859 -7.018 1.00 90.06 486 ALA A C 1
ATOM 3821 O O . ALA A 1 486 ? -40.343 3.517 -7.972 1.00 90.06 486 ALA A O 1
ATOM 3822 N N . TYR A 1 487 ? -38.760 3.106 -6.439 1.00 90.44 487 TYR A N 1
ATOM 3823 C CA . TYR A 1 487 ? -37.873 4.192 -6.855 1.00 90.44 487 TYR A CA 1
ATOM 3824 C C . TYR A 1 487 ? -37.485 4.085 -8.337 1.00 90.44 487 TYR A C 1
ATOM 3826 O O . TYR A 1 487 ? -37.607 5.050 -9.096 1.00 90.44 487 TYR A O 1
ATOM 3834 N N . LEU A 1 488 ? -37.048 2.896 -8.768 1.00 91.25 488 LEU A N 1
ATOM 3835 C CA . LEU A 1 488 ? -36.709 2.642 -10.167 1.00 91.25 488 LEU A CA 1
ATOM 3836 C C . LEU A 1 488 ? -37.937 2.766 -11.069 1.00 91.25 488 LEU A C 1
ATOM 3838 O O . LEU A 1 488 ? -37.823 3.290 -12.174 1.00 91.25 488 LEU A O 1
ATOM 3842 N N . ALA A 1 489 ? -39.107 2.340 -10.593 1.00 93.50 489 ALA A N 1
ATOM 3843 C CA . ALA A 1 489 ? -40.340 2.437 -11.349 1.00 93.50 489 ALA A CA 1
ATOM 3844 C C . ALA A 1 489 ? -40.764 3.889 -11.585 1.00 93.50 489 ALA A C 1
ATOM 3846 O O . ALA A 1 489 ? -41.159 4.246 -12.692 1.00 93.50 489 ALA A O 1
ATOM 3847 N N . VAL A 1 490 ? -40.617 4.756 -10.584 1.00 90.25 490 VAL A N 1
ATOM 3848 C CA . VAL A 1 490 ? -40.858 6.194 -10.743 1.00 90.25 490 VAL A CA 1
ATOM 3849 C C . VAL A 1 490 ? -39.898 6.788 -11.776 1.00 90.25 490 VAL A C 1
ATOM 3851 O O . VAL A 1 490 ? -40.341 7.471 -12.698 1.00 90.25 490 VAL A O 1
ATOM 3854 N N . LYS A 1 491 ? -38.597 6.482 -11.685 1.00 93.00 491 LYS A N 1
ATOM 3855 C CA . LYS A 1 491 ? -37.588 6.994 -12.630 1.00 93.00 491 LYS A CA 1
ATOM 3856 C C . LYS A 1 491 ? -37.815 6.518 -14.061 1.00 93.00 491 LYS A C 1
ATOM 3858 O O . LYS A 1 491 ? -37.643 7.281 -15.009 1.00 93.00 491 LYS A O 1
ATOM 3863 N N . GLU A 1 492 ? -38.213 5.266 -14.224 1.00 94.38 492 GLU A N 1
ATOM 3864 C CA . GLU A 1 492 ? -38.476 4.688 -15.535 1.00 94.38 492 GLU A CA 1
ATOM 3865 C C . GLU A 1 492 ? -39.801 5.194 -16.125 1.00 94.38 492 GLU A C 1
ATOM 3867 O O . GLU A 1 492 ? -39.860 5.495 -17.316 1.00 94.38 492 GLU A O 1
ATOM 3872 N N . ALA A 1 493 ? -40.838 5.391 -15.306 1.00 92.19 493 ALA A N 1
ATOM 3873 C CA . ALA A 1 493 ? -42.069 6.051 -15.738 1.00 92.19 493 ALA A CA 1
ATOM 3874 C C . ALA A 1 493 ? -41.799 7.492 -16.213 1.00 92.19 493 ALA A C 1
ATOM 3876 O O . ALA A 1 493 ? -42.290 7.881 -17.273 1.00 92.19 493 ALA A O 1
ATOM 3877 N N . GLU A 1 494 ? -40.959 8.250 -15.495 1.00 90.88 494 GLU A N 1
ATOM 3878 C CA . GLU A 1 494 ? -40.483 9.578 -15.916 1.00 90.88 494 GLU A CA 1
ATOM 3879 C C . GLU A 1 494 ? -39.759 9.510 -17.271 1.00 90.88 494 GLU A C 1
ATOM 3881 O O . GLU A 1 494 ? -40.075 10.276 -18.184 1.00 90.88 494 GLU A O 1
ATOM 3886 N N . ARG A 1 495 ? -38.832 8.557 -17.439 1.00 94.38 495 ARG A N 1
ATOM 3887 C CA . ARG A 1 495 ? -38.069 8.367 -18.685 1.00 94.38 495 ARG A CA 1
ATOM 3888 C C . ARG A 1 495 ? -38.960 8.014 -19.880 1.00 94.38 495 ARG A C 1
ATOM 3890 O O . ARG A 1 495 ? -38.697 8.465 -20.993 1.00 94.38 495 ARG A O 1
ATOM 3897 N N . LEU A 1 496 ? -39.992 7.202 -19.660 1.00 92.38 496 LEU A N 1
ATOM 3898 C CA . LEU A 1 496 ? -40.945 6.763 -20.684 1.00 92.38 496 LEU A CA 1
ATOM 3899 C C . LEU A 1 496 ? -42.057 7.790 -20.959 1.00 92.38 496 LEU A C 1
ATOM 3901 O O . LEU A 1 496 ? -42.879 7.569 -21.848 1.00 92.38 496 LEU A O 1
ATOM 3905 N N . GLY A 1 497 ? -42.109 8.899 -20.212 1.00 91.44 497 GLY A N 1
ATOM 3906 C CA . GLY A 1 497 ? -43.181 9.893 -20.320 1.00 91.44 497 GLY A CA 1
ATOM 3907 C C . GLY A 1 497 ? -44.541 9.389 -19.819 1.00 91.44 497 GLY A C 1
ATOM 3908 O O . GLY A 1 497 ? -45.585 9.906 -20.220 1.00 91.44 497 GLY A O 1
ATOM 3909 N N . LEU A 1 498 ? -44.551 8.372 -18.953 1.00 90.44 498 LEU A N 1
ATOM 3910 C CA . LEU A 1 498 ? -45.754 7.821 -18.335 1.00 90.44 498 LEU A CA 1
ATOM 3911 C C . LEU A 1 498 ? -46.153 8.688 -17.134 1.00 90.44 498 LEU A C 1
ATOM 3913 O O . LEU A 1 498 ? -45.816 8.399 -15.989 1.00 90.44 498 LEU A O 1
ATOM 3917 N N . ASN A 1 499 ? -46.883 9.770 -17.403 1.00 87.88 499 ASN A N 1
ATOM 3918 C CA . ASN A 1 499 ? -47.351 10.688 -16.362 1.00 87.88 499 ASN A CA 1
ATOM 3919 C C . ASN A 1 499 ? -48.282 9.981 -15.368 1.00 87.88 499 ASN A C 1
ATOM 3921 O O . ASN A 1 499 ? -49.234 9.323 -15.782 1.00 87.88 499 ASN A O 1
ATOM 3925 N N . ILE A 1 500 ? -48.040 10.149 -14.067 1.00 91.19 500 ILE A N 1
ATOM 3926 C CA . ILE A 1 500 ? -48.917 9.674 -12.986 1.00 91.19 500 ILE A CA 1
ATOM 3927 C C . ILE A 1 500 ? -49.766 10.855 -12.526 1.00 91.19 500 ILE A C 1
ATOM 3929 O O . ILE A 1 500 ? -49.228 11.842 -12.028 1.00 91.19 500 ILE A O 1
ATOM 3933 N N . SER A 1 501 ? -51.076 10.772 -12.740 1.00 92.50 501 SER A N 1
ATOM 3934 C CA . SER A 1 501 ? -52.019 11.832 -12.380 1.00 92.50 501 SER A CA 1
ATOM 3935 C C . SER A 1 501 ? -52.545 11.679 -10.953 1.00 92.50 501 SER A C 1
ATOM 3937 O O . SER A 1 501 ? -52.636 10.569 -10.429 1.00 92.50 501 SER A O 1
ATOM 3939 N N . ASP A 1 502 ? -52.977 12.787 -10.349 1.00 90.81 502 ASP A N 1
ATOM 3940 C CA . ASP A 1 502 ? -53.589 12.781 -9.013 1.00 90.81 502 ASP A CA 1
ATOM 3941 C C . ASP A 1 502 ? -54.845 11.898 -8.950 1.00 90.81 502 ASP A C 1
ATOM 3943 O O . ASP A 1 502 ? -55.112 11.270 -7.931 1.00 90.81 502 ASP A O 1
ATOM 3947 N N . ALA A 1 503 ? -55.586 11.781 -10.058 1.00 93.06 503 ALA A N 1
ATOM 3948 C CA . ALA A 1 503 ? -56.738 10.887 -10.159 1.00 93.06 503 ALA A CA 1
ATOM 3949 C C . ALA A 1 503 ? -56.343 9.404 -10.045 1.00 93.06 503 ALA A C 1
ATOM 3951 O O . ALA A 1 503 ? -57.081 8.609 -9.470 1.00 93.06 503 ALA A O 1
ATOM 3952 N N . GLU A 1 504 ? -55.175 9.025 -10.563 1.00 92.31 504 GLU A N 1
ATOM 3953 C CA . GLU A 1 504 ? -54.668 7.652 -10.476 1.00 92.31 504 GLU A CA 1
ATOM 3954 C C . GLU A 1 504 ? -54.105 7.348 -9.088 1.00 92.31 504 GLU A C 1
ATOM 3956 O O . GLU A 1 504 ? -54.330 6.259 -8.569 1.00 92.31 504 GLU A O 1
ATOM 3961 N N . ILE A 1 505 ? -53.455 8.329 -8.453 1.00 93.19 505 ILE A N 1
ATOM 3962 C CA . ILE A 1 505 ? -53.033 8.233 -7.048 1.00 93.19 505 ILE A CA 1
ATOM 3963 C C . ILE A 1 505 ? -54.264 8.089 -6.143 1.00 93.19 505 ILE A C 1
ATOM 3965 O O . ILE A 1 505 ? -54.268 7.265 -5.229 1.00 93.19 505 ILE A O 1
ATOM 3969 N N . GLN A 1 506 ? -55.332 8.843 -6.420 1.00 90.88 506 GLN A N 1
ATOM 3970 C CA . GLN A 1 506 ? -56.594 8.728 -5.693 1.00 90.88 506 GLN A CA 1
ATOM 3971 C C . GLN A 1 506 ? -57.242 7.355 -5.904 1.00 90.88 506 GLN A C 1
ATOM 3973 O O . GLN A 1 506 ? -57.630 6.726 -4.926 1.00 90.88 506 GLN A O 1
ATOM 3978 N N . ALA A 1 507 ? -57.288 6.841 -7.137 1.00 91.69 507 ALA A N 1
ATOM 3979 C CA . ALA A 1 507 ? -57.812 5.503 -7.415 1.00 91.69 507 ALA A CA 1
ATOM 3980 C C . ALA A 1 507 ? -56.996 4.394 -6.720 1.00 91.69 507 ALA A C 1
ATOM 3982 O O . ALA A 1 507 ? -57.570 3.437 -6.202 1.00 91.69 507 ALA A O 1
ATOM 3983 N N . MET A 1 508 ? -55.667 4.541 -6.660 1.00 93.94 508 MET A N 1
ATOM 3984 C CA . MET A 1 508 ? -54.786 3.646 -5.903 1.00 93.94 508 MET A CA 1
ATOM 3985 C C . MET A 1 508 ? -55.100 3.680 -4.408 1.00 93.94 508 MET A C 1
ATOM 3987 O O . MET A 1 508 ? -55.254 2.637 -3.776 1.00 93.94 508 MET A O 1
ATOM 3991 N N . SER A 1 509 ? -55.247 4.887 -3.859 1.00 92.31 509 SER A N 1
ATOM 3992 C CA . SER A 1 509 ? -55.634 5.101 -2.467 1.00 92.31 509 SER A CA 1
ATOM 3993 C C . SER A 1 509 ? -57.001 4.492 -2.160 1.00 92.31 509 SER A C 1
ATOM 3995 O O . SER A 1 509 ? -57.155 3.838 -1.134 1.00 92.31 509 SER A O 1
ATOM 3997 N N . ASP A 1 510 ? -57.986 4.644 -3.044 1.00 90.81 510 ASP A N 1
ATOM 3998 C CA . ASP A 1 510 ? -59.324 4.083 -2.851 1.00 90.81 510 ASP A CA 1
ATOM 3999 C C . ASP A 1 510 ? -59.304 2.550 -2.880 1.00 90.81 510 ASP A C 1
ATOM 4001 O O . ASP A 1 510 ? -59.890 1.923 -1.999 1.00 90.81 510 ASP A O 1
ATOM 4005 N N . SER A 1 511 ? -58.551 1.942 -3.805 1.00 89.19 511 SER A N 1
ATOM 4006 C CA . SER A 1 511 ? -58.356 0.486 -3.846 1.00 89.19 511 SER A CA 1
ATOM 4007 C C . SER A 1 511 ? -57.651 -0.039 -2.593 1.00 89.19 511 SER A C 1
ATOM 4009 O O . SER A 1 511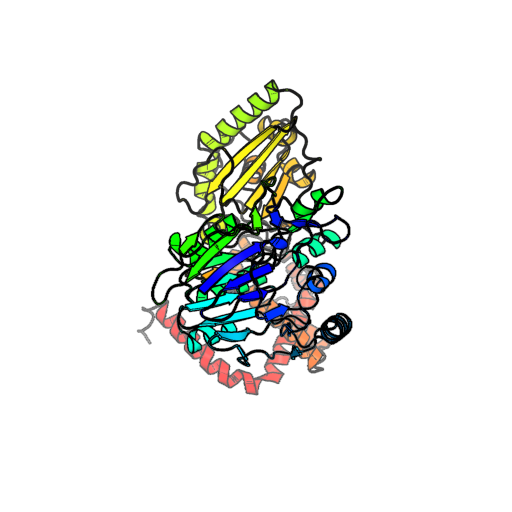 ? -58.042 -1.078 -2.059 1.00 89.19 511 SER A O 1
ATOM 4011 N N . PHE A 1 512 ? -56.623 0.666 -2.111 1.00 90.31 512 PHE A N 1
ATOM 4012 C CA . PHE A 1 512 ? -55.937 0.325 -0.867 1.00 90.31 512 PHE A CA 1
ATOM 4013 C C . PHE A 1 512 ? -56.912 0.408 0.314 1.00 90.31 512 PHE A C 1
ATOM 4015 O O . PHE A 1 512 ? -57.067 -0.539 1.084 1.00 90.31 512 PHE A O 1
ATOM 4022 N N . ARG A 1 513 ? -57.638 1.520 0.432 1.00 91.12 513 ARG A N 1
ATOM 4023 C CA . ARG A 1 513 ? -58.610 1.740 1.507 1.00 91.12 513 ARG A CA 1
ATOM 4024 C C . ARG A 1 513 ? -59.723 0.695 1.498 1.00 91.12 513 ARG A C 1
ATOM 4026 O O . ARG A 1 513 ? -60.096 0.226 2.569 1.00 91.12 513 ARG A O 1
ATOM 4033 N N . GLU A 1 514 ? -60.214 0.281 0.333 1.00 88.44 514 GLU A N 1
ATOM 4034 C CA . GLU A 1 514 ? -61.198 -0.800 0.210 1.00 88.44 514 GLU A CA 1
ATOM 4035 C C . GLU A 1 514 ? -60.633 -2.139 0.706 1.00 88.44 514 GLU A C 1
ATOM 4037 O O . GLU A 1 514 ? -61.253 -2.793 1.545 1.00 88.44 514 GLU A O 1
ATOM 4042 N N . GLN A 1 515 ? -59.421 -2.505 0.275 1.00 85.75 515 GLN A N 1
ATOM 4043 C CA . GLN A 1 515 ? -58.757 -3.749 0.680 1.00 85.75 515 GLN A CA 1
ATOM 4044 C C . GLN A 1 515 ? -58.544 -3.846 2.200 1.00 85.75 515 GLN A C 1
ATOM 4046 O O . GLN A 1 515 ? -58.596 -4.940 2.766 1.00 85.75 515 GLN A O 1
ATOM 4051 N N . PHE A 1 516 ? -58.329 -2.709 2.866 1.00 84.31 516 PHE A N 1
ATOM 4052 C CA . PHE A 1 516 ? -58.090 -2.628 4.308 1.00 84.31 516 PHE A CA 1
ATOM 4053 C C . PHE A 1 516 ? -59.308 -2.145 5.119 1.00 84.31 516 PHE A C 1
ATOM 4055 O O . PHE A 1 516 ? -59.169 -1.838 6.302 1.00 84.31 516 PHE A O 1
ATOM 4062 N N . ASN A 1 517 ? -60.509 -2.118 4.524 1.00 87.38 517 ASN A N 1
ATOM 4063 C CA . ASN A 1 517 ? -61.764 -1.694 5.167 1.00 87.38 517 ASN A CA 1
ATOM 4064 C C . ASN A 1 517 ? -61.739 -0.266 5.770 1.00 87.38 517 ASN A C 1
ATOM 4066 O O . ASN A 1 517 ? -62.413 0.013 6.762 1.00 87.38 517 ASN A O 1
ATOM 4070 N N . LEU A 1 518 ? -61.010 0.669 5.157 1.00 89.75 518 LEU A N 1
ATOM 4071 C CA . LEU A 1 518 ? -60.919 2.087 5.541 1.00 89.75 518 LEU A CA 1
ATOM 4072 C C . LEU A 1 518 ? -61.989 2.932 4.818 1.00 89.75 518 LEU A C 1
ATOM 4074 O O . LEU A 1 518 ? -61.693 3.833 4.029 1.00 89.75 518 LEU A O 1
ATOM 4078 N N . GLN A 1 519 ? -63.258 2.603 5.068 1.00 81.50 519 GLN A N 1
ATOM 4079 C CA . GLN A 1 519 ? -64.399 3.011 4.232 1.00 81.50 519 GLN A CA 1
ATOM 4080 C C . GLN A 1 519 ? -64.770 4.505 4.307 1.00 81.50 519 GLN A C 1
ATOM 4082 O O . GLN A 1 519 ? -65.432 5.012 3.403 1.00 81.50 519 GLN A O 1
ATOM 4087 N N . ASP A 1 520 ? -64.308 5.239 5.322 1.00 86.19 520 ASP A N 1
ATOM 4088 C CA . ASP A 1 520 ? -64.528 6.683 5.453 1.00 86.19 520 ASP A CA 1
ATOM 4089 C C . ASP A 1 520 ? -63.237 7.449 5.808 1.00 86.19 520 ASP A C 1
ATOM 4091 O O . ASP A 1 520 ? -62.170 6.867 6.054 1.00 86.19 520 ASP A O 1
ATOM 4095 N N . SER A 1 521 ? -63.312 8.783 5.762 1.00 83.06 521 SER A N 1
ATOM 4096 C CA . SER A 1 521 ? -62.168 9.660 6.030 1.00 83.06 521 SER A CA 1
ATOM 4097 C C . SER A 1 521 ? -61.700 9.571 7.482 1.00 83.06 521 SER A C 1
ATOM 4099 O O . SER A 1 521 ? -60.501 9.627 7.736 1.00 83.06 521 SER A O 1
ATOM 4101 N N . GLN A 1 522 ? -62.618 9.360 8.428 1.00 86.75 522 GLN A N 1
ATOM 4102 C CA . GLN A 1 522 ? -62.301 9.278 9.850 1.00 86.75 522 GLN A CA 1
ATOM 4103 C C . GLN A 1 522 ? -61.519 7.996 10.172 1.00 86.75 522 GLN A C 1
ATOM 4105 O O . GLN A 1 522 ? -60.524 8.052 10.895 1.00 86.75 522 GLN A O 1
ATOM 4110 N N . ALA A 1 523 ? -61.916 6.858 9.602 1.00 87.25 523 ALA A N 1
ATOM 4111 C CA . ALA A 1 523 ? -61.206 5.588 9.714 1.00 87.25 523 ALA A CA 1
ATOM 4112 C C . ALA A 1 523 ? -59.805 5.671 9.090 1.00 87.25 523 ALA A C 1
ATOM 4114 O O . ALA A 1 523 ? -58.833 5.186 9.669 1.00 87.25 523 ALA A O 1
ATOM 4115 N N . THR A 1 524 ? -59.686 6.344 7.942 1.00 87.25 524 THR A N 1
ATOM 4116 C CA . THR A 1 524 ? -58.400 6.537 7.254 1.00 87.25 524 THR A CA 1
ATOM 4117 C C . THR A 1 524 ? -57.458 7.428 8.072 1.00 87.25 524 THR A C 1
ATOM 4119 O O . THR A 1 524 ? -56.298 7.077 8.273 1.00 87.25 524 THR A O 1
ATOM 4122 N N . GLU A 1 525 ? -57.949 8.546 8.615 1.00 87.25 525 GLU A N 1
ATOM 4123 C CA . GLU A 1 525 ? -57.163 9.445 9.474 1.00 87.25 525 GLU A CA 1
ATOM 4124 C C . GLU A 1 525 ? -56.706 8.767 10.772 1.00 87.25 525 GLU A C 1
ATOM 4126 O O . GLU A 1 525 ? -55.560 8.936 11.197 1.00 87.25 525 GLU A O 1
ATOM 4131 N N . GLN A 1 526 ? -57.579 7.975 11.401 1.00 86.75 526 GLN A N 1
ATOM 4132 C CA . GLN A 1 526 ? -57.232 7.214 12.603 1.00 86.75 526 GLN A CA 1
ATOM 4133 C C . GLN A 1 526 ? -56.164 6.159 12.316 1.00 86.75 526 GLN A C 1
ATOM 4135 O O . GLN A 1 526 ? -55.226 6.020 13.103 1.00 86.75 526 GLN A O 1
ATOM 4140 N N . TRP A 1 527 ? -56.274 5.460 11.185 1.00 91.50 527 TRP A N 1
ATOM 4141 C CA . TRP A 1 527 ? -55.289 4.473 10.757 1.00 91.50 527 TRP A CA 1
ATOM 4142 C C . TRP A 1 527 ? -53.926 5.113 10.468 1.00 91.50 527 TRP A C 1
ATOM 4144 O O . TRP A 1 527 ? -52.919 4.655 11.003 1.00 91.50 527 TRP A O 1
ATOM 4154 N N . LEU A 1 528 ? -53.888 6.224 9.723 1.00 87.69 528 LEU A N 1
ATOM 4155 C CA . LEU A 1 528 ? -52.651 6.966 9.446 1.00 87.69 528 LEU A CA 1
ATOM 4156 C C . LEU A 1 528 ? -51.967 7.433 10.732 1.00 87.69 528 LEU A C 1
ATOM 4158 O O . LEU A 1 528 ? -50.759 7.266 10.899 1.00 87.69 528 LEU A O 1
ATOM 4162 N N . LYS A 1 529 ? -52.753 7.959 11.678 1.00 83.50 529 LYS A N 1
ATOM 4163 C CA . LYS A 1 529 ? -52.246 8.395 12.980 1.00 83.50 529 LYS A CA 1
ATOM 4164 C C . LYS A 1 529 ? -51.683 7.232 13.797 1.00 83.50 529 LYS A C 1
ATOM 4166 O O . LYS A 1 529 ? -50.641 7.398 14.424 1.00 83.50 529 LYS A O 1
ATOM 4171 N N . ALA A 1 530 ? -52.353 6.079 13.794 1.00 79.19 530 ALA A N 1
ATOM 4172 C CA . ALA A 1 530 ? -51.873 4.876 14.471 1.00 79.19 530 ALA A CA 1
ATOM 4173 C C . ALA A 1 530 ? -50.589 4.323 13.829 1.00 79.19 530 ALA A C 1
ATOM 4175 O O . ALA A 1 530 ? -49.710 3.856 14.543 1.00 79.19 530 ALA A O 1
ATOM 4176 N N . ALA A 1 531 ? -50.462 4.438 12.505 1.00 77.19 531 ALA A N 1
ATOM 4177 C CA . ALA A 1 531 ? -49.286 4.026 11.740 1.00 77.19 531 ALA A CA 1
ATOM 4178 C C . ALA A 1 531 ? -48.128 5.046 11.769 1.00 77.19 531 ALA A C 1
ATOM 4180 O O . ALA A 1 531 ? -47.081 4.795 11.180 1.00 77.19 531 ALA A O 1
ATOM 4181 N N . GLY A 1 532 ? -48.303 6.213 12.402 1.00 83.06 532 GLY A N 1
ATOM 4182 C CA . GLY A 1 532 ? -47.289 7.274 12.416 1.00 83.06 532 GLY A CA 1
ATOM 4183 C C . GLY A 1 532 ? -47.039 7.933 11.050 1.00 83.06 532 GLY A C 1
ATOM 4184 O O . GLY A 1 532 ? -45.994 8.551 10.856 1.00 83.06 532 GLY A O 1
ATOM 4185 N N . LEU A 1 533 ? -47.978 7.819 10.105 1.00 83.12 533 LEU A N 1
ATOM 4186 C CA . LEU A 1 533 ? -47.857 8.350 8.745 1.00 83.12 533 LEU A CA 1
ATOM 4187 C C . LEU A 1 533 ? -48.595 9.683 8.588 1.00 83.12 533 LEU A C 1
ATOM 4189 O O . LEU A 1 533 ? -49.744 9.837 9.003 1.00 83.12 533 LEU A O 1
ATOM 4193 N N . SER A 1 534 ? -47.953 10.648 7.925 1.00 89.44 534 SER A N 1
ATOM 4194 C CA . SER A 1 534 ? -48.641 11.844 7.432 1.00 89.44 534 SER A CA 1
ATOM 4195 C C . SER A 1 534 ? -49.433 11.524 6.159 1.00 89.44 534 SER A C 1
ATOM 4197 O O . SER A 1 534 ? -49.104 10.592 5.422 1.00 89.44 534 SER A O 1
ATOM 4199 N N . LEU A 1 535 ? -50.460 12.328 5.862 1.00 85.50 535 LEU A N 1
ATOM 4200 C CA . LEU A 1 535 ? -51.226 12.199 4.616 1.00 85.50 535 LEU A CA 1
ATOM 4201 C C . LEU A 1 535 ? -50.334 12.369 3.373 1.00 85.50 535 LEU A C 1
ATOM 4203 O O . LEU A 1 535 ? -50.533 11.689 2.368 1.00 85.50 535 LEU A O 1
ATOM 4207 N N . GLU A 1 536 ? -49.331 13.246 3.457 1.00 87.31 536 GLU A N 1
ATOM 4208 C CA . GLU A 1 536 ? -48.337 13.462 2.403 1.00 87.31 536 GLU A CA 1
ATOM 4209 C C . GLU A 1 536 ? -47.471 12.216 2.182 1.00 87.31 536 GLU A C 1
ATOM 4211 O O . GLU A 1 536 ? -47.345 11.752 1.050 1.00 87.31 536 GLU A O 1
ATOM 4216 N N . ALA A 1 537 ? -46.945 11.620 3.258 1.00 83.00 537 ALA A N 1
ATOM 4217 C CA . ALA A 1 537 ? -46.132 10.408 3.178 1.00 83.00 537 ALA A CA 1
ATOM 4218 C C . ALA A 1 537 ? -46.937 9.223 2.626 1.00 83.00 537 ALA A C 1
ATOM 4220 O O . ALA A 1 537 ? -46.466 8.503 1.750 1.00 83.00 537 ALA A O 1
ATOM 4221 N N . TYR A 1 538 ? -48.181 9.058 3.077 1.00 91.12 538 TYR A N 1
ATOM 4222 C CA . TYR A 1 538 ? -49.095 8.059 2.526 1.00 91.12 538 TYR A CA 1
ATOM 4223 C C . TYR A 1 538 ? -49.373 8.284 1.033 1.00 91.12 538 TYR A C 1
ATOM 4225 O O . TYR A 1 538 ? -49.301 7.344 0.243 1.00 91.12 538 TYR A O 1
ATOM 4233 N N . SER A 1 539 ? -49.626 9.529 0.620 1.00 90.31 539 SER A N 1
ATOM 4234 C CA . SER A 1 539 ? -49.873 9.856 -0.792 1.00 90.31 539 SER A CA 1
ATOM 4235 C C . SER A 1 539 ? -48.647 9.584 -1.668 1.00 90.31 539 SER A C 1
ATOM 4237 O O . SER A 1 539 ? -48.795 9.122 -2.799 1.00 90.31 539 SER A O 1
ATOM 4239 N N . ALA A 1 540 ? -47.436 9.801 -1.145 1.00 90.44 540 ALA A N 1
ATOM 4240 C CA . ALA A 1 540 ? -46.200 9.433 -1.830 1.00 90.44 540 ALA A CA 1
ATOM 4241 C C . ALA A 1 540 ? -46.096 7.912 -2.045 1.00 90.44 540 ALA A C 1
ATOM 4243 O O . ALA A 1 540 ? -45.796 7.474 -3.152 1.00 90.44 540 ALA A O 1
ATOM 4244 N N . VAL A 1 541 ? -46.455 7.097 -1.047 1.00 91.69 541 VAL A N 1
ATOM 4245 C CA . VAL A 1 541 ? -46.491 5.630 -1.196 1.00 91.69 541 VAL A CA 1
ATOM 4246 C C . VAL A 1 541 ? -47.551 5.188 -2.215 1.00 91.69 541 VAL A C 1
ATOM 4248 O O . VAL A 1 541 ? -47.302 4.297 -3.026 1.00 91.69 541 VAL A O 1
ATOM 4251 N N . MET A 1 542 ? -48.725 5.828 -2.242 1.00 95.19 542 MET A N 1
ATOM 4252 C CA . MET A 1 542 ? -49.742 5.536 -3.265 1.00 95.19 542 MET A CA 1
ATOM 4253 C C . MET A 1 542 ? -49.248 5.885 -4.675 1.00 95.19 542 MET A C 1
ATOM 4255 O O . MET A 1 542 ? -49.521 5.157 -5.633 1.00 95.19 542 MET A O 1
ATOM 4259 N N . ARG A 1 543 ? -48.473 6.965 -4.817 1.00 93.44 543 ARG A N 1
ATOM 4260 C CA . ARG A 1 543 ? -47.808 7.317 -6.078 1.00 93.44 543 ARG A CA 1
ATOM 4261 C C . ARG A 1 543 ? -46.794 6.256 -6.498 1.00 93.44 543 ARG A C 1
ATOM 4263 O O . ARG A 1 543 ? -46.797 5.863 -7.664 1.00 93.44 543 ARG A O 1
ATOM 4270 N N . ASP A 1 544 ? -45.991 5.760 -5.566 1.00 94.12 544 ASP A N 1
ATOM 4271 C CA . ASP A 1 544 ? -45.022 4.689 -5.804 1.00 94.12 544 ASP A CA 1
ATOM 4272 C C . ASP A 1 544 ? -45.703 3.402 -6.296 1.00 94.12 544 ASP A C 1
ATOM 4274 O O . ASP A 1 544 ? -45.309 2.833 -7.317 1.00 94.12 544 ASP A O 1
ATOM 4278 N N . PHE A 1 545 ? -46.783 2.971 -5.636 1.00 93.75 545 PHE A N 1
ATOM 4279 C CA . PHE A 1 545 ? -47.571 1.810 -6.071 1.00 93.75 545 PHE A CA 1
ATOM 4280 C C . PHE A 1 545 ? -48.179 2.012 -7.460 1.00 93.75 545 PHE A C 1
ATOM 4282 O O . PHE A 1 545 ? -48.148 1.105 -8.296 1.00 93.75 545 PHE A O 1
ATOM 4289 N N . THR A 1 546 ? -48.668 3.221 -7.740 1.00 94.12 546 THR A N 1
ATOM 4290 C CA . THR A 1 546 ? -49.200 3.581 -9.059 1.00 94.12 546 THR A CA 1
ATOM 4291 C C . THR A 1 546 ? -48.120 3.499 -10.141 1.00 94.12 546 THR A C 1
ATOM 4293 O O . THR A 1 546 ? -48.382 2.984 -11.228 1.00 94.12 546 THR A O 1
ATOM 4296 N N . ALA A 1 547 ? -46.894 3.950 -9.850 1.00 93.62 547 ALA A N 1
ATOM 4297 C CA . ALA A 1 547 ? -45.764 3.874 -10.777 1.00 93.62 547 ALA A CA 1
ATOM 4298 C C . ALA A 1 547 ? -45.405 2.424 -11.128 1.00 93.62 547 ALA A C 1
ATOM 4300 O O . ALA A 1 547 ? -45.258 2.087 -12.305 1.00 93.62 547 ALA A O 1
ATOM 4301 N N . VAL A 1 548 ? -45.312 1.558 -10.113 1.00 94.25 548 VAL A N 1
ATOM 4302 C CA . VAL A 1 548 ? -45.003 0.133 -10.296 1.00 94.25 548 VAL A CA 1
ATOM 4303 C C . VAL A 1 548 ? -46.060 -0.542 -11.165 1.00 94.25 548 VAL A C 1
ATOM 4305 O O . VAL A 1 548 ? -45.709 -1.200 -12.142 1.00 94.25 548 VAL A O 1
ATOM 4308 N N . LEU A 1 549 ? -47.346 -0.326 -10.875 1.00 92.12 549 LEU A N 1
ATOM 4309 C CA . LEU A 1 549 ? -48.437 -0.934 -11.641 1.00 92.12 549 LEU A CA 1
ATOM 4310 C C . LEU A 1 549 ? -48.491 -0.441 -13.088 1.00 92.12 549 LEU A C 1
ATOM 4312 O O . LEU A 1 549 ? -48.714 -1.237 -14.001 1.00 92.12 549 LEU A O 1
ATOM 4316 N N . LYS A 1 550 ? -48.235 0.849 -13.331 1.00 92.50 550 LYS A N 1
ATOM 4317 C CA . LYS A 1 550 ? -48.150 1.375 -14.700 1.00 92.50 550 LYS A CA 1
ATOM 4318 C C . LYS A 1 550 ? -47.023 0.737 -15.498 1.00 92.50 550 LYS A C 1
ATOM 4320 O O . LYS A 1 550 ? -47.213 0.420 -16.671 1.00 92.50 550 LYS A O 1
ATOM 4325 N 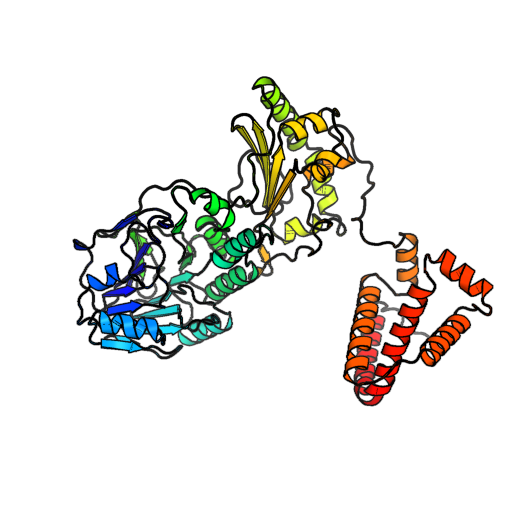N . LEU A 1 551 ? -45.858 0.547 -14.886 1.00 93.12 551 LEU A N 1
ATOM 4326 C CA . LEU A 1 551 ? -44.751 -0.120 -15.563 1.00 93.12 551 LEU A CA 1
ATOM 4327 C C . LEU A 1 551 ? -44.998 -1.604 -15.770 1.00 93.12 551 LEU A C 1
ATOM 4329 O O . LEU A 1 551 ? -44.647 -2.122 -16.826 1.00 93.12 551 LEU A O 1
ATOM 4333 N N . GLU A 1 552 ? -45.618 -2.282 -14.811 1.00 90.81 552 GLU A N 1
ATOM 4334 C CA . GLU A 1 552 ? -46.009 -3.679 -14.974 1.00 90.81 552 GLU A CA 1
ATOM 4335 C C . GLU A 1 552 ? -46.959 -3.844 -16.167 1.00 90.81 552 GLU A C 1
ATOM 4337 O O . GLU A 1 552 ? -46.741 -4.712 -17.013 1.00 90.81 552 GLU A O 1
ATOM 4342 N N . GLN A 1 553 ? -47.946 -2.952 -16.309 1.00 91.00 553 GLN A N 1
ATOM 4343 C CA . GLN A 1 553 ? -48.835 -2.905 -17.474 1.00 91.00 553 GLN A CA 1
ATOM 4344 C C . GLN A 1 553 ? -48.077 -2.596 -18.773 1.00 91.00 553 GLN A C 1
ATOM 4346 O O . GLN A 1 553 ? -48.293 -3.250 -19.793 1.00 91.00 553 GLN A O 1
ATOM 4351 N N . HIS A 1 554 ? -47.157 -1.627 -18.746 1.00 92.44 554 HIS A N 1
ATOM 4352 C CA . HIS A 1 554 ? -46.349 -1.260 -19.911 1.00 92.44 554 HIS A CA 1
ATOM 4353 C C . HIS A 1 554 ? -45.462 -2.420 -20.393 1.00 92.44 554 HIS A C 1
ATOM 4355 O O . HIS A 1 554 ? -45.357 -2.677 -21.593 1.00 92.44 554 HIS A O 1
ATOM 4361 N N . TYR A 1 555 ? -44.860 -3.156 -19.458 1.00 92.25 555 TYR A N 1
ATOM 4362 C CA . TYR A 1 555 ? -43.912 -4.236 -19.724 1.00 92.25 555 TYR A CA 1
ATOM 4363 C C . TYR A 1 555 ? -44.522 -5.642 -19.631 1.00 92.25 555 TYR A C 1
ATOM 4365 O O . TYR A 1 555 ? -43.783 -6.626 -19.660 1.00 92.25 555 TYR A O 1
ATOM 4373 N N . THR A 1 556 ? -45.852 -5.781 -19.580 1.00 90.25 556 THR A N 1
ATOM 4374 C CA . THR A 1 556 ? -46.525 -7.083 -19.390 1.00 90.25 556 THR A CA 1
ATOM 4375 C C . THR A 1 556 ? -46.051 -8.137 -20.396 1.00 90.25 556 THR A C 1
ATOM 4377 O O . THR A 1 556 ? -45.729 -9.261 -20.018 1.00 90.25 556 THR A O 1
ATOM 4380 N N . SER A 1 557 ? -45.914 -7.766 -21.675 1.00 87.00 557 SER A N 1
ATOM 4381 C CA . SER A 1 557 ? -45.460 -8.683 -22.735 1.00 87.00 557 SER A CA 1
ATOM 4382 C C . SER A 1 557 ? -44.018 -9.186 -22.559 1.00 87.00 557 SER A C 1
ATOM 4384 O O . SER A 1 557 ? -43.678 -10.257 -23.060 1.00 87.00 557 SER A O 1
ATOM 4386 N N . VAL A 1 558 ? -43.181 -8.440 -21.832 1.00 87.31 558 VAL A N 1
ATOM 4387 C CA . VAL A 1 558 ? -41.785 -8.785 -21.524 1.00 87.31 558 VAL A CA 1
ATOM 4388 C C . VAL A 1 558 ? -41.694 -9.606 -20.237 1.00 87.31 558 VAL A C 1
ATOM 4390 O O . VAL A 1 558 ? -40.900 -10.541 -20.153 1.00 87.31 558 VAL A O 1
ATOM 4393 N N . ILE A 1 559 ? -42.512 -9.269 -19.237 1.00 86.44 559 ILE A N 1
ATOM 4394 C CA . ILE A 1 559 ? -42.454 -9.848 -17.890 1.00 86.44 559 ILE A CA 1
ATOM 4395 C C . ILE A 1 559 ? -43.117 -11.235 -17.833 1.00 86.44 559 ILE A C 1
ATOM 4397 O O . ILE A 1 559 ? -42.609 -12.125 -17.146 1.00 86.44 559 ILE A O 1
ATOM 4401 N N . GLU A 1 560 ? -44.204 -11.461 -18.575 1.00 83.12 560 GLU A N 1
ATOM 4402 C CA . GLU A 1 560 ? -44.978 -12.717 -18.548 1.00 83.12 560 GLU A CA 1
ATOM 4403 C C . GLU A 1 560 ? -44.132 -13.996 -18.755 1.00 83.12 560 GLU A C 1
ATOM 4405 O O . GLU A 1 560 ? -44.195 -14.909 -17.921 1.00 83.12 560 GLU A O 1
ATOM 4410 N N . PRO A 1 561 ? -43.247 -14.085 -19.772 1.00 81.06 561 PRO A N 1
ATOM 4411 C CA . PRO A 1 561 ? -42.386 -15.257 -19.948 1.00 81.06 561 PRO A CA 1
ATOM 4412 C C . PRO A 1 561 ? -41.438 -15.508 -18.766 1.00 81.06 561 PRO A C 1
ATOM 4414 O O . PRO A 1 561 ? -41.090 -16.653 -18.467 1.00 81.06 561 PRO A O 1
ATOM 4417 N N . TRP A 1 562 ? -41.000 -14.449 -18.081 1.00 83.12 562 TRP A N 1
ATOM 4418 C CA . TRP A 1 562 ? -40.083 -14.554 -16.946 1.00 83.12 562 TRP A CA 1
ATOM 4419 C C . TRP A 1 562 ? -40.824 -14.969 -15.679 1.00 83.12 562 TRP A C 1
ATOM 4421 O O . TRP A 1 562 ? -40.323 -15.814 -14.933 1.00 83.12 562 TRP A O 1
ATOM 4431 N N . LEU A 1 563 ? -42.045 -14.467 -15.465 1.00 78.38 563 LEU A N 1
ATOM 4432 C CA . LEU A 1 563 ? -42.893 -14.865 -14.340 1.00 78.38 563 LEU A CA 1
ATOM 4433 C C . LEU A 1 563 ? -43.096 -16.379 -14.289 1.00 78.38 563 LEU A C 1
ATOM 4435 O O . LEU A 1 563 ? -43.012 -16.964 -13.209 1.00 78.38 563 LEU A O 1
ATOM 4439 N N . ALA A 1 564 ? -43.279 -17.034 -15.437 1.00 76.62 564 ALA A N 1
ATOM 4440 C CA . ALA A 1 564 ? -43.386 -18.490 -15.501 1.00 76.62 564 ALA A CA 1
ATOM 4441 C C . ALA A 1 564 ? -42.141 -19.196 -14.926 1.00 76.62 564 ALA A C 1
ATOM 4443 O O . ALA A 1 564 ? -42.264 -20.126 -14.125 1.00 76.62 564 ALA A O 1
ATOM 4444 N N . ASN A 1 565 ? -40.936 -18.731 -15.267 1.00 79.19 565 ASN A N 1
ATOM 4445 C CA . ASN A 1 565 ? -39.686 -19.287 -14.742 1.00 79.19 565 ASN A CA 1
ATOM 4446 C C . ASN A 1 565 ? -39.515 -19.001 -13.244 1.00 79.19 565 ASN A C 1
ATOM 4448 O O . ASN A 1 565 ? -39.178 -19.904 -12.475 1.00 79.19 565 ASN A O 1
ATOM 4452 N N . HIS A 1 566 ? -39.809 -17.773 -12.813 1.00 80.25 566 HIS A N 1
ATOM 4453 C CA . HIS A 1 566 ? -39.742 -17.389 -11.404 1.00 80.25 566 HIS A CA 1
ATOM 4454 C C . HIS A 1 566 ? -40.729 -18.187 -10.540 1.00 80.25 566 HIS A C 1
ATOM 4456 O O . HIS A 1 566 ? -40.347 -18.650 -9.463 1.00 80.25 566 HIS A O 1
ATOM 4462 N N . ARG A 1 567 ? -41.954 -18.440 -11.028 1.00 79.50 567 ARG A N 1
ATOM 4463 C CA . ARG A 1 567 ? -42.936 -19.309 -10.358 1.00 79.50 567 ARG A CA 1
ATOM 4464 C C . ARG A 1 567 ? -42.406 -20.730 -10.203 1.00 79.50 567 ARG A C 1
ATOM 4466 O O . ARG A 1 567 ? -42.448 -21.261 -9.101 1.00 79.50 567 ARG A O 1
ATOM 4473 N N . ARG A 1 568 ? -41.820 -21.321 -11.252 1.00 78.25 568 ARG A N 1
ATOM 4474 C CA . ARG A 1 568 ? -41.242 -22.679 -11.184 1.00 78.25 568 ARG A CA 1
ATOM 4475 C C . ARG A 1 568 ? -40.130 -22.783 -10.140 1.00 78.25 568 ARG A C 1
ATOM 4477 O O . ARG A 1 568 ? -40.117 -23.735 -9.362 1.00 78.25 568 ARG A O 1
ATOM 4484 N N . VAL A 1 569 ? -39.232 -21.797 -10.082 1.00 72.69 569 VAL A N 1
ATOM 4485 C CA . VAL A 1 569 ? -38.169 -21.746 -9.063 1.00 72.69 569 VAL A CA 1
ATOM 4486 C C . VAL A 1 569 ? -38.755 -21.557 -7.661 1.00 72.69 569 VAL A C 1
ATOM 4488 O O . VAL A 1 569 ? -38.316 -22.227 -6.727 1.00 72.69 569 VAL A O 1
ATOM 4491 N N . ALA A 1 570 ? -39.756 -20.688 -7.495 1.00 72.75 570 ALA A N 1
ATOM 4492 C CA . ALA A 1 570 ? -40.423 -20.476 -6.212 1.00 72.75 570 ALA A CA 1
ATOM 4493 C C . ALA A 1 570 ? -41.128 -21.751 -5.713 1.00 72.75 570 ALA A C 1
ATOM 4495 O O . ALA A 1 570 ? -40.920 -22.147 -4.567 1.00 72.75 570 ALA A O 1
ATOM 4496 N N . THR A 1 571 ? -41.869 -22.446 -6.582 1.00 74.75 571 THR A N 1
ATOM 4497 C CA . THR A 1 571 ? -42.519 -23.731 -6.276 1.00 74.75 571 THR A CA 1
ATOM 4498 C C . THR A 1 571 ? -41.498 -24.805 -5.899 1.00 74.75 571 THR A C 1
ATOM 4500 O O . THR A 1 571 ? -41.668 -25.481 -4.889 1.00 74.75 571 THR A O 1
ATOM 4503 N N . ALA A 1 572 ? -40.395 -24.927 -6.647 1.00 73.19 572 ALA A N 1
ATOM 4504 C CA . ALA A 1 572 ? -39.336 -25.890 -6.337 1.00 73.19 572 ALA A CA 1
ATOM 4505 C C . ALA A 1 572 ? -38.644 -25.594 -4.994 1.00 73.19 572 ALA A C 1
ATOM 4507 O O . ALA A 1 572 ? -38.325 -26.513 -4.239 1.00 73.19 572 ALA A O 1
ATOM 4508 N N . ARG A 1 573 ? -38.427 -24.311 -4.670 1.00 73.25 573 ARG A N 1
ATOM 4509 C CA . ARG A 1 573 ? -37.888 -23.893 -3.367 1.00 73.25 573 ARG A CA 1
ATOM 4510 C C . ARG A 1 573 ? -38.833 -24.249 -2.225 1.00 73.25 573 ARG A C 1
ATOM 4512 O O . ARG A 1 573 ? -38.352 -24.740 -1.211 1.00 73.25 573 ARG A O 1
ATOM 4519 N N . TYR A 1 574 ? -40.135 -24.020 -2.399 1.00 69.00 574 TYR A N 1
ATOM 4520 C CA . TYR A 1 574 ? -41.152 -24.333 -1.396 1.00 69.00 574 TYR A CA 1
ATOM 4521 C C . TYR A 1 574 ? -41.244 -25.840 -1.119 1.00 69.00 574 TYR A C 1
ATOM 4523 O O . TYR A 1 574 ? -41.170 -26.256 0.034 1.00 69.00 574 TYR A O 1
ATOM 4531 N N . ALA A 1 575 ? -41.287 -26.665 -2.172 1.00 66.75 575 ALA A N 1
ATOM 4532 C CA . ALA A 1 575 ? -41.306 -28.124 -2.044 1.00 66.75 575 ALA A CA 1
ATOM 4533 C C . ALA A 1 575 ? -40.066 -28.670 -1.310 1.00 66.75 575 ALA A C 1
ATOM 4535 O O . ALA A 1 575 ? -40.151 -29.625 -0.546 1.00 66.75 575 ALA A O 1
ATOM 4536 N N . ARG A 1 576 ? -38.900 -28.038 -1.498 1.00 64.06 576 ARG A N 1
ATOM 4537 C CA . ARG A 1 576 ? -37.649 -28.449 -0.843 1.00 64.06 576 ARG A CA 1
ATOM 4538 C C . ARG A 1 576 ? -37.549 -28.004 0.619 1.00 64.06 576 ARG A C 1
ATOM 4540 O O . ARG A 1 576 ? -36.852 -28.656 1.390 1.00 64.06 576 ARG A O 1
ATOM 4547 N N . SER A 1 577 ? -38.195 -26.900 0.997 1.00 60.06 577 SER A N 1
ATOM 4548 C CA . SER A 1 577 ? -38.236 -26.430 2.387 1.00 60.06 577 SER A CA 1
ATOM 4549 C C . SER A 1 577 ? -39.343 -27.084 3.221 1.00 60.06 577 SER A C 1
ATOM 4551 O O . SER A 1 577 ? -39.284 -26.988 4.443 1.00 60.06 577 SER A O 1
ATOM 4553 N N . HIS A 1 578 ? -40.307 -27.764 2.587 1.00 59.88 578 HIS A N 1
ATOM 4554 C CA . HIS A 1 578 ? -41.412 -28.484 3.236 1.00 59.88 578 HIS A CA 1
ATOM 4555 C C . HIS A 1 578 ? -41.611 -29.883 2.607 1.00 59.88 578 HIS A C 1
ATOM 4557 O O . HIS A 1 578 ? -42.604 -30.107 1.906 1.00 59.88 578 HIS A O 1
ATOM 4563 N N . PRO A 1 579 ? -40.669 -30.824 2.829 1.00 54.03 579 PRO A N 1
ATOM 4564 C CA . PRO A 1 579 ? -40.628 -32.112 2.129 1.00 54.03 579 PRO A CA 1
ATOM 4565 C C . PRO A 1 579 ? -41.826 -33.042 2.400 1.00 54.03 579 PRO A C 1
ATOM 4567 O O . PRO A 1 579 ? -42.086 -33.908 1.575 1.00 54.03 579 PRO A O 1
ATOM 4570 N N . ASP A 1 580 ? -42.590 -32.832 3.478 1.00 54.69 580 ASP A N 1
ATOM 4571 C CA . ASP A 1 580 ? -43.756 -33.664 3.838 1.00 54.69 580 ASP A CA 1
ATOM 4572 C C . ASP A 1 580 ? -45.100 -33.141 3.282 1.00 54.69 580 ASP A C 1
ATOM 4574 O O . ASP A 1 580 ? -46.165 -33.587 3.699 1.00 54.69 580 ASP A O 1
ATOM 4578 N N . SER A 1 581 ? -45.091 -32.181 2.349 1.00 53.25 581 SER A N 1
ATOM 4579 C CA . SER A 1 581 ? -46.327 -31.631 1.750 1.00 53.25 581 SER A CA 1
ATOM 4580 C C . SER A 1 581 ? -46.817 -32.364 0.492 1.00 53.25 581 SER A C 1
ATOM 4582 O O . SER A 1 581 ? -47.789 -31.935 -0.128 1.00 53.25 581 SER A O 1
ATOM 4584 N N . THR A 1 582 ? -46.197 -33.487 0.122 1.00 47.53 582 THR A N 1
ATOM 4585 C CA . THR A 1 582 ? -46.707 -34.383 -0.927 1.00 47.53 582 THR A CA 1
ATOM 4586 C C . THR A 1 582 ? -47.327 -35.629 -0.303 1.00 47.53 582 THR A C 1
ATOM 4588 O O . THR A 1 582 ? -46.617 -36.598 -0.050 1.00 47.53 582 THR A O 1
ATOM 4591 N N . ASP A 1 583 ? -48.622 -35.538 0.012 1.00 46.47 583 ASP A N 1
ATOM 4592 C CA . ASP A 1 583 ? -49.668 -36.552 -0.233 1.00 46.47 583 ASP A CA 1
ATOM 4593 C C . ASP A 1 583 ? -50.850 -36.351 0.731 1.00 46.47 583 ASP A C 1
ATOM 4595 O O . ASP A 1 583 ? -50.867 -36.845 1.858 1.00 46.47 583 ASP A O 1
ATOM 4599 N N . ASN A 1 584 ? -51.856 -35.606 0.276 1.00 35.91 584 ASN A N 1
ATOM 4600 C CA . ASN A 1 584 ? -53.256 -36.038 0.257 1.00 35.91 584 ASN A CA 1
ATOM 4601 C C . ASN A 1 584 ? -54.079 -35.015 -0.541 1.00 35.91 584 ASN A C 1
ATOM 4603 O O . ASN A 1 584 ? -53.773 -33.825 -0.517 1.00 35.91 584 ASN A O 1
ATOM 4607 N N . GLU A 1 585 ? -55.052 -35.551 -1.276 1.00 34.84 585 GLU A N 1
ATOM 4608 C CA . GLU A 1 585 ? -55.990 -34.907 -2.214 1.00 34.84 585 GLU A CA 1
ATOM 4609 C C . GLU A 1 585 ? -56.506 -33.510 -1.842 1.00 34.84 585 GLU A C 1
ATOM 4611 O O . GLU A 1 585 ? -56.831 -33.270 -0.654 1.00 34.84 585 GLU A O 1
#